Protein AF-A0A2E0RSQ3-F1 (afdb_monomer_lite)

Radius of gyration: 35.83 Å; chains: 1; bounding box: 100×80×89 Å

Foldseek 3Di:
DPDFDKDKDKDWDDDPDDDPDDIDIDIDIDTDPDAADDDPVNLVLLLVLQCVPCVPPVAWDALVRSVVSSCVVPVCVPVDRHGPVVVSCVSNQWDDDPRTIDRALSNLLVVLLVVLLVLLVVPDPDPVLSVLLSQLVVLLSDPPRDLVSNLVSLLSCLAQVSLVSSLPSLAPADAAPPPDADCSDHPHLNVSVSSLVSQCVSHDALRSLLSSLQSQLSNCLSNLNNVSSLVSLVRSVVSVSLRLVSLQVQLLLCLQLQNLVRNCVSQVSDPDHPPCNVLCPVVNDQDPDDDDDQQHQDPVPPRHGCVVPCPVPRNHPALLVCQSSLLSSLVVCLVVDDPVLVVQLQLLLQLLLQLDLPDDVVVVPVPDDPVVVVVSSVVSSVFQLSSVLSCQLVVVLVVSLSRRLVSHDPLSNVQSVQLNPFFKAKWFFADADAQFWTWTQGPVPRDIFIAGDRPCSNPDDGRWIKTFTWGDRNPGIYTDTGMDTDDPPCRVVVRVVRVVSHSSNSSSNNSQVPDDPDPPDPPDDVPVQADVVVLVVQLVVVDPPDDPVVNVVSSLVRQLVSLLVVQQQFQDVQLVGGGLLVLLVDPVSVVSSVVVLVVLVVVQVVQVPDDVGDHRSYDSVVSCVVSVND

Secondary structure (DSSP, 8-state):
-----EEEEEEEPPP-SSTTPPPPEEEEEEE-SS-----HHHHHHHHHHHHHHHHTT-S-EEHHHHHHHHHHH-GGGGSS-PPPHHHHHHHTT-EEETTEEESSHHHHHHHHHHHHHHHHHHH---HHHHHHHHHHHHHHH-TT--HHHHHHHHHHT-SHHHHHHHHHHHS-SS--TTS---SSSTTSHHHHHHHHHHHHHH--SHHHHHHHHHHHHHHHHHTT-HHHHHHHHHHHHHTT---HHHHHHHHHHHHHTT-HHHHHHHHTTSSS--GGGGGGGGGSS---S----TTSBPTTSS-SBGGGTTTTS--PPPHHHHHHHHHHHHHHHHHHS-HHHHHHHHHHHHHHHHT-TT--HHHHHHHS-HHHHHHHHHHHHTSHHHHHHHHHTSSHHHHHHHHHGGGS-HHHHHHHHHHTT--EEEEEEEEEETTTEEEEEETTT--EEEEE-SSGGGT--TT-EEEEEEEE-SSSEEEEEEEEE--TT-HHHHHHHHHH--HHHHHHHHHHHHSPP-----TTSSTTTS-HHHHHHHHHTT-TT--HHHHHHHHHHHHHHHHHHHHTTS-BGGGTSB-HHHHHH-TTTHHHHHHHHHHHHHHHHHHTTSTTPPPPSS-HHHHHHHTT--

pLDDT: mean 84.75, std 12.95, range [36.5, 98.5]

Sequence (630 aa):
SPGDLLAITVHVDAPTGGADESLAADITIERLDVEPTASDDLIAAVRAAYDEWVAEPWLPVTGDEFVMWLCARRPEVLDATPPPLTELCEAVGLERLNGVVAHDDSVWRADLQRRRHFTIHSAVDDPDDRAVLVGAVDLLDDPESSADDIAPALAACHDAHLIDLLADVLVPHGLDPDAEHDPDLVDTPAHVFHLVRRALDAARRSKDVAAAEYLATVLWERAADPIAAERHLARALDTGSGLGPAIERMGWYRFDRGDARGAMKWWRQLEELPTAAESIESYLEPSSGPKLGRNDPCWCGSGRKFKQCHQKVVDLPALPDRVRWLSAKSAAWIDHAHPDVRATVVDLGAVRATGRVDVVLADLLDELPPDQVGAMFEAAFDDPIVLDAALHEGGWFDVFVRERAPLLPDDEQLLVAAWQTAERSVHEVVAFEHGANITLRDLATGDVVEVRERTLSKTVSERELYCARVVPDGAGNQILGGVFPVRPGKEQAVLELCRVRDARFLCAWVGQLYGPPTIESTPGLIDSMFDFEQVQAVIERLGEGADQDAIDAAMRTEFGRQAMAVWLDEEVPALGGVTPREAAADPTRRDQLERLLAELRRNQERSSAADGGLDPLYDVDELRRELGLD

Structure (mmCIF, N/CA/C/O backbone):
data_AF-A0A2E0RSQ3-F1
#
_entry.id   AF-A0A2E0RSQ3-F1
#
loop_
_atom_site.group_PDB
_atom_site.id
_atom_site.type_symbol
_atom_site.label_atom_id
_atom_site.label_alt_id
_atom_site.label_comp_id
_atom_site.label_asym_id
_atom_site.label_entity_id
_atom_site.label_seq_id
_atom_site.pdbx_PDB_ins_code
_atom_site.Cartn_x
_atom_site.Cartn_y
_atom_site.Cartn_z
_atom_site.occupancy
_atom_site.B_iso_or_equiv
_atom_site.auth_seq_id
_atom_site.auth_comp_id
_atom_site.auth_asym_id
_atom_site.auth_atom_id
_atom_site.pdbx_PDB_model_num
ATOM 1 N N . SER A 1 1 ? -9.273 -26.706 -31.925 1.00 36.50 1 SER A N 1
ATOM 2 C CA . SER A 1 1 ? -9.393 -26.654 -33.396 1.00 36.50 1 SER A CA 1
ATOM 3 C C . SER A 1 1 ? -8.860 -25.311 -33.852 1.00 36.50 1 SER A C 1
ATOM 5 O O . SER A 1 1 ? -8.910 -24.426 -33.004 1.00 36.50 1 SER A O 1
ATOM 7 N N . PRO A 1 2 ? -8.350 -25.146 -35.088 1.00 44.03 2 PRO A N 1
ATOM 8 C CA . PRO A 1 2 ? -8.064 -23.817 -35.644 1.00 44.03 2 PRO A CA 1
ATOM 9 C C . PRO A 1 2 ? -9.291 -22.943 -35.363 1.00 44.03 2 PRO A C 1
ATOM 11 O O . PRO A 1 2 ? -10.408 -23.360 -35.683 1.00 44.03 2 PRO A O 1
ATOM 14 N N . GLY A 1 3 ? -9.091 -21.931 -34.520 1.00 52.03 3 GLY A N 1
ATOM 15 C CA . GLY A 1 3 ? -10.138 -21.287 -33.727 1.00 52.03 3 GLY A CA 1
ATOM 16 C C . GLY A 1 3 ? -11.024 -20.384 -34.572 1.00 52.03 3 GLY A C 1
ATOM 17 O O . GLY A 1 3 ? -10.656 -20.027 -35.683 1.00 52.03 3 GLY A O 1
ATOM 18 N N . ASP A 1 4 ? -12.198 -20.038 -34.045 1.00 70.75 4 ASP A N 1
ATOM 19 C CA . ASP A 1 4 ? -13.179 -19.144 -34.665 1.00 70.75 4 ASP A CA 1
ATOM 20 C C . ASP A 1 4 ? -12.584 -17.742 -34.936 1.00 70.75 4 ASP A C 1
ATOM 22 O O . ASP A 1 4 ? -12.770 -16.814 -34.150 1.00 70.75 4 ASP A O 1
ATOM 26 N N . LEU A 1 5 ? -11.841 -17.578 -36.034 1.00 74.25 5 LEU A N 1
ATOM 27 C CA . LEU A 1 5 ? -11.328 -16.280 -36.468 1.00 74.25 5 LEU A CA 1
ATOM 28 C C . LEU A 1 5 ? -12.500 -15.388 -36.889 1.00 74.25 5 LEU A C 1
ATOM 30 O O . LEU A 1 5 ? -13.385 -15.807 -37.642 1.00 74.25 5 LEU A O 1
ATOM 34 N N . LEU A 1 6 ? -12.496 -14.150 -36.402 1.00 80.88 6 LEU A N 1
ATOM 35 C CA . LEU A 1 6 ? -13.480 -13.131 -36.747 1.00 80.88 6 LEU A CA 1
ATOM 36 C C . LEU A 1 6 ? -12.812 -12.057 -37.605 1.00 80.88 6 LEU A C 1
ATOM 38 O O . LEU A 1 6 ? -11.795 -11.491 -37.210 1.00 80.88 6 LEU A O 1
ATOM 42 N N . ALA A 1 7 ? -13.403 -11.755 -38.755 1.00 82.69 7 ALA A N 1
ATOM 43 C CA . ALA A 1 7 ? -13.115 -10.543 -39.499 1.00 82.69 7 ALA A CA 1
ATOM 44 C C . ALA A 1 7 ? -14.006 -9.420 -38.966 1.00 82.69 7 ALA A C 1
ATOM 46 O O . ALA A 1 7 ? -15.230 -9.549 -38.947 1.00 82.69 7 ALA A O 1
ATOM 47 N N . ILE A 1 8 ? -13.385 -8.326 -38.530 1.00 82.94 8 ILE A N 1
ATOM 48 C CA . ILE A 1 8 ? -14.080 -7.102 -38.137 1.00 82.94 8 ILE A CA 1
ATOM 49 C C . ILE A 1 8 ? -13.813 -6.068 -39.226 1.00 82.94 8 ILE A C 1
ATOM 51 O O . ILE A 1 8 ? -12.666 -5.695 -39.467 1.00 82.94 8 ILE A O 1
ATOM 55 N N . THR A 1 9 ? -14.866 -5.611 -39.893 1.00 82.81 9 THR A N 1
ATOM 56 C CA . THR A 1 9 ? -14.794 -4.560 -40.909 1.00 82.81 9 THR A CA 1
ATOM 57 C C . THR A 1 9 ? -15.486 -3.321 -40.378 1.00 82.81 9 THR A C 1
ATOM 59 O O . THR A 1 9 ? -16.660 -3.373 -40.021 1.00 82.81 9 THR A O 1
ATOM 62 N N . VAL A 1 10 ? -14.757 -2.208 -40.338 1.00 82.81 10 VAL A N 1
ATOM 63 C CA . VAL A 1 10 ? -15.289 -0.907 -39.933 1.00 82.81 10 VAL A CA 1
ATOM 64 C C . VAL A 1 10 ? -15.385 -0.032 -41.175 1.00 82.81 10 VAL A C 1
ATOM 66 O O . VAL A 1 10 ? -14.366 0.319 -41.768 1.00 82.81 10 VAL A O 1
ATOM 69 N N . HIS A 1 11 ? -16.604 0.311 -41.578 1.00 81.38 11 HIS A N 1
ATOM 70 C CA . HIS A 1 11 ? -16.833 1.318 -42.603 1.00 81.38 11 HIS A CA 1
ATOM 71 C C . HIS A 1 11 ? -17.105 2.647 -41.913 1.00 81.38 11 HIS A C 1
ATOM 73 O O . HIS A 1 11 ? -18.132 2.813 -41.268 1.00 81.38 11 HIS A O 1
ATOM 79 N N . VAL A 1 12 ? -16.184 3.595 -42.060 1.00 79.38 12 VAL A N 1
ATOM 80 C CA . VAL A 1 12 ? -16.363 4.965 -41.568 1.00 79.38 12 VAL A CA 1
ATOM 81 C C . VAL A 1 12 ? -16.824 5.835 -42.731 1.00 79.38 12 VAL A C 1
ATOM 83 O O . VAL A 1 12 ? -16.245 5.751 -43.821 1.00 79.38 12 VAL A O 1
ATOM 86 N N . ASP A 1 13 ? -17.869 6.633 -42.528 1.00 77.25 13 ASP A N 1
ATOM 87 C CA . ASP A 1 13 ? -18.310 7.601 -43.531 1.00 77.25 13 ASP A CA 1
ATOM 88 C C . ASP A 1 13 ? -17.243 8.684 -43.752 1.00 77.25 13 ASP A C 1
ATOM 90 O O . ASP A 1 13 ? -16.508 9.067 -42.839 1.00 77.25 13 ASP A O 1
ATOM 94 N N . ALA A 1 14 ? -17.133 9.193 -44.983 1.00 65.94 14 ALA A N 1
ATOM 95 C CA . ALA A 1 14 ? -16.186 10.264 -45.281 1.00 65.94 14 ALA A CA 1
ATOM 96 C C . ALA A 1 14 ? -16.546 11.529 -44.472 1.00 65.94 14 ALA A C 1
ATOM 98 O O . ALA A 1 14 ? -17.716 11.918 -44.482 1.00 65.94 14 ALA A O 1
ATOM 99 N N . PRO A 1 15 ? -15.577 12.209 -43.825 1.00 64.81 15 PRO A N 1
ATOM 100 C CA . PRO A 1 15 ? -15.857 13.413 -43.048 1.00 64.81 15 PRO A CA 1
ATOM 101 C C . PRO A 1 15 ? -16.478 14.486 -43.946 1.00 64.81 15 PRO A C 1
ATOM 103 O O . PRO A 1 15 ? -15.858 14.950 -44.907 1.00 64.81 15 PRO A O 1
ATOM 106 N N . THR A 1 16 ? -17.718 14.872 -43.648 1.00 58.62 16 THR A N 1
ATOM 107 C CA . THR A 1 16 ? -18.447 15.908 -44.392 1.00 58.62 16 THR A CA 1
ATOM 108 C C . THR A 1 16 ? -18.243 17.324 -43.833 1.00 58.62 16 THR A C 1
ATOM 110 O O . THR A 1 16 ? -18.707 18.277 -44.463 1.00 58.62 16 THR A O 1
ATOM 113 N N . GLY A 1 17 ? -17.516 17.486 -42.715 1.00 60.69 17 GLY A N 1
ATOM 114 C CA . GLY A 1 17 ? -17.338 18.753 -41.989 1.00 60.69 17 GLY A CA 1
ATOM 115 C C . GLY A 1 17 ? -16.009 18.891 -41.222 1.00 60.69 17 GLY A C 1
ATOM 116 O O . GLY A 1 17 ? -15.097 18.083 -41.384 1.00 60.69 17 GLY A O 1
ATOM 117 N N . GLY A 1 18 ? -15.870 19.988 -40.457 1.00 52.91 18 GLY A N 1
ATOM 118 C CA . GLY A 1 18 ? -14.655 20.364 -39.708 1.00 52.91 18 GLY A CA 1
ATOM 119 C C . GLY A 1 18 ? -14.304 19.412 -38.554 1.00 52.91 18 GLY A C 1
ATOM 120 O O . GLY A 1 18 ? -15.085 18.532 -38.228 1.00 52.91 18 GLY A O 1
ATOM 121 N N . ALA A 1 19 ? -13.127 19.606 -37.943 1.00 53.62 19 ALA A N 1
ATOM 122 C CA . ALA A 1 19 ? -12.408 18.652 -37.077 1.00 53.62 19 ALA A CA 1
ATOM 123 C C . ALA A 1 19 ? -13.119 18.143 -35.794 1.00 53.62 19 ALA A C 1
ATOM 125 O O . ALA A 1 19 ? -12.472 17.454 -35.015 1.00 53.62 19 ALA A O 1
ATOM 126 N N . ASP A 1 20 ? -14.399 18.457 -35.581 1.00 53.12 20 ASP A N 1
ATOM 127 C CA . ASP A 1 20 ? -15.143 18.201 -34.336 1.00 53.12 20 ASP A CA 1
ATOM 128 C C . ASP A 1 20 ? -16.516 17.515 -34.558 1.00 53.12 20 ASP A C 1
ATOM 130 O O . ASP A 1 20 ? -17.380 17.526 -33.686 1.00 53.12 20 ASP A O 1
ATOM 134 N N . GLU A 1 21 ? -16.765 16.926 -35.738 1.00 58.59 21 GLU A N 1
ATOM 135 C CA . GLU A 1 21 ? -17.988 16.145 -36.002 1.00 58.59 21 GLU A CA 1
ATOM 136 C C . GLU A 1 21 ? -17.792 14.649 -35.703 1.00 58.59 21 GLU A C 1
ATOM 138 O O . GLU A 1 21 ? -16.844 14.016 -36.173 1.00 58.59 21 GLU A O 1
ATOM 143 N N . SER A 1 22 ? -18.735 14.053 -34.965 1.00 57.31 22 SER A N 1
ATOM 144 C CA . SER A 1 22 ? -18.791 12.608 -34.728 1.00 57.31 22 SER A CA 1
ATOM 145 C C . SER A 1 22 ? -19.013 11.848 -36.041 1.00 57.31 22 SER A C 1
ATOM 147 O O . SER A 1 22 ? -20.041 12.034 -36.696 1.00 57.31 22 SER A O 1
ATOM 149 N N . LEU A 1 23 ? -18.080 10.969 -36.411 1.00 69.00 23 LEU A N 1
ATOM 150 C CA . LEU A 1 23 ? -18.195 10.133 -37.606 1.00 69.00 23 LEU A CA 1
ATOM 151 C C . LEU A 1 23 ? -19.104 8.931 -37.339 1.00 69.00 23 LEU A C 1
ATOM 153 O O . LEU A 1 23 ? -18.894 8.184 -36.383 1.00 69.00 23 LEU A O 1
ATOM 157 N N . ALA A 1 24 ? -20.095 8.725 -38.205 1.00 74.62 24 ALA A N 1
ATOM 158 C CA . ALA A 1 24 ? -20.852 7.483 -38.222 1.00 74.62 24 ALA A CA 1
ATOM 159 C C . ALA A 1 24 ? -19.959 6.351 -38.757 1.00 74.62 24 ALA A C 1
ATOM 161 O O . ALA A 1 24 ? -19.239 6.525 -39.747 1.00 74.62 24 ALA A O 1
ATOM 162 N N . ALA A 1 25 ? -19.990 5.201 -38.081 1.00 80.94 25 ALA A N 1
ATOM 163 C CA . ALA A 1 25 ? -19.258 4.013 -38.487 1.00 80.94 25 ALA A CA 1
ATOM 164 C C . ALA A 1 25 ? -20.143 2.766 -38.387 1.00 80.94 25 ALA A C 1
ATOM 166 O O . ALA A 1 25 ? -20.752 2.511 -37.347 1.00 80.94 25 ALA A O 1
ATOM 167 N N . ASP A 1 26 ? -20.165 1.975 -39.456 1.00 85.19 26 ASP A N 1
ATOM 168 C CA . ASP A 1 26 ? -20.795 0.660 -39.490 1.00 85.19 26 ASP A CA 1
ATOM 169 C C . ASP A 1 26 ? -19.748 -0.419 -39.196 1.00 85.19 26 ASP A C 1
ATOM 171 O O . ASP A 1 26 ? -18.724 -0.516 -39.877 1.00 85.19 26 ASP A O 1
ATOM 175 N N . ILE A 1 27 ? -20.007 -1.258 -38.190 1.00 88.19 27 ILE A N 1
ATOM 176 C CA . ILE A 1 27 ? -19.131 -2.376 -37.814 1.00 88.19 27 ILE A CA 1
ATOM 177 C C . ILE A 1 27 ? -19.791 -3.687 -38.234 1.00 88.19 27 ILE A C 1
ATOM 179 O O . ILE A 1 27 ? -20.874 -4.034 -37.760 1.00 88.19 27 ILE A O 1
ATOM 183 N N . THR A 1 28 ? -19.111 -4.444 -39.092 1.00 86.94 28 THR A N 1
ATOM 184 C CA . THR A 1 28 ? -19.514 -5.798 -39.492 1.00 86.94 28 THR A CA 1
ATOM 185 C C . THR A 1 28 ? -18.558 -6.812 -38.875 1.00 86.94 28 THR A C 1
ATOM 187 O O . THR A 1 28 ? -17.345 -6.633 -38.941 1.00 86.94 28 THR A O 1
ATOM 190 N N . ILE A 1 29 ? -19.097 -7.871 -38.266 1.00 88.06 29 ILE A N 1
ATOM 191 C CA . ILE A 1 29 ? -18.318 -8.961 -37.667 1.00 88.06 29 ILE A CA 1
ATOM 192 C C . ILE A 1 29 ? -18.713 -10.261 -38.363 1.00 88.06 29 ILE A C 1
ATOM 194 O O . ILE A 1 29 ? -19.860 -10.702 -38.256 1.00 88.06 29 ILE A O 1
ATOM 198 N N . GLU A 1 30 ? -17.769 -10.882 -39.062 1.00 87.88 30 GLU A N 1
ATOM 199 C CA . GLU A 1 30 ? -17.980 -12.123 -39.806 1.00 87.88 30 GLU A CA 1
ATOM 200 C C . GLU A 1 30 ? -17.057 -13.221 -39.290 1.00 87.88 30 GLU A C 1
ATOM 202 O O . GLU A 1 30 ? -15.879 -12.989 -39.030 1.00 87.88 30 GLU A O 1
ATOM 207 N N . ARG A 1 31 ? -17.570 -14.446 -39.161 1.00 84.88 31 ARG A N 1
ATOM 208 C CA . ARG A 1 31 ? -16.720 -15.600 -38.863 1.00 84.88 31 ARG A CA 1
ATOM 209 C C . ARG A 1 31 ? -16.075 -16.099 -40.148 1.00 84.88 31 ARG A C 1
ATOM 211 O O . ARG A 1 31 ? -16.780 -16.392 -41.112 1.00 84.88 31 ARG A O 1
ATOM 218 N N . LEU A 1 32 ? -14.758 -16.250 -40.134 1.00 81.12 32 LEU A N 1
ATOM 219 C CA . LEU A 1 32 ? -14.006 -16.769 -41.266 1.00 81.12 32 LEU A CA 1
ATOM 220 C C . LEU A 1 32 ? -14.041 -18.300 -41.272 1.00 81.12 32 LEU A C 1
ATOM 222 O O . LEU A 1 32 ? -13.668 -18.953 -40.301 1.00 81.12 32 LEU A O 1
ATOM 226 N N . ASP A 1 33 ? -14.481 -18.877 -42.391 1.00 80.19 33 ASP A N 1
ATOM 227 C CA . ASP A 1 33 ? -14.474 -20.332 -42.600 1.00 80.19 33 ASP A CA 1
ATOM 228 C C . ASP A 1 33 ? -13.109 -20.846 -43.106 1.00 80.19 33 ASP A C 1
ATOM 230 O O . ASP A 1 33 ? -12.854 -22.053 -43.106 1.00 80.19 33 ASP A O 1
ATOM 234 N N . VAL A 1 34 ? -12.235 -19.939 -43.557 1.00 79.38 34 VAL A N 1
ATOM 235 C CA . VAL A 1 34 ? -10.880 -20.223 -44.043 1.00 79.38 34 VAL A CA 1
ATOM 236 C C . VAL A 1 34 ? -9.920 -19.222 -43.417 1.00 79.38 34 VAL A C 1
ATOM 238 O O . VAL A 1 34 ? -10.168 -18.020 -43.449 1.00 79.38 34 VAL A O 1
ATOM 241 N N . GLU A 1 35 ? -8.822 -19.731 -42.870 1.00 78.44 35 GLU A N 1
ATOM 242 C CA . GLU A 1 35 ? -7.751 -18.926 -42.294 1.00 78.44 35 GLU A CA 1
ATOM 243 C C . GLU A 1 35 ? -7.044 -18.117 -43.398 1.00 78.44 35 GLU A C 1
ATOM 245 O O . GLU A 1 35 ? -6.603 -18.701 -44.398 1.00 78.44 35 GLU A O 1
ATOM 250 N N . PRO A 1 36 ? -6.985 -16.778 -43.282 1.00 81.44 36 PRO A N 1
ATOM 251 C CA . PRO A 1 36 ? -6.284 -15.948 -44.248 1.00 81.44 36 PRO A CA 1
ATOM 252 C C . PRO A 1 36 ? -4.785 -16.252 -44.205 1.00 81.44 36 PRO A C 1
ATOM 254 O O . PRO A 1 36 ? -4.193 -16.399 -43.144 1.00 81.44 36 PRO A O 1
ATOM 257 N N . THR A 1 37 ? -4.153 -16.340 -45.374 1.00 81.50 37 THR A N 1
ATOM 258 C CA . THR A 1 37 ? -2.710 -16.589 -45.495 1.00 81.50 37 THR A CA 1
ATOM 259 C C . THR A 1 37 ? -1.981 -15.312 -45.884 1.00 81.50 37 THR A C 1
ATOM 261 O O . THR A 1 37 ? -2.399 -14.635 -46.827 1.00 81.50 37 THR A O 1
ATOM 264 N N . ALA A 1 38 ? -0.862 -15.012 -45.223 1.00 81.50 38 ALA A N 1
ATOM 265 C CA . ALA A 1 38 ? -0.013 -13.888 -45.605 1.00 81.50 38 ALA A CA 1
ATOM 266 C C . ALA A 1 38 ? 0.606 -14.129 -46.991 1.00 81.50 38 ALA A C 1
ATOM 268 O O . ALA A 1 38 ? 1.164 -15.195 -47.252 1.00 81.50 38 ALA A O 1
ATOM 269 N N . SER A 1 39 ? 0.526 -13.141 -47.881 1.00 86.75 39 SER A N 1
ATOM 270 C CA . SER A 1 39 ? 1.301 -13.155 -49.124 1.00 86.75 39 SER A CA 1
ATOM 271 C C . SER A 1 39 ? 2.761 -12.791 -48.843 1.00 86.75 39 SER A C 1
ATOM 273 O O . SER A 1 39 ? 3.040 -12.031 -47.916 1.00 86.75 39 SER A O 1
ATOM 275 N N . ASP A 1 40 ? 3.693 -13.267 -49.673 1.00 88.50 40 ASP A N 1
ATOM 276 C CA . ASP A 1 40 ? 5.116 -12.904 -49.557 1.00 88.50 40 ASP A CA 1
ATOM 277 C C . ASP A 1 40 ? 5.322 -11.377 -49.605 1.00 88.50 40 ASP A C 1
ATOM 279 O O . ASP A 1 40 ? 6.154 -10.830 -48.881 1.00 88.50 40 ASP A O 1
ATOM 283 N N . ASP A 1 41 ? 4.517 -10.674 -50.409 1.00 88.12 41 ASP A N 1
ATOM 284 C CA . ASP A 1 41 ? 4.537 -9.212 -50.516 1.00 88.12 41 ASP A CA 1
ATOM 285 C C . ASP A 1 41 ? 4.091 -8.523 -49.214 1.00 88.12 41 ASP A C 1
ATOM 287 O O . ASP A 1 41 ? 4.666 -7.498 -48.835 1.00 88.12 41 ASP A O 1
ATOM 291 N N . LEU A 1 42 ? 3.088 -9.078 -48.520 1.00 87.69 42 LEU A N 1
ATOM 292 C CA . LEU A 1 42 ? 2.624 -8.580 -47.222 1.00 87.69 42 LEU A CA 1
ATOM 293 C C . LEU A 1 42 ? 3.661 -8.848 -46.127 1.00 87.69 42 LEU A C 1
ATOM 295 O O . LEU A 1 42 ? 3.974 -7.943 -45.361 1.00 87.69 42 LEU A O 1
ATOM 299 N N . ILE A 1 43 ? 4.246 -10.049 -46.090 1.00 90.31 43 ILE A N 1
ATOM 300 C CA . ILE A 1 43 ? 5.331 -10.395 -45.154 1.00 90.31 43 ILE A CA 1
ATOM 301 C C . ILE A 1 43 ? 6.509 -9.427 -45.337 1.00 90.31 43 ILE A C 1
ATOM 303 O O . ILE A 1 43 ? 7.016 -8.859 -44.368 1.00 90.31 43 ILE A O 1
ATOM 307 N N . ALA A 1 44 ? 6.912 -9.167 -46.585 1.00 90.50 44 ALA A N 1
ATOM 308 C CA . ALA A 1 44 ? 7.974 -8.213 -46.888 1.00 90.50 44 ALA A CA 1
ATOM 309 C C . ALA A 1 44 ? 7.615 -6.776 -46.469 1.00 90.50 44 ALA A C 1
ATOM 311 O O . ALA A 1 44 ? 8.473 -6.056 -45.960 1.00 90.50 44 ALA A O 1
ATOM 312 N N . ALA A 1 45 ? 6.358 -6.361 -46.652 1.00 90.06 45 ALA A N 1
ATOM 313 C CA . ALA A 1 45 ? 5.876 -5.050 -46.222 1.00 90.06 45 ALA A CA 1
ATOM 314 C C . ALA A 1 45 ? 5.892 -4.886 -44.695 1.00 90.06 45 ALA A C 1
ATOM 316 O O . ALA A 1 45 ? 6.361 -3.860 -44.208 1.00 90.06 45 ALA A O 1
ATOM 317 N N . VAL A 1 46 ? 5.433 -5.899 -43.954 1.00 91.44 46 VAL A N 1
ATOM 318 C CA . VAL A 1 46 ? 5.466 -5.933 -42.482 1.00 91.44 46 VAL A CA 1
ATOM 319 C C . VAL A 1 46 ? 6.906 -5.801 -41.990 1.00 91.44 46 VAL A C 1
ATOM 321 O O . VAL A 1 46 ? 7.197 -4.935 -41.165 1.00 91.44 46 VAL A O 1
ATOM 324 N N . ARG A 1 47 ? 7.830 -6.594 -42.553 1.00 93.50 47 ARG A N 1
ATOM 325 C CA . ARG A 1 47 ? 9.249 -6.525 -42.187 1.00 93.50 47 ARG A CA 1
ATOM 326 C C . ARG A 1 47 ? 9.855 -5.155 -42.488 1.00 93.50 47 ARG A C 1
ATOM 328 O O . ARG A 1 47 ? 10.523 -4.595 -41.628 1.00 93.50 47 ARG A O 1
ATOM 335 N N . ALA A 1 48 ? 9.600 -4.603 -43.673 1.00 92.12 48 ALA A N 1
ATOM 336 C CA . ALA A 1 48 ? 10.127 -3.298 -44.067 1.00 92.12 48 ALA A CA 1
ATOM 337 C C . ALA A 1 48 ? 9.585 -2.157 -43.192 1.00 92.12 48 ALA A C 1
ATOM 339 O O . ALA A 1 48 ? 10.347 -1.272 -42.810 1.00 92.12 48 ALA A O 1
ATOM 340 N N . ALA A 1 49 ? 8.293 -2.188 -42.846 1.00 91.44 49 ALA A N 1
ATOM 341 C CA . ALA A 1 49 ? 7.688 -1.206 -41.952 1.00 91.44 49 ALA A CA 1
ATOM 342 C C . ALA A 1 49 ? 8.339 -1.248 -40.560 1.00 91.44 49 ALA A C 1
ATOM 344 O O . ALA A 1 49 ? 8.658 -0.198 -40.004 1.00 91.44 49 ALA A O 1
ATOM 345 N N . TYR A 1 50 ? 8.585 -2.451 -40.033 1.00 93.19 50 TYR A N 1
ATOM 346 C CA . TYR A 1 50 ? 9.285 -2.625 -38.764 1.00 93.19 50 TYR A CA 1
ATOM 347 C C . TYR A 1 50 ? 10.744 -2.151 -38.834 1.00 93.19 50 TYR A C 1
ATOM 349 O O . TYR A 1 50 ? 11.169 -1.370 -37.988 1.00 93.19 50 TYR A O 1
ATOM 357 N N . ASP A 1 51 ? 11.500 -2.583 -39.849 1.00 93.81 51 ASP A N 1
ATOM 358 C CA . ASP A 1 51 ? 12.915 -2.222 -40.011 1.00 93.81 51 ASP A CA 1
ATOM 359 C C . ASP A 1 51 ? 13.099 -0.700 -40.148 1.00 93.81 51 ASP A C 1
ATOM 361 O O . ASP A 1 51 ? 14.063 -0.137 -39.632 1.00 93.81 51 ASP A O 1
ATOM 365 N N . GLU A 1 52 ? 12.161 -0.016 -40.808 1.00 92.00 52 GLU A N 1
ATOM 366 C CA . GLU A 1 52 ? 12.168 1.443 -40.905 1.00 92.00 52 GLU A CA 1
ATOM 367 C C . GLU A 1 52 ? 11.872 2.123 -39.565 1.00 92.00 52 GLU A C 1
ATOM 369 O O . GLU A 1 52 ? 12.523 3.113 -39.241 1.00 92.00 52 GLU A O 1
ATOM 374 N N . TRP A 1 53 ? 10.919 1.600 -38.784 1.00 90.25 53 TRP A N 1
ATOM 375 C CA . TRP A 1 53 ? 10.635 2.117 -37.444 1.00 90.25 53 TRP A CA 1
ATOM 376 C C . TRP A 1 53 ? 11.839 1.943 -36.519 1.00 90.25 53 TRP A C 1
ATOM 378 O O . TRP A 1 53 ? 12.296 2.896 -35.896 1.00 90.25 53 TRP A O 1
ATOM 388 N N . VAL A 1 54 ? 12.378 0.726 -36.433 1.00 92.94 54 VAL A N 1
ATOM 389 C CA . VAL A 1 54 ? 13.431 0.417 -35.461 1.00 92.94 54 VAL A CA 1
ATOM 390 C C . VAL A 1 54 ? 14.758 1.094 -35.807 1.00 92.94 54 VAL A C 1
ATOM 392 O O . VAL A 1 54 ? 15.548 1.331 -34.902 1.00 92.94 54 VAL A O 1
ATOM 395 N N . ALA A 1 55 ? 15.010 1.450 -37.075 1.00 91.00 55 ALA A N 1
ATOM 396 C CA . ALA A 1 55 ? 16.250 2.114 -37.488 1.00 91.00 55 ALA A CA 1
ATOM 397 C C . ALA A 1 55 ? 16.541 3.388 -36.674 1.00 91.00 55 ALA A C 1
ATOM 399 O O . ALA A 1 55 ? 17.666 3.576 -36.220 1.00 91.00 55 ALA A O 1
ATOM 400 N N . GLU A 1 56 ? 15.523 4.218 -36.451 1.00 87.69 56 GLU A N 1
ATOM 401 C CA . GLU A 1 56 ? 15.521 5.328 -35.497 1.00 87.69 56 GLU A CA 1
ATOM 402 C C . GLU A 1 56 ? 14.071 5.450 -34.992 1.00 87.69 56 GLU A C 1
ATOM 404 O O . GLU A 1 56 ? 13.219 5.928 -35.745 1.00 87.69 56 GLU A O 1
ATOM 409 N N . PRO A 1 57 ? 13.763 4.966 -33.766 1.00 87.25 57 PRO A N 1
ATOM 410 C CA . PRO A 1 57 ? 14.547 5.262 -32.559 1.00 87.25 57 PRO A CA 1
ATOM 411 C C . PRO A 1 57 ? 15.288 4.088 -31.882 1.00 87.25 57 PRO A C 1
ATOM 413 O O . PRO A 1 57 ? 15.816 4.286 -30.792 1.00 87.25 57 PRO A O 1
ATOM 416 N N . TRP A 1 58 ? 15.339 2.888 -32.471 1.00 93.12 58 TRP A N 1
ATOM 417 C CA . TRP A 1 58 ? 15.832 1.661 -31.809 1.00 93.12 58 TRP A CA 1
ATOM 418 C C . TRP A 1 58 ? 15.012 1.249 -30.573 1.00 93.12 58 TRP A C 1
ATOM 420 O O . TRP A 1 58 ? 15.544 0.822 -29.551 1.00 93.12 58 TRP A O 1
ATOM 430 N N . LEU A 1 59 ? 13.687 1.384 -30.674 1.00 90.94 59 LEU A N 1
ATOM 431 C CA . LEU A 1 59 ? 12.728 0.992 -29.639 1.00 90.94 59 LEU A CA 1
ATOM 432 C C . LEU A 1 59 ? 11.712 -0.016 -30.199 1.00 90.94 59 LEU A C 1
ATOM 434 O O . LEU A 1 59 ? 11.494 -0.051 -31.417 1.00 90.94 59 LEU A O 1
ATOM 438 N N . PRO A 1 60 ? 11.058 -0.813 -29.334 1.00 89.56 60 PRO A N 1
ATOM 439 C CA . PRO A 1 60 ? 9.893 -1.595 -29.705 1.00 89.56 60 PRO A CA 1
ATOM 440 C C . PRO A 1 60 ? 8.795 -0.688 -30.261 1.00 89.56 60 PRO A C 1
ATOM 442 O O . PRO A 1 60 ? 8.748 0.512 -29.984 1.00 89.56 60 PRO A O 1
ATOM 445 N N . VAL A 1 61 ? 7.893 -1.277 -31.034 1.00 90.69 61 VAL A N 1
ATOM 446 C CA . VAL A 1 61 ? 6.719 -0.586 -31.575 1.00 90.69 61 VAL A CA 1
ATOM 447 C C . VAL A 1 61 ? 5.461 -1.169 -30.945 1.00 90.69 61 VAL A C 1
ATOM 449 O O . VAL A 1 61 ? 5.350 -2.391 -30.812 1.00 90.69 61 VAL A O 1
ATOM 452 N N . THR A 1 62 ? 4.513 -0.331 -30.525 1.00 89.94 62 THR A N 1
ATOM 453 C CA . THR A 1 62 ? 3.205 -0.836 -30.077 1.00 89.94 62 THR A CA 1
ATOM 454 C C . THR A 1 62 ? 2.439 -1.432 -31.258 1.00 89.94 62 THR A C 1
ATOM 456 O O . THR A 1 62 ? 2.645 -1.038 -32.406 1.00 89.94 62 THR A O 1
ATOM 459 N N . GLY A 1 63 ? 1.544 -2.391 -31.005 1.00 86.69 63 GLY A N 1
ATOM 460 C CA . GLY A 1 63 ? 0.729 -2.988 -32.069 1.00 86.69 63 GLY A CA 1
ATOM 461 C C . GLY A 1 63 ? -0.035 -1.943 -32.893 1.00 86.69 63 GLY A C 1
ATOM 462 O O . GLY A 1 63 ? -0.046 -2.023 -34.121 1.00 86.69 63 GLY A O 1
ATOM 463 N N . ASP A 1 64 ? -0.593 -0.929 -32.229 1.00 88.06 64 ASP A N 1
ATOM 464 C CA . ASP A 1 64 ? -1.369 0.133 -32.875 1.00 88.06 64 ASP A CA 1
ATOM 465 C C . ASP A 1 64 ? -0.486 1.036 -33.745 1.00 88.06 64 ASP A C 1
ATOM 467 O O . ASP A 1 64 ? -0.791 1.259 -34.919 1.00 88.06 64 ASP A O 1
ATOM 471 N N . GLU A 1 65 ? 0.649 1.508 -33.214 1.00 90.00 65 GLU A N 1
ATOM 472 C CA . GLU A 1 65 ? 1.622 2.288 -33.990 1.00 90.00 65 GLU A CA 1
ATOM 473 C C . GLU A 1 65 ? 2.152 1.493 -35.176 1.00 90.00 65 GLU A C 1
ATOM 475 O O . GLU A 1 65 ? 2.289 2.040 -36.270 1.00 90.00 65 GLU A O 1
ATOM 480 N N . PHE A 1 66 ? 2.393 0.195 -34.992 1.00 90.38 66 PHE A N 1
ATOM 481 C CA . PHE A 1 66 ? 2.920 -0.651 -36.049 1.00 90.38 66 PHE A CA 1
ATOM 482 C C . PHE A 1 66 ? 1.925 -0.799 -37.201 1.00 90.38 66 PHE A C 1
ATOM 484 O O . PHE A 1 66 ? 2.298 -0.635 -38.367 1.00 90.38 66 PHE A O 1
ATOM 491 N N . VAL A 1 67 ? 0.649 -1.044 -36.889 1.00 88.50 67 VAL A N 1
ATOM 492 C CA . VAL A 1 67 ? -0.421 -1.116 -37.894 1.00 88.50 67 VAL A CA 1
ATOM 493 C C . VAL A 1 67 ? -0.585 0.225 -38.602 1.00 88.50 67 VAL A C 1
ATOM 495 O O . VAL A 1 67 ? -0.644 0.251 -39.834 1.00 88.50 67 VAL A O 1
ATOM 498 N N . MET A 1 68 ? -0.596 1.341 -37.866 1.00 88.12 68 MET A N 1
ATOM 499 C CA . MET A 1 68 ? -0.657 2.681 -38.463 1.00 88.12 68 MET A CA 1
ATOM 500 C C . MET A 1 68 ? 0.524 2.930 -39.407 1.00 88.12 68 MET A C 1
ATOM 502 O O . MET A 1 68 ? 0.342 3.416 -40.526 1.00 88.12 68 MET A O 1
ATOM 506 N N . TRP A 1 69 ? 1.732 2.553 -38.990 1.00 87.94 69 TRP A N 1
ATOM 507 C CA . TRP A 1 69 ? 2.956 2.723 -39.767 1.00 87.94 69 TRP A CA 1
ATOM 508 C C . TRP A 1 69 ? 2.959 1.883 -41.046 1.00 87.94 69 TRP A C 1
ATOM 510 O O . TRP A 1 69 ? 3.346 2.384 -42.109 1.00 87.94 69 TRP A O 1
ATOM 520 N N . LEU A 1 70 ? 2.480 0.637 -40.956 1.00 89.50 70 LEU A N 1
ATOM 521 C CA . LEU A 1 70 ? 2.296 -0.276 -42.083 1.00 89.50 70 LEU A CA 1
ATOM 522 C C . LEU A 1 70 ? 1.267 0.274 -43.078 1.00 89.50 70 LEU A C 1
ATOM 524 O O . LEU A 1 70 ? 1.567 0.371 -44.269 1.00 89.50 70 LEU A O 1
ATOM 528 N N . CYS A 1 71 ? 0.100 0.709 -42.597 1.00 88.69 71 CYS A N 1
ATOM 529 C CA . CYS A 1 71 ? -0.958 1.275 -43.438 1.00 88.69 71 CYS A CA 1
ATOM 530 C C . CYS A 1 71 ? -0.516 2.578 -44.118 1.00 88.69 71 CYS A C 1
ATOM 532 O O . CYS A 1 71 ? -0.834 2.804 -45.282 1.00 88.69 71 CYS A O 1
ATOM 534 N N . ALA A 1 72 ? 0.270 3.418 -43.437 1.00 86.94 72 ALA A N 1
ATOM 535 C CA . ALA A 1 72 ? 0.802 4.650 -44.020 1.00 86.94 72 ALA A CA 1
ATOM 536 C C . ALA A 1 72 ? 1.731 4.391 -45.222 1.00 86.94 72 ALA A C 1
ATOM 538 O O . ALA A 1 72 ? 1.809 5.211 -46.137 1.00 86.94 72 ALA A O 1
ATOM 539 N N . ARG A 1 73 ? 2.435 3.252 -45.234 1.00 84.56 73 ARG A N 1
ATOM 540 C CA . ARG A 1 73 ? 3.367 2.857 -46.308 1.00 84.56 73 ARG A CA 1
ATOM 541 C C . ARG A 1 73 ? 2.718 2.011 -47.383 1.00 84.56 73 ARG A C 1
ATOM 543 O O . ARG A 1 73 ? 3.151 2.044 -48.535 1.00 84.56 73 ARG A O 1
ATOM 550 N N . ARG A 1 74 ? 1.726 1.223 -46.986 1.00 85.31 74 ARG A N 1
ATOM 551 C CA . ARG A 1 74 ? 1.019 0.262 -47.824 1.00 85.31 74 ARG A CA 1
ATOM 552 C C . ARG A 1 74 ? -0.473 0.327 -47.489 1.00 85.31 74 ARG A C 1
ATOM 554 O O . ARG A 1 74 ? -0.974 -0.552 -46.789 1.00 85.31 74 ARG A O 1
ATOM 561 N N . PRO A 1 75 ? -1.188 1.367 -47.955 1.00 83.06 75 PRO A N 1
ATOM 562 C CA . PRO A 1 75 ? -2.623 1.505 -47.706 1.00 83.06 75 PRO A CA 1
ATOM 563 C C . PRO A 1 75 ? -3.422 0.280 -48.166 1.00 83.06 75 PRO A C 1
ATOM 565 O O . PRO A 1 75 ? -4.406 -0.091 -47.534 1.00 83.06 75 PRO A O 1
ATOM 568 N N . GLU A 1 76 ? -2.938 -0.396 -49.213 1.00 81.69 76 GLU A N 1
ATOM 569 C CA . GLU A 1 76 ? -3.527 -1.611 -49.774 1.00 81.69 76 GLU A CA 1
ATOM 570 C C . GLU A 1 76 ? -3.526 -2.825 -48.823 1.00 81.69 76 GLU A C 1
ATOM 572 O O . GLU A 1 76 ? -4.174 -3.829 -49.106 1.00 81.69 76 GLU A O 1
ATOM 577 N N . VAL A 1 77 ? -2.820 -2.762 -47.684 1.00 79.81 77 VAL A N 1
ATOM 578 C CA . VAL A 1 77 ? -2.814 -3.836 -46.668 1.00 79.81 77 VAL A CA 1
ATOM 579 C C . VAL A 1 77 ? -4.211 -4.082 -46.096 1.00 79.81 77 VAL A C 1
ATOM 581 O O . VAL A 1 77 ? -4.510 -5.203 -45.691 1.00 79.81 77 VAL A O 1
ATOM 584 N N . LEU A 1 78 ? -5.070 -3.060 -46.100 1.00 75.38 78 LEU A N 1
ATOM 585 C CA . LEU A 1 78 ? -6.452 -3.153 -45.630 1.00 75.38 78 LEU A CA 1
ATOM 586 C C . LEU A 1 78 ? -7.457 -3.482 -46.749 1.00 75.38 78 LEU A C 1
ATOM 588 O O . LEU A 1 78 ? -8.642 -3.645 -46.464 1.00 75.38 78 LEU A O 1
ATOM 592 N N . ASP A 1 79 ? -7.011 -3.617 -48.005 1.00 77.44 79 ASP A N 1
ATOM 593 C CA . ASP A 1 79 ? -7.895 -3.927 -49.142 1.00 77.44 79 ASP A CA 1
ATOM 594 C C . ASP A 1 79 ? -8.388 -5.388 -49.128 1.00 77.44 79 ASP A C 1
ATOM 596 O O . ASP A 1 79 ? -9.342 -5.745 -49.824 1.00 77.44 79 ASP A O 1
ATOM 600 N N . ALA A 1 80 ? -7.736 -6.250 -48.346 1.00 76.94 80 ALA A N 1
ATOM 601 C CA . ALA A 1 80 ? -8.107 -7.643 -48.130 1.00 76.94 80 ALA A CA 1
ATOM 602 C C . ALA A 1 80 ? -7.953 -7.995 -46.648 1.00 76.94 80 ALA A C 1
ATOM 604 O O . ALA A 1 80 ? -7.186 -7.354 -45.945 1.00 76.94 80 ALA A O 1
ATOM 605 N N . THR A 1 81 ? -8.651 -9.029 -46.174 1.00 82.56 81 THR A N 1
ATOM 606 C CA . THR A 1 81 ? -8.548 -9.503 -44.785 1.00 82.56 81 THR A CA 1
ATOM 607 C C . THR A 1 81 ? -7.161 -10.113 -44.535 1.00 82.56 81 THR A C 1
ATOM 609 O O . THR A 1 81 ? -6.900 -11.210 -45.043 1.00 82.56 81 THR A O 1
ATOM 612 N N . PRO A 1 82 ? -6.256 -9.445 -43.789 1.00 83.75 82 PRO A N 1
ATOM 613 C CA . PRO A 1 82 ? -4.947 -10.007 -43.504 1.00 83.75 82 PRO A CA 1
ATOM 614 C C . PRO A 1 82 ? -5.050 -11.056 -42.382 1.00 83.75 82 PRO A C 1
ATOM 616 O O . PRO A 1 82 ? -6.042 -11.085 -41.645 1.00 83.75 82 PRO A O 1
ATOM 619 N N . PRO A 1 83 ? -4.025 -11.905 -42.210 1.00 86.69 83 PRO A N 1
ATOM 620 C CA . PRO A 1 83 ? -3.866 -12.683 -40.988 1.00 86.69 83 PRO A CA 1
ATOM 621 C C . PRO A 1 83 ? -3.774 -11.784 -39.750 1.00 86.69 83 PRO A C 1
ATOM 623 O O . PRO A 1 83 ? -3.401 -10.610 -39.870 1.00 86.69 83 PRO A O 1
ATOM 626 N N . PRO A 1 84 ? -4.065 -12.321 -38.554 1.00 86.12 84 PRO A N 1
ATOM 627 C CA . PRO A 1 84 ? -3.808 -11.628 -37.301 1.00 86.12 84 PRO A CA 1
ATOM 628 C C . PRO A 1 84 ? -2.386 -11.058 -37.247 1.00 86.12 84 PRO A C 1
ATOM 630 O O . PRO A 1 84 ? -1.425 -11.713 -37.654 1.00 86.12 84 PRO A O 1
ATOM 633 N N . LEU A 1 85 ? -2.234 -9.857 -36.677 1.00 85.12 85 LEU A N 1
ATOM 634 C CA . LEU A 1 85 ? -0.923 -9.213 -36.522 1.00 85.12 85 LEU A CA 1
ATOM 635 C C . LEU A 1 85 ? 0.088 -10.127 -35.811 1.00 85.12 85 LEU A C 1
ATOM 637 O O . LEU A 1 85 ? 1.271 -10.090 -36.123 1.00 85.12 85 LEU A O 1
ATOM 641 N N . THR A 1 86 ? -0.379 -10.982 -34.897 1.00 86.25 86 THR A N 1
ATOM 642 C CA . THR A 1 86 ? 0.445 -11.994 -34.224 1.00 86.25 86 THR A CA 1
ATOM 643 C C . THR A 1 86 ? 1.125 -12.944 -35.197 1.00 86.25 86 THR A C 1
ATOM 645 O O . THR A 1 86 ? 2.333 -13.129 -35.111 1.00 86.25 86 THR A O 1
ATOM 648 N N . GLU A 1 87 ? 0.378 -13.488 -36.154 1.00 88.56 87 GLU A N 1
ATOM 649 C CA . GLU A 1 87 ? 0.914 -14.415 -37.154 1.00 88.56 87 GLU A CA 1
ATOM 650 C C . GLU A 1 87 ? 1.841 -13.694 -38.134 1.00 88.56 87 GLU A C 1
ATOM 652 O O . GLU A 1 87 ? 2.862 -14.241 -38.547 1.00 88.56 87 GLU A O 1
ATOM 657 N N . LEU A 1 88 ? 1.519 -12.442 -38.479 1.00 89.25 88 LEU A N 1
ATOM 658 C CA . LEU A 1 88 ? 2.379 -11.613 -39.321 1.00 89.25 88 LEU A CA 1
ATOM 659 C C . LEU A 1 88 ? 3.722 -11.321 -38.644 1.00 89.25 88 LEU A C 1
ATOM 661 O O . LEU A 1 88 ? 4.756 -11.456 -39.295 1.00 89.25 88 LEU A O 1
ATOM 665 N N . CYS A 1 89 ? 3.720 -10.966 -37.356 1.00 90.69 89 CYS A N 1
ATOM 666 C CA . CYS A 1 89 ? 4.936 -10.765 -36.569 1.00 90.69 89 CYS A CA 1
ATOM 667 C C . CYS A 1 89 ? 5.767 -12.051 -36.476 1.00 90.69 89 CYS A C 1
ATOM 669 O O . CYS A 1 89 ? 6.961 -12.025 -36.770 1.00 90.69 89 CYS A O 1
ATOM 671 N N . GLU A 1 90 ? 5.140 -13.186 -36.153 1.00 89.69 90 GLU A N 1
ATOM 672 C CA . GLU A 1 90 ? 5.825 -14.485 -36.105 1.00 89.69 90 GLU A CA 1
ATOM 673 C C . GLU A 1 90 ? 6.463 -14.840 -37.459 1.00 89.69 90 GLU A C 1
ATOM 675 O O . GLU A 1 90 ? 7.617 -15.273 -37.514 1.00 89.69 90 GLU A O 1
ATOM 680 N N . ALA A 1 91 ? 5.761 -14.585 -38.569 1.00 90.25 91 ALA A N 1
ATOM 681 C CA . ALA A 1 91 ? 6.248 -14.870 -39.919 1.00 90.25 91 ALA A CA 1
ATOM 682 C C . ALA A 1 91 ? 7.496 -14.058 -40.315 1.00 90.25 91 ALA A C 1
ATOM 684 O O . ALA A 1 91 ? 8.285 -14.521 -41.142 1.00 90.25 91 ALA A O 1
ATOM 685 N N . VAL A 1 92 ? 7.697 -12.869 -39.735 1.00 92.44 92 VAL A N 1
ATOM 686 C CA . VAL A 1 92 ? 8.879 -12.019 -39.985 1.00 92.44 92 VAL A CA 1
ATOM 687 C C . VAL A 1 92 ? 9.951 -12.116 -38.891 1.00 92.44 92 VAL A C 1
ATOM 689 O O . VAL A 1 92 ? 10.938 -11.370 -38.933 1.00 92.44 92 VAL A O 1
ATOM 692 N N . GLY A 1 93 ? 9.784 -13.050 -37.948 1.00 90.75 93 GLY A N 1
ATOM 693 C CA . GLY A 1 93 ? 10.710 -13.275 -36.838 1.00 90.75 93 GLY A CA 1
ATOM 694 C C . GLY A 1 93 ? 10.693 -12.155 -35.800 1.00 90.75 93 GLY A C 1
ATOM 695 O O . GLY A 1 93 ? 11.741 -11.826 -35.254 1.00 90.75 93 GLY A O 1
ATOM 696 N N . LEU A 1 94 ? 9.534 -11.529 -35.587 1.00 91.88 94 LEU A N 1
ATOM 697 C CA . LEU A 1 94 ? 9.332 -10.545 -34.531 1.00 91.88 94 LEU A CA 1
ATOM 698 C C . LEU A 1 94 ? 8.688 -11.200 -33.313 1.00 91.88 94 LEU A C 1
ATOM 700 O O . LEU A 1 94 ? 7.728 -11.964 -33.425 1.00 91.88 94 LEU A O 1
ATOM 704 N N . GLU A 1 95 ? 9.200 -10.841 -32.147 1.00 88.00 95 GLU A N 1
ATOM 705 C CA . GLU A 1 95 ? 8.690 -11.252 -30.851 1.00 88.00 95 GLU A CA 1
ATOM 706 C C . GLU A 1 95 ? 7.715 -10.213 -30.311 1.00 88.00 95 GLU A C 1
ATOM 708 O O . GLU A 1 95 ? 7.834 -9.012 -30.576 1.00 88.00 95 GLU A O 1
ATOM 713 N N . ARG A 1 96 ? 6.737 -10.678 -29.531 1.00 82.56 96 ARG A N 1
ATOM 714 C CA . ARG A 1 96 ? 5.703 -9.821 -28.960 1.00 82.56 96 ARG A CA 1
ATOM 715 C C . ARG A 1 96 ? 5.593 -10.031 -27.460 1.00 82.56 96 ARG A C 1
ATOM 717 O O . ARG A 1 96 ? 5.315 -11.138 -27.005 1.00 82.56 96 ARG A O 1
ATOM 724 N N . LEU A 1 97 ? 5.701 -8.938 -26.720 1.00 73.88 97 LEU A N 1
ATOM 725 C CA . LEU A 1 97 ? 5.580 -8.897 -25.267 1.00 73.88 97 LEU A CA 1
ATOM 726 C C . LEU A 1 97 ? 4.597 -7.778 -24.913 1.00 73.88 97 LEU A C 1
ATOM 728 O O . LEU A 1 97 ? 4.740 -6.679 -25.423 1.00 73.88 97 LEU A O 1
ATOM 732 N N . ASN A 1 98 ? 3.572 -8.028 -24.093 1.00 71.00 98 ASN A N 1
ATOM 733 C CA . ASN A 1 98 ? 2.674 -6.981 -23.564 1.00 71.00 98 ASN A CA 1
ATOM 734 C C . ASN A 1 98 ? 2.136 -5.956 -24.598 1.00 71.00 98 ASN A C 1
ATOM 736 O O . ASN A 1 98 ? 1.994 -4.776 -24.298 1.00 71.00 98 ASN A O 1
ATOM 740 N N . GLY A 1 99 ? 1.837 -6.394 -25.828 1.00 80.06 99 GLY A N 1
ATOM 741 C CA . GLY A 1 99 ? 1.295 -5.524 -26.887 1.00 80.06 99 GLY A CA 1
ATOM 742 C C . GLY A 1 99 ? 2.329 -4.702 -27.670 1.00 80.06 99 GLY A C 1
ATOM 743 O O . GLY A 1 99 ? 1.944 -3.985 -28.594 1.00 80.06 99 GLY A O 1
ATOM 744 N N . VAL A 1 100 ? 3.620 -4.843 -27.365 1.00 86.62 100 VAL A N 1
ATOM 745 C CA . VAL A 1 100 ? 4.740 -4.272 -28.128 1.00 86.62 100 VAL A CA 1
ATOM 746 C C . VAL A 1 100 ? 5.503 -5.353 -28.894 1.00 86.62 100 VAL A C 1
ATOM 748 O O . VAL A 1 100 ? 5.454 -6.534 -28.543 1.00 86.62 100 VAL A O 1
ATOM 751 N N . VAL A 1 101 ? 6.184 -4.946 -29.964 1.00 88.38 101 VAL A N 1
ATOM 752 C CA . VAL A 1 101 ? 6.862 -5.823 -30.925 1.00 88.38 101 VAL A CA 1
ATOM 753 C C . VAL A 1 101 ? 8.331 -5.422 -31.068 1.00 88.38 101 VAL A C 1
ATOM 755 O O . VAL A 1 101 ? 8.630 -4.243 -31.287 1.00 88.38 101 VAL A O 1
ATOM 758 N N . ALA A 1 102 ? 9.244 -6.395 -31.002 1.00 90.62 102 ALA A N 1
ATOM 759 C CA . ALA A 1 102 ? 10.660 -6.194 -31.310 1.00 90.62 102 ALA A CA 1
ATOM 760 C C . ALA A 1 102 ? 11.313 -7.431 -31.953 1.00 90.62 102 ALA A C 1
ATOM 762 O O . ALA A 1 102 ? 10.673 -8.464 -32.113 1.00 90.62 102 ALA A O 1
ATOM 763 N N . HIS A 1 103 ? 12.579 -7.314 -32.358 1.00 90.50 103 HIS A N 1
ATOM 764 C CA . HIS A 1 103 ? 13.325 -8.376 -33.048 1.00 90.50 103 HIS A CA 1
ATOM 765 C C . HIS A 1 103 ? 14.567 -8.871 -32.295 1.00 90.50 103 HIS A C 1
ATOM 767 O O . HIS A 1 103 ? 15.197 -9.820 -32.754 1.00 90.50 103 HIS A O 1
ATOM 773 N N . ASP A 1 104 ? 14.972 -8.178 -31.225 1.00 85.75 104 ASP A N 1
ATOM 774 C CA . ASP A 1 104 ? 16.252 -8.393 -30.546 1.00 85.75 104 ASP A CA 1
ATOM 775 C C . ASP A 1 104 ? 16.233 -7.835 -29.112 1.00 85.75 104 ASP A C 1
ATOM 777 O O . ASP A 1 104 ? 15.653 -6.774 -28.852 1.00 85.75 104 ASP A O 1
ATOM 781 N N . ASP A 1 105 ? 16.943 -8.500 -28.198 1.00 80.69 105 ASP A N 1
ATOM 782 C CA . ASP A 1 105 ? 17.052 -8.122 -26.782 1.00 80.69 105 ASP A CA 1
ATOM 783 C C . ASP A 1 105 ? 17.617 -6.720 -26.556 1.00 80.69 105 ASP A C 1
ATOM 785 O O . ASP A 1 105 ? 17.310 -6.073 -25.552 1.00 80.69 105 ASP A O 1
ATOM 789 N N . SER A 1 106 ? 18.456 -6.213 -27.463 1.00 84.50 106 SER A N 1
ATOM 790 C CA . SER A 1 106 ? 18.974 -4.845 -27.361 1.00 84.50 106 SER A CA 1
ATOM 791 C C . SER A 1 106 ? 17.888 -3.788 -27.540 1.00 84.50 106 SER A C 1
ATOM 793 O O . SER A 1 106 ? 17.981 -2.728 -26.922 1.00 84.50 106 SER A O 1
ATOM 795 N N . VAL A 1 107 ? 16.846 -4.081 -28.323 1.00 88.31 107 VAL A N 1
ATOM 796 C CA . VAL A 1 107 ? 15.694 -3.190 -28.511 1.00 88.31 107 VAL A CA 1
ATOM 797 C C . VAL A 1 107 ? 14.828 -3.190 -27.251 1.00 88.31 107 VAL A C 1
ATOM 799 O O . VAL A 1 107 ? 14.416 -2.131 -26.779 1.00 88.31 107 VAL A O 1
ATOM 802 N N . TRP A 1 108 ? 14.622 -4.363 -26.644 1.00 84.81 108 TRP A N 1
ATOM 803 C CA . TRP A 1 108 ? 13.928 -4.477 -25.362 1.00 84.81 108 TRP A CA 1
ATOM 804 C C . TRP A 1 108 ? 14.666 -3.737 -24.235 1.00 84.81 108 TRP A C 1
ATOM 806 O O . TRP A 1 108 ? 14.050 -2.985 -23.476 1.00 84.81 108 TRP A O 1
ATOM 816 N N . ARG A 1 109 ? 15.997 -3.884 -24.157 1.00 81.00 109 ARG A N 1
ATOM 817 C CA . ARG A 1 109 ? 16.840 -3.166 -23.184 1.00 81.00 109 ARG A CA 1
ATOM 818 C C . ARG A 1 109 ? 16.790 -1.653 -23.378 1.00 81.00 109 ARG A C 1
ATOM 820 O O . ARG A 1 109 ? 16.697 -0.934 -22.388 1.00 81.00 109 ARG A O 1
ATOM 827 N N . ALA A 1 110 ? 16.810 -1.175 -24.623 1.00 85.50 110 ALA A N 1
ATOM 828 C CA . ALA A 1 110 ? 16.711 0.253 -24.921 1.00 85.50 110 ALA A CA 1
ATOM 829 C C . ALA A 1 110 ? 15.385 0.857 -24.426 1.00 85.50 110 ALA A C 1
ATOM 831 O O . ALA A 1 110 ? 15.381 1.952 -23.861 1.00 85.50 110 ALA A O 1
ATOM 832 N N . ASP A 1 111 ? 14.265 0.139 -24.564 1.00 86.12 111 ASP A N 1
ATOM 833 C CA . ASP A 1 111 ? 12.988 0.599 -24.009 1.00 86.12 111 ASP A CA 1
ATOM 834 C C . ASP A 1 111 ? 12.956 0.589 -22.483 1.00 86.12 111 ASP A C 1
ATOM 836 O O . ASP A 1 111 ? 12.493 1.560 -21.882 1.00 86.12 111 ASP A O 1
ATOM 840 N N . LEU A 1 112 ? 13.482 -0.461 -21.846 1.00 83.19 112 LEU A N 1
ATOM 841 C CA . LEU A 1 112 ? 13.571 -0.505 -20.387 1.00 83.19 112 LEU A CA 1
ATOM 842 C C . LEU A 1 112 ? 14.414 0.662 -19.847 1.00 83.19 112 LEU A C 1
ATOM 844 O O . LEU A 1 112 ? 13.973 1.363 -18.934 1.00 83.19 112 LEU A O 1
ATOM 848 N N . GLN A 1 113 ? 15.580 0.919 -20.448 1.00 86.44 113 GLN A N 1
ATOM 849 C CA . GLN A 1 113 ? 16.430 2.063 -20.103 1.00 86.44 113 GLN A CA 1
ATOM 850 C C . GLN A 1 113 ? 15.679 3.384 -20.283 1.00 86.44 113 GLN A C 1
ATOM 852 O O . GLN A 1 113 ? 15.636 4.197 -19.360 1.00 86.44 113 GLN A O 1
ATOM 857 N N . ARG A 1 114 ? 15.000 3.574 -21.421 1.00 89.88 114 ARG A N 1
ATOM 858 C CA . ARG A 1 114 ? 14.191 4.772 -21.687 1.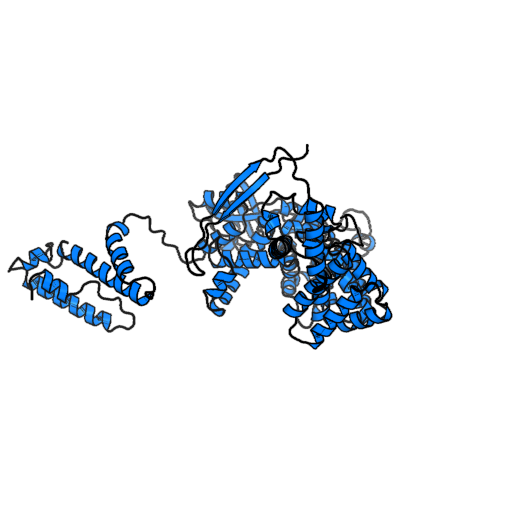00 89.88 114 ARG A CA 1
ATOM 859 C C . ARG A 1 114 ? 13.098 4.975 -20.635 1.00 89.88 114 ARG A C 1
ATOM 861 O O . ARG A 1 114 ? 12.911 6.102 -20.175 1.00 89.88 114 ARG A O 1
ATOM 868 N N . ARG A 1 115 ? 12.376 3.917 -20.247 1.00 87.75 115 ARG A N 1
ATOM 869 C CA . ARG A 1 115 ? 11.335 3.978 -19.205 1.00 87.75 115 ARG A CA 1
ATOM 870 C C . ARG A 1 115 ? 11.926 4.380 -17.855 1.00 87.75 115 ARG A C 1
ATOM 872 O O . ARG A 1 115 ? 11.407 5.294 -17.221 1.00 87.75 115 ARG A O 1
ATOM 879 N N . ARG A 1 116 ? 13.045 3.773 -17.456 1.00 90.69 116 ARG A N 1
ATOM 880 C CA . ARG A 1 116 ? 13.752 4.114 -16.211 1.00 90.69 116 ARG A CA 1
ATOM 881 C C . ARG A 1 116 ? 14.271 5.547 -16.212 1.00 90.69 116 ARG A C 1
ATOM 883 O O . ARG A 1 116 ? 14.080 6.265 -15.235 1.00 90.69 116 ARG A O 1
ATOM 890 N N . HIS A 1 117 ? 14.872 5.992 -17.315 1.00 92.94 117 HIS A N 1
ATOM 891 C CA . HIS A 1 117 ? 15.311 7.379 -17.476 1.00 92.94 117 HIS A CA 1
ATOM 892 C C . HIS A 1 117 ? 14.138 8.341 -17.366 1.00 92.94 117 HIS A C 1
ATOM 894 O O . HIS A 1 117 ? 14.254 9.340 -16.664 1.00 92.94 117 HIS A O 1
ATOM 900 N N . PHE A 1 118 ? 13.005 8.035 -18.001 1.00 92.38 118 PHE A N 1
ATOM 901 C CA . PHE A 1 118 ? 11.796 8.841 -17.871 1.00 92.38 118 PHE A CA 1
ATOM 902 C C . PHE A 1 118 ? 11.343 8.937 -16.408 1.00 92.38 118 PHE A C 1
ATOM 904 O O . PHE A 1 118 ? 11.149 10.046 -15.921 1.00 92.38 118 PHE A O 1
ATOM 911 N N . THR A 1 119 ? 11.278 7.816 -15.681 1.00 90.94 119 THR A N 1
ATOM 912 C CA . THR A 1 119 ? 10.949 7.807 -14.245 1.00 90.94 119 THR A CA 1
ATOM 913 C C . THR A 1 119 ? 11.895 8.695 -13.436 1.00 90.94 119 THR A C 1
ATOM 915 O O . THR A 1 119 ? 11.425 9.516 -12.651 1.00 90.94 119 THR A O 1
ATOM 918 N N . ILE A 1 120 ? 13.211 8.599 -13.658 1.00 94.19 120 ILE A N 1
ATOM 919 C CA . ILE A 1 120 ? 14.192 9.460 -12.977 1.00 94.19 120 ILE A CA 1
ATOM 920 C C . ILE A 1 120 ? 13.960 10.932 -13.346 1.00 94.19 120 ILE A C 1
ATOM 922 O O . ILE A 1 120 ? 13.929 11.791 -12.472 1.00 94.19 120 ILE A O 1
ATOM 926 N N . HIS A 1 121 ? 13.776 11.239 -14.632 1.00 93.25 121 HIS A N 1
ATOM 927 C CA . HIS A 1 121 ? 13.543 12.601 -15.116 1.00 93.25 121 HIS A CA 1
ATOM 928 C C . HIS A 1 121 ? 12.268 13.231 -14.548 1.00 93.25 121 HIS A C 1
ATOM 930 O O . HIS A 1 121 ? 12.241 14.445 -14.360 1.00 93.25 121 HIS A O 1
ATOM 936 N N . SER A 1 122 ? 11.228 12.433 -14.310 1.00 90.25 122 SER A N 1
ATOM 937 C CA . SER A 1 122 ? 9.972 12.889 -13.714 1.00 90.25 122 SER A CA 1
ATOM 938 C C . SER A 1 122 ? 10.042 13.022 -12.193 1.00 90.25 122 SER A C 1
ATOM 940 O O . SER A 1 122 ? 9.298 13.821 -11.636 1.00 90.25 122 SER A O 1
ATOM 942 N N . ALA A 1 123 ? 10.900 12.245 -11.527 1.00 89.94 123 ALA A N 1
ATOM 943 C CA . ALA A 1 123 ? 11.009 12.228 -10.070 1.00 89.94 123 ALA A CA 1
ATOM 944 C C . ALA A 1 123 ? 12.083 13.178 -9.512 1.00 89.94 123 ALA A C 1
ATOM 946 O O . ALA A 1 123 ? 12.008 13.543 -8.342 1.00 89.94 123 ALA A O 1
ATOM 947 N N . VAL A 1 124 ? 13.083 13.560 -10.318 1.00 93.88 124 VAL A N 1
ATOM 948 C CA . VAL A 1 124 ? 14.265 14.307 -9.855 1.00 93.88 124 VAL A CA 1
ATOM 949 C C . VAL A 1 124 ? 14.435 15.611 -10.614 1.00 93.88 124 VAL A C 1
ATOM 951 O O . VAL A 1 124 ? 14.772 15.630 -11.803 1.00 93.88 124 VAL A O 1
ATOM 954 N N . ASP A 1 125 ? 14.277 16.709 -9.879 1.00 93.56 125 ASP A N 1
ATOM 955 C CA . ASP A 1 125 ? 14.492 18.058 -10.396 1.00 93.56 125 ASP A CA 1
ATOM 956 C C . ASP A 1 125 ? 15.983 18.405 -10.524 1.00 93.56 125 ASP A C 1
ATOM 958 O O . ASP A 1 125 ? 16.386 19.062 -11.491 1.00 93.56 125 ASP A O 1
ATOM 962 N N . ASP A 1 126 ? 16.812 17.971 -9.565 1.00 96.12 126 ASP A N 1
ATOM 963 C CA . ASP A 1 126 ? 18.234 18.311 -9.534 1.00 96.12 126 ASP A CA 1
ATOM 964 C C . ASP A 1 126 ? 19.020 17.593 -10.659 1.00 96.12 126 ASP A C 1
ATOM 966 O O . ASP A 1 126 ? 19.008 16.360 -10.757 1.00 96.12 126 ASP A O 1
ATOM 970 N N . PRO A 1 127 ? 19.709 18.337 -11.549 1.00 95.69 127 PRO A N 1
ATOM 971 C CA . PRO A 1 127 ? 20.420 17.733 -12.672 1.00 95.69 127 PRO A CA 1
ATOM 972 C C . PRO A 1 127 ? 21.600 16.838 -12.281 1.00 95.69 127 PRO A C 1
ATOM 974 O O . PRO A 1 127 ? 21.902 15.915 -13.043 1.00 95.69 127 PRO A O 1
ATOM 977 N N . ASP A 1 128 ? 22.272 17.116 -11.160 1.00 96.19 128 ASP A N 1
ATOM 978 C CA . ASP A 1 128 ? 23.443 16.357 -10.717 1.00 96.19 128 ASP A CA 1
ATOM 979 C C . ASP A 1 128 ? 22.995 15.018 -10.115 1.00 96.19 128 ASP A C 1
ATOM 981 O O . ASP A 1 128 ? 23.515 13.965 -10.498 1.00 96.19 128 ASP A O 1
ATOM 985 N N . ASP A 1 129 ? 21.957 15.035 -9.277 1.00 96.62 129 ASP A N 1
ATOM 986 C CA . ASP A 1 129 ? 21.322 13.833 -8.725 1.00 96.62 129 ASP A CA 1
ATOM 987 C C . ASP A 1 129 ? 20.758 12.930 -9.828 1.00 96.62 129 ASP A C 1
ATOM 989 O O . ASP A 1 129 ? 20.978 11.712 -9.843 1.00 96.62 129 ASP A O 1
ATOM 993 N N . ARG A 1 130 ? 20.106 13.530 -10.831 1.00 96.62 130 ARG A N 1
ATOM 994 C CA . ARG A 1 130 ? 19.637 12.800 -12.012 1.00 96.62 130 ARG A CA 1
ATOM 995 C C . ARG A 1 130 ? 20.787 12.137 -12.764 1.00 96.62 130 ARG A C 1
ATOM 997 O O . ARG A 1 130 ? 20.651 10.989 -13.186 1.00 96.62 130 ARG A O 1
ATOM 1004 N N . ALA A 1 131 ? 21.910 12.833 -12.945 1.00 96.94 131 ALA A N 1
ATOM 1005 C CA . ALA A 1 131 ? 23.076 12.272 -13.623 1.00 96.94 131 ALA A CA 1
ATOM 1006 C C . ALA A 1 131 ? 23.687 11.095 -12.842 1.00 96.94 131 ALA A C 1
ATOM 1008 O O . ALA A 1 131 ? 24.123 10.120 -13.459 1.00 96.94 131 ALA A O 1
ATOM 1009 N N . VAL A 1 132 ? 23.681 11.153 -11.505 1.00 97.75 132 VAL A N 1
ATOM 1010 C CA . VAL A 1 132 ? 24.117 10.044 -10.639 1.00 97.75 132 VAL A CA 1
ATOM 1011 C C . VAL A 1 132 ? 23.236 8.810 -10.842 1.00 97.75 132 VAL A C 1
ATOM 1013 O O . VAL A 1 132 ? 23.763 7.719 -11.070 1.00 97.75 132 VAL A O 1
ATOM 1016 N N . LEU A 1 133 ? 21.912 8.977 -10.811 1.00 97.44 133 LEU A N 1
ATOM 1017 C CA . LEU A 1 133 ? 20.962 7.870 -10.959 1.00 97.44 133 LEU A CA 1
ATOM 1018 C C . LEU A 1 133 ? 20.991 7.257 -12.357 1.00 97.44 133 LEU A C 1
ATOM 1020 O O . LEU A 1 133 ? 21.085 6.037 -12.480 1.00 97.44 133 LEU A O 1
ATOM 1024 N N . VAL A 1 134 ? 20.966 8.091 -13.403 1.00 96.81 134 VAL A N 1
ATOM 1025 C CA . VAL A 1 134 ? 21.072 7.632 -14.797 1.00 96.81 134 VAL A CA 1
ATOM 1026 C C . VAL A 1 134 ? 22.372 6.856 -14.997 1.00 96.81 134 VAL A C 1
ATOM 1028 O O . VAL A 1 134 ? 22.339 5.739 -15.500 1.00 96.81 134 VAL A O 1
ATOM 1031 N N . GLY A 1 135 ? 23.502 7.382 -14.510 1.00 96.88 135 GLY A N 1
ATOM 1032 C CA . GLY A 1 135 ? 24.787 6.691 -14.603 1.00 96.88 135 GLY A CA 1
ATOM 1033 C C . GLY A 1 135 ? 24.810 5.345 -13.870 1.00 96.88 135 GLY A C 1
ATOM 1034 O O . GLY A 1 135 ? 25.378 4.382 -14.381 1.00 96.88 135 GLY A O 1
ATOM 1035 N N . ALA A 1 136 ? 24.183 5.247 -12.694 1.00 96.88 136 ALA A N 1
ATOM 1036 C CA . ALA A 1 136 ? 24.085 3.985 -11.961 1.00 96.88 136 ALA A CA 1
ATOM 1037 C C . ALA A 1 136 ? 23.200 2.955 -12.682 1.00 96.88 136 ALA A C 1
ATOM 1039 O O . ALA A 1 136 ? 23.588 1.788 -12.764 1.00 96.88 136 ALA A O 1
ATOM 1040 N N . VAL A 1 137 ? 22.051 3.377 -13.220 1.00 94.94 137 VAL A N 1
ATOM 1041 C CA . VAL A 1 137 ? 21.154 2.514 -14.007 1.00 94.94 137 VAL A CA 1
ATOM 1042 C C . VAL A 1 137 ? 21.854 2.020 -15.270 1.00 94.94 137 VAL A C 1
ATOM 1044 O O . VAL A 1 137 ? 21.896 0.813 -15.494 1.00 94.94 137 VAL A O 1
ATOM 1047 N N . ASP A 1 138 ? 22.478 2.915 -16.038 1.00 94.19 138 ASP A N 1
ATOM 1048 C CA . ASP A 1 138 ? 23.147 2.569 -17.297 1.00 94.19 138 ASP A CA 1
ATOM 1049 C C . ASP A 1 138 ? 24.259 1.535 -17.088 1.00 94.19 138 ASP A C 1
ATOM 1051 O O . ASP A 1 138 ? 24.336 0.550 -17.820 1.00 94.19 138 ASP A O 1
ATOM 1055 N N . LEU A 1 139 ? 25.090 1.714 -16.055 1.00 95.69 139 LEU A N 1
ATOM 1056 C CA . LEU A 1 139 ? 26.174 0.781 -15.728 1.00 95.69 139 LEU A CA 1
ATOM 1057 C C . LEU A 1 139 ? 25.665 -0.575 -15.218 1.00 95.69 139 LEU A C 1
ATOM 1059 O O . LEU A 1 139 ? 26.310 -1.604 -15.427 1.00 95.69 139 LEU A O 1
ATOM 1063 N N . LEU A 1 140 ? 24.534 -0.598 -14.509 1.00 92.25 140 LEU A N 1
ATOM 1064 C CA . LEU A 1 140 ? 23.933 -1.850 -14.049 1.00 92.25 140 LEU A CA 1
ATOM 1065 C C . LEU A 1 140 ? 23.243 -2.597 -15.193 1.00 92.25 140 LEU A C 1
ATOM 1067 O O . LEU A 1 140 ? 23.320 -3.827 -15.216 1.00 92.25 140 LEU A O 1
ATOM 1071 N N . ASP A 1 141 ? 22.632 -1.883 -16.137 1.00 87.62 141 ASP A N 1
ATOM 1072 C CA . ASP A 1 141 ? 21.936 -2.460 -17.292 1.00 87.62 141 ASP A CA 1
ATOM 1073 C C . ASP A 1 141 ? 22.880 -2.898 -18.410 1.00 87.62 141 ASP A C 1
ATOM 1075 O O . ASP A 1 141 ? 22.586 -3.861 -19.121 1.00 87.62 141 ASP A O 1
ATOM 1079 N N . ASP A 1 142 ? 24.025 -2.235 -18.567 1.00 87.94 142 ASP A N 1
ATOM 1080 C CA . ASP A 1 142 ? 25.023 -2.605 -19.565 1.00 87.94 142 ASP A CA 1
ATOM 1081 C C . ASP A 1 142 ? 25.801 -3.860 -19.123 1.00 87.94 142 ASP A C 1
ATOM 1083 O O . ASP A 1 142 ? 26.587 -3.790 -18.169 1.00 87.94 142 ASP A O 1
ATOM 1087 N N . PRO A 1 143 ? 25.635 -5.023 -19.785 1.00 84.69 143 PRO A N 1
ATOM 1088 C CA . PRO A 1 143 ? 26.310 -6.264 -19.400 1.00 84.69 143 PRO A CA 1
ATOM 1089 C C . PRO A 1 143 ? 27.841 -6.186 -19.507 1.00 84.69 143 PRO A C 1
ATOM 1091 O O . PRO A 1 143 ? 28.528 -6.952 -18.829 1.00 84.69 143 PRO A O 1
ATOM 1094 N N . GLU A 1 144 ? 28.380 -5.256 -20.301 1.00 89.56 144 GLU A N 1
ATOM 1095 C CA . GLU A 1 144 ? 29.824 -5.084 -20.500 1.00 89.56 144 GLU A CA 1
ATOM 1096 C C . GLU A 1 144 ? 30.482 -4.213 -19.417 1.00 89.56 144 GLU A C 1
ATOM 1098 O O . GLU A 1 144 ? 31.709 -4.203 -19.276 1.00 89.56 144 GLU A O 1
ATOM 1103 N N . SER A 1 145 ? 29.681 -3.509 -18.612 1.00 94.44 145 SER A N 1
ATOM 1104 C CA . SER A 1 145 ? 30.181 -2.656 -17.535 1.00 94.44 145 SER A CA 1
ATOM 1105 C C . SER A 1 145 ? 30.916 -3.455 -16.454 1.00 94.44 145 SER A C 1
ATOM 1107 O O . SER A 1 145 ? 30.453 -4.500 -15.970 1.00 94.44 145 SER A O 1
ATOM 1109 N N . SER A 1 146 ? 32.088 -2.954 -16.050 1.00 96.06 146 SER A N 1
ATOM 1110 C CA . SER A 1 146 ? 32.972 -3.649 -15.116 1.00 96.06 146 SER A CA 1
ATOM 1111 C C . SER A 1 146 ? 32.620 -3.362 -13.652 1.00 96.06 146 SER A C 1
ATOM 1113 O O . SER A 1 146 ? 31.992 -2.360 -13.313 1.00 96.06 146 SER A O 1
ATOM 1115 N N . ALA A 1 147 ? 33.092 -4.217 -12.740 1.00 95.38 147 ALA A N 1
ATOM 1116 C CA . ALA A 1 147 ? 32.946 -3.976 -11.302 1.00 95.38 147 ALA A CA 1
ATOM 1117 C C . ALA A 1 147 ? 33.608 -2.659 -10.844 1.00 95.38 147 ALA A C 1
ATOM 1119 O O . ALA A 1 147 ? 33.130 -2.034 -9.897 1.00 95.38 147 ALA A O 1
ATOM 1120 N N . ASP A 1 148 ? 34.685 -2.239 -11.519 1.00 96.00 148 ASP A N 1
ATOM 1121 C CA . ASP A 1 148 ? 35.409 -1.003 -11.209 1.00 96.00 148 ASP A CA 1
ATOM 1122 C C . ASP A 1 148 ? 34.632 0.255 -11.646 1.00 96.00 148 ASP A C 1
ATOM 1124 O O . ASP A 1 148 ? 34.877 1.326 -11.088 1.00 96.00 148 ASP A O 1
ATOM 1128 N N . ASP A 1 149 ? 33.669 0.117 -12.566 1.00 97.00 149 ASP A N 1
ATOM 1129 C CA . ASP A 1 149 ? 32.757 1.190 -12.987 1.00 97.00 149 ASP A CA 1
ATOM 1130 C C . ASP A 1 149 ? 31.491 1.228 -12.111 1.00 97.00 149 ASP A C 1
ATOM 1132 O O . ASP A 1 149 ? 31.085 2.291 -11.636 1.00 97.00 149 ASP A O 1
ATOM 1136 N N . ILE A 1 150 ? 30.906 0.057 -11.820 1.00 97.88 150 ILE A N 1
ATOM 1137 C CA . ILE A 1 150 ? 29.660 -0.071 -11.043 1.00 97.88 150 ILE A CA 1
ATOM 1138 C C . ILE A 1 150 ? 29.847 0.375 -9.585 1.00 97.88 150 ILE A C 1
ATOM 1140 O O . ILE A 1 150 ? 29.012 1.096 -9.037 1.00 97.88 150 ILE A O 1
ATOM 1144 N N . ALA A 1 151 ? 30.933 -0.041 -8.923 1.00 97.62 151 ALA A N 1
ATOM 1145 C CA . ALA A 1 151 ? 31.112 0.221 -7.493 1.00 97.62 151 ALA A CA 1
ATOM 1146 C C . ALA A 1 151 ? 31.154 1.728 -7.142 1.00 97.62 151 ALA A C 1
ATOM 1148 O O . ALA A 1 151 ? 30.466 2.138 -6.203 1.00 97.62 151 ALA A O 1
ATOM 1149 N N . PRO A 1 152 ? 31.887 2.596 -7.870 1.00 97.88 152 PRO A N 1
ATOM 1150 C CA . PRO A 1 152 ? 31.802 4.043 -7.673 1.00 97.88 152 PRO A CA 1
ATOM 1151 C C . PRO A 1 152 ? 30.399 4.627 -7.882 1.00 97.88 152 PRO A C 1
ATOM 1153 O O . PRO A 1 152 ? 30.010 5.498 -7.105 1.00 97.88 152 PRO A O 1
ATOM 1156 N N . ALA A 1 153 ? 29.642 4.150 -8.876 1.00 97.38 153 ALA A N 1
ATOM 1157 C CA . ALA A 1 153 ? 28.282 4.626 -9.139 1.00 97.38 153 ALA A CA 1
ATOM 1158 C C . ALA A 1 153 ? 27.322 4.276 -7.987 1.00 97.38 153 ALA A C 1
ATOM 1160 O O . ALA A 1 153 ? 26.590 5.138 -7.500 1.00 97.38 153 ALA A O 1
ATOM 1161 N N . LEU A 1 154 ? 27.416 3.054 -7.450 1.00 97.50 154 LEU A N 1
ATOM 1162 C CA . LEU A 1 154 ? 26.679 2.652 -6.245 1.00 97.50 154 LEU A CA 1
ATOM 1163 C C . LEU A 1 154 ? 27.061 3.500 -5.025 1.00 97.50 154 LEU A C 1
ATOM 1165 O O . LEU A 1 154 ? 26.199 3.905 -4.249 1.00 97.50 154 LEU A O 1
ATOM 1169 N N . ALA A 1 155 ? 28.351 3.797 -4.848 1.00 97.19 155 ALA A N 1
ATOM 1170 C CA . ALA A 1 155 ? 28.806 4.652 -3.754 1.00 97.19 155 ALA A CA 1
ATOM 1171 C C . ALA A 1 155 ? 28.325 6.107 -3.890 1.00 97.19 155 ALA A C 1
ATOM 1173 O O . ALA A 1 155 ? 28.163 6.773 -2.865 1.00 97.19 155 ALA A O 1
ATOM 1174 N N . ALA A 1 156 ? 28.122 6.604 -5.115 1.00 96.81 156 ALA A N 1
ATOM 1175 C CA . ALA A 1 156 ? 27.546 7.924 -5.369 1.00 96.81 156 ALA A CA 1
ATOM 1176 C C . ALA A 1 156 ? 26.055 7.975 -5.000 1.00 96.81 156 ALA A C 1
ATOM 1178 O O . ALA A 1 156 ? 25.597 8.990 -4.491 1.00 96.81 156 ALA A O 1
ATOM 1179 N N . CYS A 1 157 ? 25.346 6.852 -5.135 1.00 96.00 157 CYS A N 1
ATOM 1180 C CA . CYS A 1 157 ? 23.959 6.700 -4.695 1.00 96.00 157 CYS A CA 1
ATOM 1181 C C . CYS A 1 157 ? 23.818 6.466 -3.179 1.00 96.00 157 CYS A C 1
ATOM 1183 O O . CYS A 1 157 ? 22.718 6.212 -2.716 1.00 96.00 157 CYS A O 1
ATOM 1185 N N . HIS A 1 158 ? 24.893 6.538 -2.377 1.00 92.06 158 HIS A N 1
ATOM 1186 C CA . HIS A 1 158 ? 24.864 6.352 -0.908 1.00 92.06 158 HIS A CA 1
ATOM 1187 C C . HIS A 1 158 ? 24.200 7.528 -0.148 1.00 92.06 158 HIS A C 1
ATOM 1189 O O . HIS A 1 158 ? 24.466 7.759 1.029 1.00 92.06 158 HIS A O 1
ATOM 1195 N N . ASP A 1 159 ? 23.341 8.283 -0.819 1.00 91.88 159 ASP A N 1
ATOM 1196 C CA . ASP A 1 159 ? 22.472 9.295 -0.228 1.00 91.88 159 ASP A CA 1
ATOM 1197 C C . ASP A 1 159 ? 21.090 8.695 0.082 1.00 91.88 159 ASP A C 1
ATOM 1199 O O . ASP A 1 159 ? 20.672 7.733 -0.565 1.00 91.88 159 ASP A O 1
ATOM 1203 N N . ALA A 1 160 ? 20.391 9.236 1.085 1.00 86.50 160 ALA A N 1
ATOM 1204 C CA . ALA A 1 160 ? 19.096 8.714 1.513 1.00 86.50 160 ALA A CA 1
ATOM 1205 C C . ALA A 1 160 ? 18.039 8.770 0.400 1.00 86.50 160 ALA A C 1
ATOM 1207 O O . ALA A 1 160 ? 17.355 7.779 0.170 1.00 86.50 160 ALA A O 1
ATOM 1208 N N . HIS A 1 161 ? 17.940 9.890 -0.316 1.00 90.00 161 HIS A N 1
ATOM 1209 C CA . HIS A 1 161 ? 16.937 10.051 -1.365 1.00 90.00 161 HIS A CA 1
ATOM 1210 C C . HIS A 1 161 ? 17.308 9.259 -2.626 1.00 90.00 161 HIS A C 1
ATOM 1212 O O . HIS A 1 161 ? 16.464 8.582 -3.216 1.00 90.00 161 HIS A O 1
ATOM 1218 N N . LEU A 1 162 ? 18.588 9.289 -3.011 1.00 95.44 162 LEU A N 1
ATOM 1219 C CA . LEU A 1 162 ? 19.049 8.635 -4.237 1.00 95.44 162 LEU A CA 1
ATOM 1220 C C . LEU A 1 162 ? 18.958 7.111 -4.164 1.00 95.44 162 LEU A C 1
ATOM 1222 O O . LEU A 1 162 ? 18.592 6.483 -5.155 1.00 95.44 162 LEU A O 1
ATOM 1226 N N . ILE A 1 163 ? 19.281 6.492 -3.022 1.00 95.50 163 ILE A N 1
ATOM 1227 C CA . ILE A 1 163 ? 19.255 5.028 -2.940 1.00 95.50 163 ILE A CA 1
ATOM 1228 C C . ILE A 1 163 ? 17.832 4.464 -3.012 1.00 95.50 163 ILE A C 1
ATOM 1230 O O . ILE A 1 163 ? 17.632 3.421 -3.636 1.00 95.50 163 ILE A O 1
ATOM 1234 N N . ASP A 1 164 ? 16.860 5.147 -2.403 1.00 92.19 164 ASP A N 1
ATOM 1235 C CA . ASP A 1 164 ? 15.452 4.749 -2.454 1.00 92.19 164 ASP A CA 1
ATOM 1236 C C . ASP A 1 164 ? 14.919 4.870 -3.876 1.00 92.19 164 ASP A C 1
ATOM 1238 O O . ASP A 1 164 ? 14.376 3.906 -4.415 1.00 92.19 164 ASP A O 1
ATOM 1242 N N . LEU A 1 165 ? 15.190 5.998 -4.537 1.00 93.38 165 LEU A N 1
ATOM 1243 C CA . LEU A 1 165 ? 14.765 6.186 -5.916 1.00 93.38 165 LEU A CA 1
ATOM 1244 C C . LEU A 1 165 ? 15.453 5.203 -6.876 1.00 93.38 165 LEU A C 1
ATOM 1246 O O . LEU A 1 165 ? 14.806 4.665 -7.772 1.00 93.38 165 LEU A O 1
ATOM 1250 N N . LEU A 1 166 ? 16.743 4.907 -6.678 1.00 95.50 166 LEU A N 1
ATOM 1251 C CA . LEU A 1 166 ? 17.432 3.877 -7.457 1.00 95.50 166 LEU A CA 1
ATOM 1252 C C . LEU A 1 166 ? 16.764 2.506 -7.274 1.00 95.50 166 LEU A C 1
ATOM 1254 O O . LEU A 1 166 ? 16.588 1.773 -8.249 1.00 95.50 166 LEU A O 1
ATOM 1258 N N . ALA A 1 167 ? 16.382 2.155 -6.044 1.00 93.81 167 ALA A N 1
ATOM 1259 C CA . ALA A 1 167 ? 15.684 0.907 -5.765 1.00 93.81 167 ALA A CA 1
ATOM 1260 C C . ALA A 1 167 ? 14.300 0.865 -6.435 1.00 93.81 167 ALA A C 1
ATOM 1262 O O . ALA A 1 167 ? 13.951 -0.156 -7.027 1.00 93.81 167 ALA A O 1
ATOM 1263 N N . ASP A 1 168 ? 13.535 1.957 -6.388 1.00 89.81 168 ASP A N 1
ATOM 1264 C CA . ASP A 1 168 ? 12.227 2.099 -7.047 1.00 89.81 168 ASP A CA 1
ATOM 1265 C C . ASP A 1 168 ? 12.313 1.977 -8.571 1.00 89.81 168 ASP A C 1
ATOM 1267 O O . ASP A 1 168 ? 11.472 1.327 -9.189 1.00 89.81 168 ASP A O 1
ATOM 1271 N N . VAL A 1 169 ? 13.362 2.539 -9.173 1.00 91.06 169 VAL A N 1
ATOM 1272 C CA . VAL A 1 169 ? 13.598 2.478 -10.623 1.00 91.06 169 VAL A CA 1
ATOM 1273 C C . VAL A 1 169 ? 14.050 1.084 -11.077 1.00 91.06 169 VAL A C 1
ATOM 1275 O O . VAL A 1 169 ? 13.665 0.619 -12.155 1.00 91.06 169 VAL A O 1
ATOM 1278 N N . LEU A 1 170 ? 14.891 0.407 -10.290 1.00 90.44 170 LEU A N 1
ATOM 1279 C CA . LEU A 1 170 ? 15.479 -0.877 -10.685 1.00 90.44 170 LEU A CA 1
ATOM 1280 C C . LEU A 1 170 ? 14.603 -2.082 -10.352 1.00 90.44 170 LEU A C 1
ATOM 1282 O O . LEU A 1 170 ? 14.599 -3.053 -11.112 1.00 90.44 170 LEU A O 1
ATOM 1286 N N . VAL A 1 171 ? 13.910 -2.045 -9.214 1.00 89.44 171 VAL A N 1
ATOM 1287 C CA . VAL A 1 171 ? 13.223 -3.202 -8.640 1.00 89.44 171 VAL A CA 1
ATOM 1288 C C . VAL A 1 171 ? 11.710 -2.972 -8.710 1.00 89.44 171 VAL A C 1
ATOM 1290 O O . VAL A 1 171 ? 11.170 -2.298 -7.840 1.00 89.44 171 VAL A O 1
ATOM 1293 N N . PRO A 1 172 ? 10.986 -3.522 -9.694 1.00 83.62 172 PRO A N 1
ATOM 1294 C CA . PRO A 1 172 ? 9.538 -3.374 -9.764 1.00 83.62 172 PRO A CA 1
ATOM 1295 C C . PRO A 1 172 ? 8.848 -4.136 -8.625 1.00 83.62 172 PRO A C 1
ATOM 1297 O O . PRO A 1 172 ? 9.406 -5.067 -8.039 1.00 83.62 172 PRO A O 1
ATOM 1300 N N . HIS A 1 173 ? 7.617 -3.744 -8.305 1.00 77.56 173 HIS A N 1
ATOM 1301 C CA . HIS A 1 173 ? 6.786 -4.470 -7.347 1.00 77.56 173 HIS A CA 1
ATOM 1302 C C . HIS A 1 173 ? 6.186 -5.750 -7.961 1.00 77.56 173 HIS A C 1
ATOM 1304 O O . HIS A 1 173 ? 6.132 -5.889 -9.180 1.00 77.56 173 HIS A O 1
ATOM 1310 N N . GLY A 1 174 ? 5.722 -6.681 -7.117 1.00 68.12 174 GLY A N 1
ATOM 1311 C CA . GLY A 1 174 ? 5.029 -7.894 -7.571 1.00 68.12 174 GLY A CA 1
ATOM 1312 C C . GLY A 1 174 ? 5.947 -8.965 -8.168 1.00 68.12 174 GLY A C 1
ATOM 1313 O O . GLY A 1 174 ? 5.539 -9.681 -9.081 1.00 68.12 174 GLY A O 1
ATOM 1314 N N . LEU A 1 175 ? 7.184 -9.076 -7.675 1.00 74.56 175 LEU A N 1
ATOM 1315 C CA . LEU A 1 175 ? 8.135 -10.083 -8.141 1.00 74.56 175 LEU A CA 1
ATOM 1316 C C . LEU A 1 175 ? 7.738 -11.468 -7.619 1.00 74.56 175 LEU A C 1
ATOM 1318 O O . LEU A 1 175 ? 7.614 -11.666 -6.412 1.00 74.56 175 LEU A O 1
ATOM 1322 N N . ASP A 1 176 ? 7.586 -12.435 -8.520 1.00 68.00 176 ASP A N 1
ATOM 1323 C CA . ASP A 1 176 ? 7.416 -13.841 -8.157 1.00 68.00 176 ASP A CA 1
ATOM 1324 C C . ASP A 1 176 ? 8.790 -14.543 -8.174 1.00 68.00 176 ASP A C 1
ATOM 1326 O O . ASP A 1 176 ? 9.375 -14.701 -9.252 1.00 68.00 176 ASP A O 1
ATOM 1330 N N . PRO A 1 177 ? 9.340 -14.948 -7.011 1.00 60.38 177 PRO A N 1
ATOM 1331 C CA . PRO A 1 177 ? 10.625 -15.644 -6.939 1.00 60.38 177 PRO A CA 1
ATOM 1332 C C . PRO A 1 177 ? 10.585 -17.061 -7.533 1.00 60.38 177 PRO A C 1
ATOM 1334 O O . PRO A 1 177 ? 11.650 -17.639 -7.754 1.00 60.38 177 PRO A O 1
ATOM 1337 N N . ASP A 1 178 ? 9.398 -17.616 -7.795 1.00 61.34 178 ASP A N 1
ATOM 1338 C CA . ASP A 1 178 ? 9.204 -18.945 -8.381 1.00 61.34 178 ASP A CA 1
ATOM 1339 C C . ASP A 1 178 ? 8.807 -18.894 -9.873 1.00 61.34 178 ASP A C 1
ATOM 1341 O O . ASP A 1 178 ? 8.718 -19.947 -10.516 1.00 61.34 178 ASP A O 1
ATOM 1345 N N . ALA A 1 179 ? 8.602 -17.701 -10.455 1.00 62.78 179 ALA A N 1
ATOM 1346 C CA . ALA A 1 179 ? 8.328 -17.549 -11.887 1.00 62.78 179 ALA A CA 1
ATOM 1347 C C . ALA A 1 179 ? 9.483 -18.111 -12.734 1.00 62.78 179 ALA A C 1
ATOM 1349 O O . ALA A 1 179 ? 10.642 -18.065 -12.331 1.00 62.78 179 ALA A O 1
ATOM 1350 N N . GLU A 1 180 ? 9.195 -18.669 -13.913 1.00 53.59 180 GLU A N 1
ATOM 1351 C CA . GLU A 1 180 ? 10.231 -19.260 -14.768 1.00 53.59 180 GLU A CA 1
ATOM 1352 C C . GLU A 1 180 ? 11.252 -18.184 -15.180 1.00 53.59 180 GLU A C 1
ATOM 1354 O O . GLU A 1 180 ? 10.909 -17.153 -15.757 1.00 53.59 180 GLU A O 1
ATOM 1359 N N . HIS A 1 181 ? 12.510 -18.395 -14.784 1.00 51.38 181 HIS A N 1
ATOM 1360 C CA . HIS A 1 181 ? 13.577 -17.411 -14.915 1.00 51.38 181 HIS A CA 1
ATOM 1361 C C . HIS A 1 181 ? 14.224 -17.519 -16.291 1.00 51.38 181 HIS A C 1
ATOM 1363 O O . HIS A 1 181 ? 15.128 -18.337 -16.479 1.00 51.38 181 HIS A O 1
ATOM 1369 N N . ASP A 1 182 ? 13.809 -16.664 -17.217 1.00 50.88 182 ASP A N 1
ATOM 1370 C CA . ASP A 1 182 ? 14.598 -16.390 -18.410 1.00 50.88 182 ASP A CA 1
ATOM 1371 C C . ASP A 1 182 ? 15.413 -15.101 -18.191 1.00 50.88 182 ASP A C 1
ATOM 1373 O O . ASP A 1 182 ? 14.840 -14.010 -18.160 1.00 50.88 182 ASP A O 1
ATOM 1377 N N . PRO A 1 183 ? 16.735 -15.200 -17.955 1.00 48.19 183 PRO A N 1
ATOM 1378 C CA . PRO A 1 183 ? 17.586 -14.032 -17.751 1.00 48.19 183 PRO A CA 1
ATOM 1379 C C . PRO A 1 183 ? 17.759 -13.181 -19.018 1.00 48.19 183 PRO A C 1
ATOM 1381 O O . PRO A 1 183 ? 18.230 -12.047 -18.892 1.00 48.19 183 PRO A O 1
ATOM 1384 N N . ASP A 1 184 ? 17.400 -13.712 -20.192 1.00 45.06 184 ASP A N 1
ATOM 1385 C CA . ASP A 1 184 ? 17.542 -13.040 -21.484 1.00 45.06 184 ASP A CA 1
ATOM 1386 C C . ASP A 1 184 ? 16.285 -12.205 -21.825 1.00 45.06 184 ASP A C 1
ATOM 1388 O O . ASP A 1 184 ? 16.374 -11.204 -22.537 1.00 45.06 184 ASP A O 1
ATOM 1392 N N . LEU A 1 185 ? 15.132 -12.508 -21.209 1.00 54.72 185 LEU A N 1
ATOM 1393 C CA . LEU A 1 185 ? 13.907 -11.709 -21.328 1.00 54.72 185 LEU A CA 1
ATOM 1394 C C . LEU A 1 185 ? 13.953 -10.461 -20.425 1.00 54.72 185 LEU A C 1
ATOM 1396 O O . LEU A 1 185 ? 13.916 -10.527 -19.191 1.00 54.72 185 LEU A O 1
ATOM 1400 N N . VAL A 1 186 ? 13.990 -9.294 -21.063 1.00 55.66 186 VAL A N 1
ATOM 1401 C CA . VAL A 1 186 ? 13.908 -7.975 -20.418 1.00 55.66 186 VAL A CA 1
ATOM 1402 C C . VAL A 1 186 ? 12.523 -7.779 -19.787 1.00 55.66 186 VAL A C 1
ATOM 1404 O O . VAL A 1 186 ? 11.523 -8.250 -20.318 1.00 55.66 186 VAL A O 1
ATOM 1407 N N . ASP A 1 187 ? 12.463 -7.067 -18.657 1.00 57.16 187 ASP A N 1
ATOM 1408 C CA . ASP A 1 187 ? 11.233 -6.834 -17.871 1.00 57.16 187 ASP A CA 1
ATOM 1409 C C . ASP A 1 187 ? 10.676 -8.093 -17.167 1.00 57.16 187 ASP A C 1
ATOM 1411 O O . ASP A 1 187 ? 9.515 -8.143 -16.762 1.00 57.16 187 ASP A O 1
ATOM 1415 N N . THR A 1 188 ? 11.514 -9.121 -16.985 1.00 65.69 188 THR A N 1
ATOM 1416 C CA . THR A 1 188 ? 11.209 -10.278 -16.129 1.00 65.69 188 THR A CA 1
ATOM 1417 C C . THR A 1 188 ? 11.785 -10.114 -14.721 1.00 65.69 188 THR A C 1
ATOM 1419 O O . THR A 1 188 ? 12.799 -9.427 -14.533 1.00 65.69 188 THR A O 1
ATOM 1422 N N . PRO A 1 189 ? 11.225 -10.817 -13.716 1.00 68.38 189 PRO A N 1
ATOM 1423 C CA . PRO A 1 189 ? 11.840 -10.913 -12.396 1.00 68.38 189 PRO A CA 1
ATOM 1424 C C . PRO A 1 189 ? 13.318 -11.326 -12.455 1.00 68.38 189 PRO A C 1
ATOM 1426 O O . PRO A 1 189 ? 14.155 -10.721 -11.785 1.00 68.38 189 PRO A O 1
ATOM 1429 N N . ALA A 1 190 ? 13.674 -12.289 -13.315 1.00 74.62 190 ALA A N 1
ATOM 1430 C CA . ALA A 1 190 ? 15.031 -12.823 -13.433 1.00 74.62 190 ALA A CA 1
ATOM 1431 C C . ALA A 1 190 ? 16.083 -11.758 -13.779 1.00 74.62 190 ALA A C 1
ATOM 1433 O O . ALA A 1 190 ? 17.180 -11.765 -13.206 1.00 74.62 190 ALA A O 1
ATOM 1434 N N . HIS A 1 191 ? 15.739 -10.819 -14.665 1.00 79.56 191 HIS A N 1
ATOM 1435 C CA . HIS A 1 191 ? 16.613 -9.704 -15.015 1.00 79.56 191 HIS A CA 1
ATOM 1436 C C . HIS A 1 191 ? 16.933 -8.838 -13.785 1.00 79.56 191 HIS A C 1
ATOM 1438 O O . HIS A 1 191 ? 18.095 -8.544 -13.509 1.00 79.56 191 HIS A O 1
ATOM 1444 N N . VAL A 1 192 ? 15.930 -8.516 -12.965 1.00 87.06 192 VAL A N 1
ATOM 1445 C CA . VAL A 1 192 ? 16.100 -7.698 -11.750 1.00 87.06 192 VAL A CA 1
ATOM 1446 C C . VAL A 1 192 ? 17.002 -8.398 -10.724 1.00 87.06 192 VAL A C 1
ATOM 1448 O O . VAL A 1 192 ? 17.932 -7.784 -10.191 1.00 87.06 192 VAL A O 1
ATOM 1451 N N . PHE A 1 193 ? 16.801 -9.702 -10.491 1.00 89.06 193 PHE A N 1
ATOM 1452 C CA . PHE A 1 193 ? 17.690 -10.500 -9.633 1.00 89.06 193 PHE A CA 1
ATOM 1453 C C . PHE A 1 193 ? 19.137 -10.489 -10.150 1.00 89.06 193 PHE A C 1
ATOM 1455 O O . PHE A 1 193 ? 20.084 -10.406 -9.359 1.00 89.06 193 PHE A O 1
ATOM 1462 N N . HIS A 1 194 ? 19.324 -10.550 -11.472 1.00 87.81 194 HIS A N 1
ATOM 1463 C CA . HIS A 1 194 ? 20.643 -10.459 -12.086 1.00 87.81 194 HIS A CA 1
ATOM 1464 C C . HIS A 1 194 ? 21.305 -9.096 -11.834 1.00 87.81 194 HIS A C 1
ATOM 1466 O O . HIS A 1 194 ? 22.455 -9.073 -11.390 1.00 87.81 194 HIS A O 1
ATOM 1472 N N . LEU A 1 195 ? 20.594 -7.984 -12.054 1.00 90.81 195 LEU A N 1
ATOM 1473 C CA . LEU A 1 195 ? 21.104 -6.622 -11.828 1.00 90.81 195 LEU A CA 1
ATOM 1474 C C . LEU A 1 195 ? 21.568 -6.418 -10.380 1.00 90.81 195 LEU A C 1
ATOM 1476 O O . LEU A 1 195 ? 22.689 -5.973 -10.125 1.00 90.81 195 LEU A O 1
ATOM 1480 N N . VAL A 1 196 ? 20.739 -6.818 -9.414 1.00 95.25 196 VAL A N 1
ATOM 1481 C CA . VAL A 1 196 ? 21.075 -6.701 -7.988 1.00 95.25 196 VAL A CA 1
ATOM 1482 C C . VAL A 1 196 ? 22.261 -7.593 -7.621 1.00 95.25 196 VAL A C 1
ATOM 1484 O O . VAL A 1 196 ? 23.141 -7.182 -6.860 1.00 95.25 196 VAL A O 1
ATOM 1487 N N . ARG A 1 197 ? 22.351 -8.799 -8.195 1.00 95.25 197 ARG A N 1
ATOM 1488 C CA . ARG A 1 197 ? 23.527 -9.659 -8.015 1.00 95.25 197 ARG A CA 1
ATOM 1489 C C . ARG A 1 197 ? 24.790 -9.011 -8.580 1.00 95.25 197 ARG A C 1
ATOM 1491 O O . ARG A 1 197 ? 25.815 -9.060 -7.907 1.00 95.25 197 ARG A O 1
ATOM 1498 N N . ARG A 1 198 ? 24.729 -8.360 -9.748 1.00 95.19 198 ARG A N 1
ATOM 1499 C CA . ARG A 1 198 ? 25.866 -7.593 -10.290 1.00 95.19 198 ARG A CA 1
ATOM 1500 C C . ARG A 1 198 ? 26.297 -6.479 -9.339 1.00 95.19 198 ARG A C 1
ATOM 1502 O O . ARG A 1 198 ? 27.494 -6.328 -9.111 1.00 95.19 198 ARG A O 1
ATOM 1509 N N . ALA A 1 199 ? 25.352 -5.753 -8.739 1.00 97.56 199 ALA A N 1
ATOM 1510 C CA . ALA A 1 199 ? 25.658 -4.724 -7.746 1.00 97.56 199 ALA A CA 1
ATOM 1511 C C . ALA A 1 199 ? 26.402 -5.304 -6.525 1.00 97.56 199 ALA A C 1
ATOM 1513 O O . ALA A 1 199 ? 27.450 -4.786 -6.129 1.00 97.56 199 ALA A O 1
ATOM 1514 N N . LEU A 1 200 ? 25.909 -6.419 -5.968 1.00 98.31 200 LEU A N 1
ATOM 1515 C CA . LEU A 1 200 ? 26.550 -7.132 -4.852 1.00 98.31 200 LEU A CA 1
ATOM 1516 C C . LEU A 1 200 ? 27.948 -7.648 -5.229 1.00 98.31 200 LEU A C 1
ATOM 1518 O O . LEU A 1 200 ? 28.901 -7.497 -4.461 1.00 98.31 200 LEU A O 1
ATOM 1522 N N . ASP A 1 201 ? 28.080 -8.228 -6.422 1.00 97.44 201 ASP A N 1
ATOM 1523 C CA . ASP A 1 201 ? 29.336 -8.774 -6.931 1.00 97.44 201 ASP A CA 1
ATOM 1524 C C . ASP A 1 201 ? 30.350 -7.679 -7.274 1.00 97.44 201 ASP A C 1
ATOM 1526 O O . ASP A 1 201 ? 31.548 -7.956 -7.225 1.00 97.44 201 ASP A O 1
ATOM 1530 N N . ALA A 1 202 ? 29.924 -6.451 -7.579 1.00 97.56 202 ALA A N 1
ATOM 1531 C CA . ALA A 1 202 ? 30.806 -5.317 -7.850 1.00 97.56 202 ALA A CA 1
ATOM 1532 C C . ALA A 1 202 ? 31.286 -4.609 -6.573 1.00 97.56 202 ALA A C 1
ATOM 1534 O O . ALA A 1 202 ? 32.447 -4.209 -6.498 1.00 97.56 202 ALA A O 1
ATOM 1535 N N . ALA A 1 203 ? 30.428 -4.488 -5.558 1.00 97.38 203 ALA A N 1
ATOM 1536 C CA . ALA A 1 203 ? 30.694 -3.697 -4.359 1.00 97.38 203 ALA A CA 1
ATOM 1537 C C . ALA A 1 203 ? 31.857 -4.239 -3.500 1.00 97.38 203 ALA A C 1
ATOM 1539 O O . ALA A 1 203 ? 32.011 -5.448 -3.286 1.00 97.38 203 ALA A O 1
ATOM 1540 N N . ARG A 1 204 ? 32.708 -3.341 -2.986 1.00 96.19 204 ARG A N 1
ATOM 1541 C CA . ARG A 1 204 ? 33.917 -3.684 -2.206 1.00 96.19 204 ARG A CA 1
ATOM 1542 C C . ARG A 1 204 ? 34.165 -2.809 -0.979 1.00 96.19 204 ARG A C 1
ATOM 1544 O O . ARG A 1 204 ? 34.880 -3.254 -0.078 1.00 96.19 204 ARG A O 1
ATOM 1551 N N . ARG A 1 205 ? 33.676 -1.567 -0.937 1.00 96.75 205 ARG A N 1
ATOM 1552 C CA . ARG A 1 205 ? 33.909 -0.627 0.179 1.00 96.75 205 ARG A CA 1
ATOM 1553 C C . ARG A 1 205 ? 32.619 -0.412 0.980 1.00 96.75 205 ARG A C 1
ATOM 1555 O O . ARG A 1 205 ? 31.576 -0.978 0.702 1.00 96.75 205 ARG A O 1
ATOM 1562 N N . SER A 1 206 ? 32.705 0.364 2.059 1.00 97.25 206 SER A N 1
ATOM 1563 C CA . SER A 1 206 ? 31.585 0.517 3.003 1.00 97.25 206 SER A CA 1
ATOM 1564 C C . SER A 1 206 ? 30.320 1.100 2.345 1.00 97.25 206 SER A C 1
ATOM 1566 O O . SER A 1 206 ? 29.231 0.590 2.582 1.00 97.25 206 SER A O 1
ATOM 1568 N N . LYS A 1 207 ? 30.453 2.123 1.487 1.00 97.31 207 LYS A N 1
ATOM 1569 C CA . LYS A 1 207 ? 29.310 2.837 0.888 1.00 97.31 207 LYS A CA 1
ATOM 1570 C C . LYS A 1 207 ? 28.613 2.062 -0.233 1.00 97.31 207 LYS A C 1
ATOM 1572 O O . LYS A 1 207 ? 27.400 1.920 -0.214 1.00 97.31 207 LYS A O 1
ATOM 1577 N N . ASP A 1 208 ? 29.384 1.538 -1.177 1.00 97.25 208 ASP A N 1
ATOM 1578 C CA . ASP A 1 208 ? 28.917 0.699 -2.284 1.00 97.25 208 ASP A CA 1
ATOM 1579 C C . ASP A 1 208 ? 28.368 -0.645 -1.796 1.00 97.25 208 ASP A C 1
ATOM 1581 O O . ASP A 1 208 ? 27.347 -1.092 -2.309 1.00 97.25 208 ASP A O 1
ATOM 1585 N N . VAL A 1 209 ? 28.969 -1.268 -0.770 1.00 98.44 209 VAL A N 1
ATOM 1586 C CA . VAL A 1 209 ? 28.387 -2.483 -0.164 1.00 98.44 209 VAL A CA 1
ATOM 1587 C C . VAL A 1 209 ? 27.059 -2.162 0.513 1.00 98.44 209 VAL A C 1
ATOM 1589 O O . VAL A 1 209 ? 26.110 -2.924 0.363 1.00 98.44 209 VAL A O 1
ATOM 1592 N N . ALA A 1 210 ? 26.959 -1.033 1.222 1.00 98.06 210 ALA A N 1
ATOM 1593 C CA . ALA A 1 210 ? 25.699 -0.626 1.835 1.00 98.06 210 ALA A CA 1
ATOM 1594 C C . ALA A 1 210 ? 24.601 -0.382 0.791 1.00 98.06 210 ALA A C 1
ATOM 1596 O O . ALA A 1 210 ? 23.493 -0.873 0.976 1.00 98.06 210 ALA A O 1
ATOM 1597 N N . ALA A 1 211 ? 24.918 0.307 -0.310 1.00 97.88 211 ALA A N 1
ATOM 1598 C CA . ALA A 1 211 ? 23.989 0.536 -1.415 1.00 97.88 211 ALA A CA 1
ATOM 1599 C C . ALA A 1 211 ? 23.550 -0.780 -2.085 1.00 97.88 211 ALA A C 1
ATOM 1601 O O . ALA A 1 211 ? 22.357 -1.025 -2.236 1.00 97.88 211 ALA A O 1
ATOM 1602 N N . ALA A 1 212 ? 24.486 -1.676 -2.415 1.00 98.25 212 ALA A N 1
ATOM 1603 C CA . ALA A 1 212 ? 24.163 -2.961 -3.041 1.00 98.25 212 ALA A CA 1
ATOM 1604 C C . ALA A 1 212 ? 23.311 -3.874 -2.139 1.00 98.25 212 ALA A C 1
ATOM 1606 O O . ALA A 1 212 ? 22.342 -4.482 -2.591 1.00 98.25 212 ALA A O 1
ATOM 1607 N N . GLU A 1 213 ? 23.647 -3.964 -0.849 1.00 98.50 213 GLU A N 1
ATOM 1608 C CA . GLU A 1 213 ? 22.861 -4.732 0.126 1.00 98.50 213 GLU A CA 1
ATOM 1609 C C . GLU A 1 213 ? 21.494 -4.081 0.396 1.00 98.50 213 GLU A C 1
ATOM 1611 O O . GLU A 1 213 ? 20.526 -4.787 0.684 1.00 98.50 213 GLU A O 1
ATOM 1616 N N . TYR A 1 214 ? 21.374 -2.757 0.256 1.00 98.06 214 TYR A N 1
ATOM 1617 C CA . TYR A 1 214 ? 20.083 -2.074 0.307 1.00 98.06 214 TYR A CA 1
ATOM 1618 C C . TYR A 1 214 ? 19.196 -2.436 -0.889 1.00 98.06 214 TYR A C 1
ATOM 1620 O O . TYR A 1 214 ? 18.067 -2.875 -0.684 1.00 98.06 214 TYR A O 1
ATOM 1628 N N . LEU A 1 215 ? 19.723 -2.375 -2.118 1.00 97.38 215 LEU A N 1
ATOM 1629 C CA . LEU A 1 215 ? 18.999 -2.822 -3.319 1.00 97.38 215 LEU A CA 1
ATOM 1630 C C . LEU A 1 215 ? 18.523 -4.273 -3.177 1.00 97.38 215 LEU A C 1
ATOM 1632 O O . LEU A 1 215 ? 17.383 -4.601 -3.499 1.00 97.38 215 LEU A O 1
ATOM 1636 N N . ALA A 1 216 ? 19.371 -5.140 -2.621 1.00 97.25 216 ALA A N 1
ATOM 1637 C CA . ALA A 1 216 ? 19.000 -6.518 -2.336 1.00 97.25 216 ALA A CA 1
ATOM 1638 C C . ALA A 1 216 ? 17.945 -6.652 -1.231 1.00 97.25 216 ALA A C 1
ATOM 1640 O O . ALA A 1 216 ? 17.115 -7.554 -1.293 1.00 97.25 216 ALA A O 1
ATOM 1641 N N . THR A 1 217 ? 17.933 -5.759 -0.241 1.00 96.69 217 THR A N 1
ATOM 1642 C CA . THR A 1 217 ? 16.853 -5.708 0.755 1.00 96.69 217 THR A CA 1
ATOM 1643 C C . THR A 1 217 ? 15.514 -5.437 0.074 1.00 96.69 217 THR A C 1
ATOM 1645 O O . THR A 1 217 ? 14.575 -6.205 0.272 1.00 96.69 217 THR A O 1
ATOM 1648 N N . VAL A 1 218 ? 15.451 -4.402 -0.768 1.00 94.38 218 VAL A N 1
ATOM 1649 C CA . VAL A 1 218 ? 14.226 -4.009 -1.481 1.00 94.38 218 VAL A CA 1
ATOM 1650 C C . VAL A 1 218 ? 13.762 -5.099 -2.453 1.00 94.38 218 VAL A C 1
ATOM 1652 O O . VAL A 1 218 ? 12.574 -5.411 -2.502 1.00 94.38 218 VAL A O 1
ATOM 1655 N N . LEU A 1 219 ? 14.696 -5.744 -3.162 1.00 93.56 219 LEU A N 1
ATOM 1656 C CA . LEU A 1 219 ? 14.419 -6.908 -4.012 1.00 93.56 219 LEU A CA 1
ATOM 1657 C C . LEU A 1 219 ? 13.677 -8.013 -3.258 1.00 93.56 219 LEU A C 1
ATOM 1659 O O . LEU A 1 219 ? 12.628 -8.468 -3.704 1.00 93.56 219 LEU A O 1
ATOM 1663 N N . TRP A 1 220 ? 14.213 -8.443 -2.116 1.00 92.62 220 TRP A N 1
ATOM 1664 C CA . TRP A 1 220 ? 13.627 -9.555 -1.370 1.00 92.62 220 TRP A CA 1
ATOM 1665 C C . TRP A 1 220 ? 12.311 -9.190 -0.682 1.00 92.62 220 TRP A C 1
ATOM 1667 O O . TRP A 1 220 ? 11.449 -10.051 -0.537 1.00 92.62 220 TRP A O 1
ATOM 1677 N N . GLU A 1 221 ? 12.104 -7.924 -0.319 1.00 90.25 221 GLU A N 1
ATOM 1678 C CA . GLU A 1 221 ? 10.794 -7.458 0.150 1.00 90.25 221 GLU A CA 1
ATOM 1679 C C . GLU A 1 221 ? 9.744 -7.495 -0.951 1.00 90.25 221 GLU A C 1
ATOM 1681 O O . GLU A 1 221 ? 8.658 -8.027 -0.735 1.00 90.25 221 GLU A O 1
ATOM 1686 N N . ARG A 1 222 ? 10.081 -6.986 -2.143 1.00 88.12 222 ARG A N 1
ATOM 1687 C CA . ARG A 1 222 ? 9.190 -7.002 -3.313 1.00 88.12 222 ARG A CA 1
ATOM 1688 C C . ARG A 1 222 ? 8.945 -8.416 -3.854 1.00 88.12 222 ARG A C 1
ATOM 1690 O O . ARG A 1 222 ? 7.950 -8.618 -4.542 1.00 88.12 222 ARG A O 1
ATOM 1697 N N . ALA A 1 223 ? 9.807 -9.373 -3.498 1.00 87.44 223 ALA A N 1
ATOM 1698 C CA . ALA A 1 223 ? 9.639 -10.810 -3.722 1.00 87.44 223 ALA A CA 1
ATOM 1699 C C . ALA A 1 223 ? 8.946 -11.553 -2.555 1.00 87.44 223 ALA A C 1
ATOM 1701 O O . ALA A 1 223 ? 8.939 -12.782 -2.525 1.00 87.44 223 ALA A O 1
ATOM 1702 N N . ALA A 1 224 ? 8.393 -10.824 -1.575 1.00 87.81 224 ALA A N 1
ATOM 1703 C CA . ALA A 1 224 ? 7.695 -11.357 -0.403 1.00 87.81 224 ALA A CA 1
ATOM 1704 C C . ALA A 1 224 ? 8.519 -12.329 0.481 1.00 87.81 224 ALA A C 1
ATOM 1706 O O . ALA A 1 224 ? 7.947 -13.168 1.180 1.00 87.81 224 ALA A O 1
ATOM 1707 N N . ASP A 1 225 ? 9.853 -12.187 0.521 1.00 91.62 225 ASP A N 1
ATOM 1708 C CA . ASP A 1 225 ? 10.742 -12.872 1.475 1.00 91.62 225 ASP A CA 1
ATOM 1709 C C . ASP A 1 225 ? 11.377 -11.866 2.458 1.00 91.62 225 ASP A C 1
ATOM 1711 O O . ASP A 1 225 ? 12.537 -11.447 2.311 1.00 91.62 225 ASP A O 1
ATOM 1715 N N . PRO A 1 226 ? 10.652 -11.487 3.528 1.00 92.62 226 PRO A N 1
ATOM 1716 C CA . PRO A 1 226 ? 11.173 -10.551 4.519 1.00 92.62 226 PRO A CA 1
ATOM 1717 C C . PRO A 1 226 ? 12.381 -11.117 5.291 1.00 92.62 226 PRO A C 1
ATOM 1719 O O . PRO A 1 226 ? 13.178 -10.363 5.846 1.00 92.62 226 PRO A O 1
ATOM 1722 N N . ILE A 1 227 ? 12.567 -12.439 5.355 1.00 95.12 227 ILE A N 1
ATOM 1723 C CA . ILE A 1 227 ? 13.679 -13.040 6.106 1.00 95.12 227 ILE A CA 1
ATOM 1724 C C . ILE A 1 227 ? 14.989 -12.902 5.327 1.00 95.12 227 ILE A C 1
ATOM 1726 O O . ILE A 1 227 ? 16.041 -12.606 5.915 1.00 95.12 227 ILE A O 1
ATOM 1730 N N . ALA A 1 228 ? 14.949 -13.097 4.008 1.00 95.19 228 ALA A N 1
ATOM 1731 C CA . ALA A 1 228 ? 16.075 -12.789 3.138 1.00 95.19 228 ALA A CA 1
ATOM 1732 C C . ALA A 1 228 ? 16.390 -11.289 3.162 1.00 95.19 228 ALA A C 1
ATOM 1734 O O . ALA A 1 228 ? 17.555 -10.926 3.364 1.00 95.19 228 ALA A O 1
ATOM 1735 N N . ALA A 1 229 ? 15.368 -10.437 3.069 1.00 95.75 229 ALA A N 1
ATOM 1736 C CA . ALA A 1 229 ? 15.527 -8.990 3.137 1.00 95.75 229 ALA A CA 1
ATOM 1737 C C . ALA A 1 229 ? 16.201 -8.526 4.441 1.00 95.75 229 ALA A C 1
ATOM 1739 O O . ALA A 1 229 ? 17.217 -7.833 4.385 1.00 95.75 229 ALA A O 1
ATOM 1740 N N . GLU A 1 230 ? 15.750 -8.991 5.615 1.00 96.62 230 GLU A N 1
ATOM 1741 C CA . GLU A 1 230 ? 16.359 -8.626 6.909 1.00 96.62 230 GLU A CA 1
ATOM 1742 C C . GLU A 1 230 ? 17.855 -8.985 6.968 1.00 96.62 230 GLU A C 1
ATOM 1744 O O . GLU A 1 230 ? 18.667 -8.258 7.550 1.00 96.62 230 GLU A O 1
ATOM 1749 N N . ARG A 1 231 ? 18.249 -10.107 6.350 1.00 97.94 231 ARG A N 1
ATOM 1750 C CA . ARG A 1 231 ? 19.657 -10.521 6.276 1.00 97.94 231 ARG A CA 1
ATOM 1751 C C . ARG A 1 231 ? 20.498 -9.575 5.420 1.00 97.94 231 ARG A C 1
ATOM 1753 O O . ARG A 1 231 ? 21.655 -9.353 5.775 1.00 97.94 231 ARG A O 1
ATOM 1760 N N . HIS A 1 232 ? 19.974 -9.110 4.288 1.00 98.38 232 HIS A N 1
ATOM 1761 C CA . HIS A 1 232 ? 20.642 -8.118 3.437 1.00 98.38 232 HIS A CA 1
ATOM 1762 C C . HIS A 1 232 ? 20.727 -6.768 4.160 1.00 98.38 232 HIS A C 1
ATOM 1764 O O . HIS A 1 232 ? 21.810 -6.199 4.287 1.00 98.38 232 HIS A O 1
ATOM 1770 N N . LEU A 1 233 ? 19.636 -6.350 4.798 1.00 97.56 233 LEU A N 1
ATOM 1771 C CA . LEU A 1 233 ? 19.565 -5.112 5.566 1.00 97.56 233 LEU A CA 1
ATOM 1772 C C . LEU A 1 233 ? 20.577 -5.071 6.717 1.00 97.56 233 LEU A C 1
ATOM 1774 O O . LEU A 1 233 ? 21.259 -4.068 6.932 1.00 97.56 233 LEU A O 1
ATOM 1778 N N . ALA A 1 234 ? 20.732 -6.185 7.438 1.00 97.94 234 ALA A N 1
ATOM 1779 C CA . ALA A 1 234 ? 21.753 -6.315 8.472 1.00 97.94 234 ALA A CA 1
ATOM 1780 C C . ALA A 1 234 ? 23.174 -6.149 7.906 1.00 97.94 234 ALA A C 1
ATOM 1782 O O . ALA A 1 234 ? 23.986 -5.451 8.511 1.00 97.94 234 ALA A O 1
ATOM 1783 N N . ARG A 1 235 ? 23.468 -6.724 6.731 1.00 98.31 235 ARG A N 1
ATOM 1784 C CA . ARG A 1 235 ? 24.777 -6.565 6.076 1.00 98.31 235 ARG A CA 1
ATOM 1785 C C . AR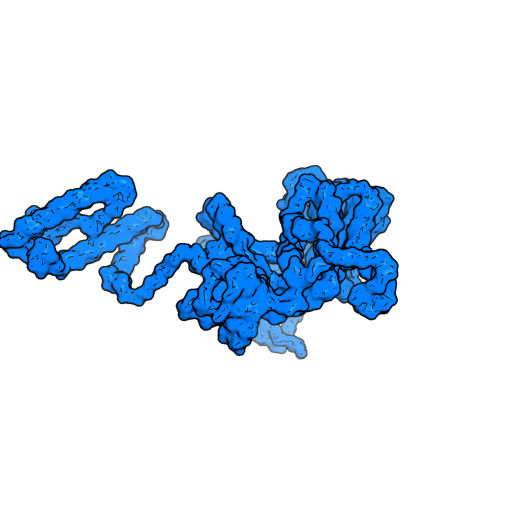G A 1 235 ? 25.022 -5.134 5.609 1.00 98.31 235 ARG A C 1
ATOM 1787 O O . ARG A 1 235 ? 26.134 -4.644 5.792 1.00 98.31 235 ARG A O 1
ATOM 1794 N N . ALA A 1 236 ? 23.999 -4.451 5.091 1.00 97.75 236 ALA A N 1
ATOM 1795 C CA . ALA A 1 236 ? 24.090 -3.032 4.748 1.00 97.75 236 ALA A CA 1
ATOM 1796 C C . ALA A 1 236 ? 24.494 -2.187 5.971 1.00 97.75 236 ALA A C 1
ATOM 1798 O O . ALA A 1 236 ? 25.389 -1.343 5.881 1.00 97.75 236 ALA A O 1
ATOM 1799 N N . LEU A 1 237 ? 23.895 -2.460 7.135 1.00 97.06 237 LEU A N 1
ATOM 1800 C CA . LEU A 1 237 ? 24.169 -1.746 8.387 1.00 97.06 237 LEU A CA 1
ATOM 1801 C C . LEU A 1 237 ? 25.515 -2.115 9.027 1.00 97.06 237 LEU A C 1
ATOM 1803 O O . LEU A 1 237 ? 26.181 -1.243 9.591 1.00 97.06 237 LEU A O 1
ATOM 1807 N N . ASP A 1 238 ? 25.956 -3.370 8.904 1.00 97.31 238 ASP A N 1
ATOM 1808 C CA . ASP A 1 238 ? 27.249 -3.839 9.425 1.00 97.31 238 ASP A CA 1
ATOM 1809 C C . ASP A 1 238 ? 28.450 -3.120 8.776 1.00 97.31 238 ASP A C 1
ATOM 1811 O O . ASP A 1 238 ? 29.539 -3.078 9.357 1.00 97.31 238 ASP A O 1
ATOM 1815 N N . THR A 1 239 ? 28.262 -2.488 7.609 1.00 96.62 239 THR A N 1
ATOM 1816 C CA . THR A 1 239 ? 29.281 -1.638 6.966 1.00 96.62 239 THR A CA 1
ATOM 1817 C C . THR A 1 239 ? 29.648 -0.392 7.778 1.00 96.62 239 THR A C 1
ATOM 1819 O O . THR A 1 239 ? 30.694 0.213 7.516 1.00 96.62 239 THR A O 1
ATOM 1822 N N . GLY A 1 240 ? 28.786 0.029 8.714 1.00 93.06 240 GLY A N 1
ATOM 1823 C CA . GLY A 1 240 ? 28.940 1.265 9.482 1.00 93.06 240 GLY A CA 1
ATOM 1824 C C . GLY A 1 240 ? 28.816 2.542 8.645 1.00 93.06 240 GLY A C 1
ATOM 1825 O O . GLY A 1 240 ? 29.255 3.597 9.097 1.00 93.06 240 GLY A O 1
ATOM 1826 N N . SER A 1 241 ? 28.256 2.458 7.433 1.00 91.56 241 SER A N 1
ATOM 1827 C CA . SER A 1 241 ? 28.178 3.586 6.496 1.00 91.56 241 SER A CA 1
ATOM 1828 C C . SER A 1 241 ? 27.184 4.677 6.914 1.00 91.56 241 SER A C 1
ATOM 1830 O O . SER A 1 241 ? 27.295 5.803 6.439 1.00 91.56 241 SER A O 1
ATOM 1832 N N . GLY A 1 242 ? 26.241 4.356 7.809 1.00 91.06 242 GLY A N 1
ATOM 1833 C CA . GLY A 1 242 ? 25.218 5.291 8.284 1.00 91.06 242 GLY A CA 1
ATOM 1834 C C . GLY A 1 242 ? 24.098 5.558 7.275 1.00 91.06 242 GLY A C 1
ATOM 1835 O O . GLY A 1 242 ? 23.509 6.630 7.317 1.00 91.06 242 GLY A O 1
ATOM 1836 N N . LEU A 1 243 ? 23.823 4.620 6.360 1.00 94.44 243 LEU A N 1
ATOM 1837 C CA . LEU A 1 243 ? 22.772 4.765 5.348 1.00 94.44 243 LEU A CA 1
ATOM 1838 C C . LEU A 1 243 ? 21.386 4.922 6.006 1.00 94.44 243 LEU A C 1
ATOM 1840 O O . LEU A 1 243 ? 20.874 3.968 6.595 1.00 94.44 243 LEU A O 1
ATOM 1844 N N . GLY A 1 244 ? 20.799 6.119 5.902 1.00 93.50 244 GLY A N 1
ATOM 1845 C CA . GLY A 1 244 ? 19.539 6.501 6.556 1.00 93.50 244 GLY A CA 1
ATOM 1846 C C . GLY A 1 244 ? 18.371 5.547 6.276 1.00 93.50 244 GLY A C 1
ATOM 1847 O O . GLY A 1 244 ? 17.843 4.978 7.233 1.00 93.50 244 GLY A O 1
ATOM 1848 N N . PRO A 1 245 ? 18.037 5.262 5.003 1.00 93.94 245 PRO A N 1
ATOM 1849 C CA . PRO A 1 245 ? 16.950 4.342 4.662 1.00 93.94 245 PRO A CA 1
ATOM 1850 C C . PRO A 1 245 ? 17.142 2.937 5.246 1.00 93.94 245 PRO A C 1
ATOM 1852 O O . PRO A 1 245 ? 16.200 2.313 5.727 1.00 93.94 245 PRO A O 1
ATOM 1855 N N . ALA A 1 246 ? 18.385 2.442 5.324 1.00 96.00 246 ALA A N 1
ATOM 1856 C CA . ALA A 1 246 ? 18.668 1.156 5.964 1.00 96.00 246 ALA A CA 1
ATOM 1857 C C . ALA A 1 246 ? 18.428 1.188 7.490 1.00 96.00 246 ALA A C 1
ATOM 1859 O O . ALA A 1 246 ? 17.948 0.211 8.074 1.00 96.00 246 ALA A O 1
ATOM 1860 N N . ILE A 1 247 ? 18.760 2.303 8.150 1.00 95.75 247 ILE A N 1
ATOM 1861 C CA . ILE A 1 247 ? 18.512 2.516 9.585 1.00 95.75 247 ILE A CA 1
ATOM 1862 C C . ILE A 1 247 ? 17.009 2.537 9.857 1.00 95.75 247 ILE A C 1
ATOM 1864 O O . ILE A 1 247 ? 16.538 1.834 10.757 1.00 95.75 247 ILE A O 1
ATOM 1868 N N . GLU A 1 248 ? 16.268 3.317 9.073 1.00 94.56 248 GLU A N 1
ATOM 1869 C CA . GLU A 1 248 ? 14.819 3.430 9.190 1.00 94.56 248 GLU A CA 1
ATOM 1870 C C . GLU A 1 248 ? 14.145 2.068 9.008 1.00 94.56 248 GLU A C 1
ATOM 1872 O O . GLU A 1 248 ? 13.414 1.608 9.894 1.00 94.56 248 GLU A O 1
ATOM 1877 N N . ARG A 1 249 ? 14.481 1.376 7.914 1.00 94.25 249 ARG A N 1
ATOM 1878 C CA . ARG A 1 249 ? 13.953 0.053 7.576 1.00 94.25 249 ARG A CA 1
ATOM 1879 C C . ARG A 1 249 ? 14.239 -0.964 8.670 1.00 94.25 249 ARG A C 1
ATOM 1881 O O . ARG A 1 249 ? 13.348 -1.703 9.071 1.00 94.25 249 ARG A O 1
ATOM 1888 N N . MET A 1 250 ? 15.433 -0.969 9.264 1.00 96.38 250 MET A N 1
ATOM 1889 C CA . MET A 1 250 ? 15.721 -1.892 10.368 1.00 96.38 250 MET A CA 1
ATOM 1890 C C . MET A 1 250 ? 14.882 -1.575 11.611 1.00 96.38 250 MET A C 1
ATOM 1892 O O . MET A 1 250 ? 14.494 -2.495 12.335 1.00 96.38 250 MET A O 1
ATOM 1896 N N . GLY A 1 251 ? 14.554 -0.304 11.850 1.00 95.25 251 GLY A N 1
ATOM 1897 C CA . GLY A 1 251 ? 13.571 0.073 12.862 1.00 95.25 251 GLY A CA 1
ATOM 1898 C C . GLY A 1 251 ? 12.202 -0.572 12.610 1.00 95.25 251 GLY A C 1
ATOM 1899 O O . GLY A 1 251 ? 11.659 -1.194 13.525 1.00 95.25 251 GLY A O 1
ATOM 1900 N N . TRP A 1 252 ? 11.718 -0.555 11.364 1.00 94.69 252 TRP A N 1
ATOM 1901 C CA . TRP A 1 252 ? 10.475 -1.225 10.949 1.00 94.69 252 TRP A CA 1
ATOM 1902 C C . TRP A 1 252 ? 10.507 -2.747 11.133 1.00 94.69 252 TRP A C 1
ATOM 1904 O O . TRP A 1 252 ? 9.566 -3.333 11.665 1.00 94.69 252 TRP A O 1
ATOM 1914 N N . TYR A 1 253 ? 11.618 -3.415 10.813 1.00 95.19 253 TYR A N 1
ATOM 1915 C CA . TYR A 1 253 ? 11.750 -4.858 11.074 1.00 95.19 253 TYR A CA 1
ATOM 1916 C C . TYR A 1 253 ? 11.665 -5.187 12.564 1.00 95.19 253 TYR A C 1
ATOM 1918 O O . TYR A 1 253 ? 11.057 -6.181 12.965 1.00 95.19 253 TYR A O 1
ATOM 1926 N N . ARG A 1 254 ? 12.259 -4.348 13.419 1.00 95.25 254 ARG A N 1
ATOM 1927 C CA . ARG A 1 254 ? 12.145 -4.512 14.874 1.00 95.25 254 ARG A CA 1
ATOM 1928 C C . ARG A 1 254 ? 10.728 -4.238 15.359 1.00 95.25 254 ARG A C 1
ATOM 1930 O O . ARG A 1 254 ? 10.259 -4.958 16.238 1.00 95.25 254 ARG A O 1
ATOM 1937 N N . PHE A 1 255 ? 10.058 -3.249 14.778 1.00 94.81 255 PHE A N 1
ATOM 1938 C CA . PHE A 1 255 ? 8.664 -2.926 15.058 1.00 94.81 255 PHE A CA 1
ATOM 1939 C C . PHE A 1 255 ? 7.757 -4.134 14.788 1.00 94.81 255 PHE A C 1
ATOM 1941 O O . PHE A 1 255 ? 7.055 -4.589 15.695 1.00 94.81 255 PHE A O 1
ATOM 1948 N N . ASP A 1 256 ? 7.876 -4.752 13.611 1.00 94.69 256 ASP A N 1
ATOM 1949 C CA . ASP A 1 256 ? 7.096 -5.938 13.242 1.00 94.69 256 ASP A CA 1
ATOM 1950 C C . ASP A 1 256 ? 7.419 -7.157 14.103 1.00 94.69 256 ASP A C 1
ATOM 1952 O O . ASP A 1 256 ? 6.517 -7.888 14.508 1.00 94.69 256 ASP A O 1
ATOM 1956 N N . ARG A 1 257 ? 8.680 -7.322 14.511 1.00 93.44 257 ARG A N 1
ATOM 1957 C CA . ARG A 1 257 ? 9.099 -8.385 15.441 1.00 93.44 257 ARG A CA 1
ATOM 1958 C C . ARG A 1 257 ? 8.609 -8.206 16.883 1.00 93.44 257 ARG A C 1
ATOM 1960 O O . ARG A 1 257 ? 8.912 -9.047 17.731 1.00 93.44 257 ARG A O 1
ATOM 1967 N N . GLY A 1 258 ? 7.897 -7.122 17.198 1.00 91.81 258 GLY A N 1
ATOM 1968 C CA . GLY A 1 258 ? 7.492 -6.815 18.571 1.00 91.81 258 GLY A CA 1
ATOM 1969 C C . GLY A 1 258 ? 8.653 -6.311 19.446 1.00 91.81 258 GLY A C 1
ATOM 1970 O O . GLY A 1 258 ? 8.582 -6.320 20.673 1.00 91.81 258 GLY A O 1
ATOM 1971 N N . ASP A 1 259 ? 9.752 -5.846 18.854 1.00 91.38 259 ASP A N 1
ATOM 1972 C CA . ASP A 1 259 ? 10.901 -5.295 19.575 1.00 91.38 259 ASP A CA 1
ATOM 1973 C C . ASP A 1 259 ? 10.855 -3.760 19.591 1.00 91.38 259 ASP A C 1
ATOM 1975 O O . ASP A 1 259 ? 11.629 -3.086 18.911 1.00 91.38 259 ASP A O 1
ATOM 1979 N N . ALA A 1 260 ? 9.960 -3.190 20.408 1.00 91.75 260 ALA A N 1
ATOM 1980 C CA . ALA A 1 260 ? 9.767 -1.738 20.522 1.00 91.75 260 ALA A CA 1
ATOM 1981 C C . ALA A 1 260 ? 11.071 -1.006 20.887 1.00 91.75 260 ALA A C 1
ATOM 1983 O O . ALA A 1 260 ? 11.379 0.067 20.369 1.00 91.75 260 ALA A O 1
ATOM 1984 N N . ARG A 1 261 ? 11.889 -1.605 21.764 1.00 90.56 261 ARG A N 1
ATOM 1985 C CA . ARG A 1 261 ? 13.182 -1.025 22.159 1.00 90.56 261 ARG A CA 1
ATOM 1986 C C . ARG A 1 261 ? 14.193 -1.077 21.022 1.00 90.56 261 ARG A C 1
ATOM 1988 O O . ARG A 1 261 ? 14.946 -0.120 20.852 1.00 90.56 261 ARG A O 1
ATOM 1995 N N . GLY A 1 262 ? 14.231 -2.181 20.281 1.00 91.12 262 GLY A N 1
ATOM 1996 C CA . GLY A 1 262 ? 15.052 -2.327 19.086 1.00 91.12 262 GLY A CA 1
ATOM 1997 C C . GLY A 1 262 ? 14.664 -1.326 18.005 1.00 91.12 262 GLY A C 1
ATOM 1998 O O . GLY A 1 262 ? 15.551 -0.653 17.487 1.00 91.12 262 GLY A O 1
ATOM 1999 N N . ALA A 1 263 ? 13.366 -1.170 17.734 1.00 94.44 263 ALA A N 1
ATOM 2000 C CA . ALA A 1 263 ? 12.843 -0.203 16.770 1.00 94.44 263 ALA A CA 1
ATOM 2001 C C . ALA A 1 263 ? 13.286 1.215 17.140 1.00 94.44 263 ALA A C 1
ATOM 2003 O O . ALA A 1 263 ? 13.981 1.888 16.381 1.00 94.44 263 ALA A O 1
ATOM 2004 N N . MET A 1 264 ? 13.030 1.605 18.390 1.00 94.69 264 MET A N 1
ATOM 2005 C CA . MET A 1 264 ? 13.369 2.933 18.887 1.00 94.69 264 MET A CA 1
ATOM 2006 C C . MET A 1 264 ? 14.874 3.205 18.974 1.00 94.69 264 MET A C 1
ATOM 2008 O O . MET A 1 264 ? 15.316 4.347 18.876 1.00 94.69 264 MET A O 1
ATOM 2012 N N . LYS A 1 265 ? 15.696 2.167 19.152 1.00 94.81 265 LYS A N 1
ATOM 2013 C CA . LYS A 1 265 ? 17.157 2.298 19.093 1.00 94.81 265 LYS A CA 1
ATOM 2014 C C . LYS A 1 265 ? 17.635 2.686 17.688 1.00 94.81 265 LYS A C 1
ATOM 2016 O O . LYS A 1 265 ? 18.619 3.417 17.578 1.00 94.81 265 LYS A O 1
ATOM 2021 N N . TRP A 1 266 ? 16.993 2.171 16.643 1.00 95.56 266 TRP A N 1
ATOM 2022 C CA . TRP A 1 266 ? 17.335 2.512 15.264 1.00 95.56 266 TRP A CA 1
ATOM 2023 C C . TRP A 1 266 ? 16.780 3.878 14.877 1.00 95.56 266 TRP A C 1
ATOM 2025 O O . TRP A 1 266 ? 17.568 4.740 14.508 1.00 95.56 266 TRP A O 1
ATOM 2035 N N . TRP A 1 267 ? 15.486 4.129 15.086 1.00 95.88 267 TRP A N 1
ATOM 2036 C CA . TRP A 1 267 ? 14.866 5.401 14.693 1.00 95.88 267 TRP A CA 1
ATOM 2037 C C . TRP A 1 267 ? 15.454 6.631 15.390 1.00 95.88 267 TRP A C 1
ATOM 2039 O O . TRP A 1 267 ? 15.556 7.678 14.772 1.00 95.88 267 TRP A O 1
ATOM 2049 N N . ARG A 1 268 ? 15.966 6.519 16.624 1.00 95.94 268 ARG A N 1
ATOM 2050 C CA . ARG A 1 268 ? 16.679 7.631 17.294 1.00 95.94 268 ARG A CA 1
ATOM 2051 C C . ARG A 1 268 ? 17.992 8.061 16.628 1.00 95.94 268 ARG A C 1
ATOM 2053 O O . ARG A 1 268 ? 18.607 9.015 17.096 1.00 95.94 268 ARG A O 1
ATOM 2060 N N . GLN A 1 269 ? 18.474 7.319 15.634 1.00 95.06 269 GLN A N 1
ATOM 2061 C CA . GLN A 1 269 ? 19.639 7.707 14.835 1.00 95.06 269 GLN A CA 1
ATOM 2062 C C . GLN A 1 269 ? 19.252 8.570 13.626 1.00 95.06 269 GLN A C 1
ATOM 2064 O O . GLN A 1 269 ? 20.144 9.154 13.019 1.00 95.06 269 GLN A O 1
ATOM 2069 N N . LEU A 1 270 ? 17.961 8.637 13.286 1.00 93.06 270 LEU A N 1
ATOM 2070 C CA . LEU A 1 270 ? 17.423 9.508 12.246 1.00 93.06 270 LEU A CA 1
ATOM 2071 C C . LEU A 1 270 ? 17.264 10.938 12.780 1.00 93.06 270 LEU A C 1
ATOM 2073 O O . LEU A 1 270 ? 17.248 11.160 13.994 1.00 93.06 270 LEU A O 1
ATOM 2077 N N . GLU A 1 271 ? 17.145 11.902 11.869 1.00 91.44 271 GLU A N 1
ATOM 2078 C CA . GLU A 1 271 ? 16.881 13.302 12.224 1.00 91.44 271 GLU A CA 1
ATOM 2079 C C . GLU A 1 271 ? 15.472 13.477 12.801 1.00 91.44 271 GLU A C 1
ATOM 2081 O O . GLU A 1 271 ? 15.289 14.188 13.791 1.00 91.44 271 GLU A O 1
ATOM 2086 N N . GLU A 1 272 ? 14.505 12.755 12.233 1.00 91.81 272 GLU A N 1
ATOM 2087 C CA . GLU A 1 272 ? 13.106 12.751 12.645 1.00 91.81 272 GLU A CA 1
ATOM 2088 C C . GLU A 1 272 ? 12.644 11.325 12.959 1.00 91.81 272 GLU A C 1
ATOM 2090 O O . GLU A 1 272 ? 13.077 10.349 12.341 1.00 91.81 272 GLU A O 1
ATOM 2095 N N . LEU A 1 273 ? 11.781 11.194 13.969 1.00 92.31 273 LEU A N 1
ATOM 2096 C CA . LEU A 1 273 ? 11.179 9.908 14.303 1.00 92.31 273 LEU A CA 1
ATOM 2097 C C . LEU A 1 273 ? 10.005 9.635 13.358 1.00 92.31 273 LEU A C 1
ATOM 2099 O O . LEU A 1 273 ? 9.195 10.538 13.149 1.00 92.31 273 LEU A O 1
ATOM 2103 N N . PRO A 1 274 ? 9.840 8.394 12.871 1.00 90.25 274 PRO A N 1
ATOM 2104 C CA . PRO A 1 274 ? 8.635 8.022 12.146 1.00 90.25 274 PRO A CA 1
ATOM 2105 C C . PRO A 1 274 ? 7.394 8.160 13.028 1.00 90.25 274 PRO A C 1
ATOM 2107 O O . PRO A 1 274 ? 7.453 7.887 14.229 1.00 90.25 274 PRO A O 1
ATOM 2110 N N . THR A 1 275 ? 6.252 8.498 12.433 1.00 87.25 275 THR A N 1
ATOM 2111 C CA . THR A 1 275 ? 4.963 8.665 13.134 1.00 87.25 275 THR A CA 1
ATOM 2112 C C . THR A 1 275 ? 4.570 7.426 13.948 1.00 87.25 275 THR A C 1
ATOM 2114 O O . THR A 1 275 ? 4.096 7.535 15.080 1.00 87.25 275 THR A O 1
ATOM 2117 N N . ALA A 1 276 ? 4.869 6.218 13.454 1.00 89.31 276 ALA A N 1
ATOM 2118 C CA . ALA A 1 276 ? 4.590 4.982 14.188 1.00 89.31 276 ALA A CA 1
ATOM 2119 C C . ALA A 1 276 ? 5.395 4.820 15.490 1.00 89.31 276 ALA A C 1
ATOM 2121 O O . ALA A 1 276 ? 5.053 3.949 16.297 1.00 89.31 276 ALA A O 1
ATOM 2122 N N . ALA A 1 277 ? 6.426 5.637 15.741 1.00 92.31 277 ALA A N 1
ATOM 2123 C CA . ALA A 1 277 ? 7.126 5.682 17.025 1.00 92.31 277 ALA A CA 1
ATOM 2124 C C . ALA A 1 277 ? 6.158 5.875 18.202 1.00 92.31 277 ALA A C 1
ATOM 2126 O O . ALA A 1 277 ? 6.319 5.217 19.234 1.00 92.31 277 ALA A O 1
ATOM 2127 N N . GLU A 1 278 ? 5.124 6.700 18.023 1.00 91.75 278 GLU A N 1
ATOM 2128 C CA . GLU A 1 278 ? 4.105 6.983 19.041 1.00 91.75 278 GLU A CA 1
ATOM 2129 C C . GLU A 1 278 ? 3.325 5.719 19.432 1.00 91.75 278 GLU A C 1
ATOM 2131 O O . GLU A 1 278 ? 3.012 5.486 20.603 1.00 91.75 278 GLU A O 1
ATOM 2136 N N . SER A 1 279 ? 3.074 4.833 18.461 1.00 92.12 279 SER A N 1
ATOM 2137 C CA . SER A 1 279 ? 2.297 3.607 18.674 1.00 92.12 279 SER A CA 1
ATOM 2138 C C . SER A 1 279 ? 2.990 2.588 19.587 1.00 92.12 279 SER A C 1
ATOM 2140 O O . SER A 1 279 ? 2.318 1.710 20.135 1.00 92.12 279 SER A O 1
ATOM 2142 N N . ILE A 1 280 ? 4.311 2.712 19.790 1.00 91.81 280 ILE A N 1
ATOM 2143 C CA . ILE A 1 280 ? 5.109 1.788 20.609 1.00 91.81 280 ILE A CA 1
ATOM 2144 C C . ILE A 1 280 ? 5.596 2.368 21.937 1.00 91.81 280 ILE A C 1
ATOM 2146 O O . ILE A 1 280 ? 6.220 1.645 22.721 1.00 91.81 280 ILE A O 1
ATOM 2150 N N . GLU A 1 281 ? 5.297 3.632 22.243 1.00 90.50 281 GLU A N 1
ATOM 2151 C CA . GLU A 1 281 ? 5.784 4.290 23.463 1.00 90.50 281 GLU A CA 1
ATOM 2152 C C . GLU A 1 281 ? 5.375 3.545 24.737 1.00 90.50 281 GLU A C 1
ATOM 2154 O O . GLU A 1 281 ? 6.212 3.289 25.610 1.00 90.50 281 GLU A O 1
ATOM 2159 N N . SER A 1 282 ? 4.119 3.089 24.807 1.00 87.69 282 SER A N 1
ATOM 2160 C CA . SER A 1 282 ? 3.595 2.327 25.949 1.00 87.69 282 SER A CA 1
ATOM 2161 C C . SER A 1 282 ? 4.269 0.964 26.154 1.00 87.69 282 SER A C 1
ATOM 2163 O O . SER A 1 282 ? 4.078 0.339 27.195 1.00 87.69 282 SER A O 1
ATOM 2165 N N . TYR A 1 283 ? 5.063 0.498 25.186 1.00 87.31 283 TYR A N 1
ATOM 2166 C CA . TYR A 1 283 ? 5.743 -0.801 25.201 1.00 87.31 283 TYR A CA 1
ATOM 2167 C C . TYR A 1 283 ? 7.251 -0.674 25.492 1.00 87.31 283 TYR A C 1
ATOM 2169 O O . TYR A 1 283 ? 7.967 -1.678 25.563 1.00 87.31 283 TYR A O 1
ATOM 2177 N N . LEU A 1 284 ? 7.765 0.549 25.683 1.00 84.50 284 LEU A N 1
ATOM 2178 C CA . LEU A 1 284 ? 9.175 0.787 26.013 1.00 84.50 284 LEU A CA 1
ATOM 2179 C C . LEU A 1 284 ? 9.510 0.443 27.472 1.00 84.50 284 LEU A C 1
ATOM 2181 O O . LEU A 1 284 ? 10.660 0.092 27.781 1.00 84.50 284 LEU A O 1
ATOM 2185 N N . GLU A 1 285 ? 8.529 0.498 28.373 1.00 71.94 285 GLU A N 1
ATOM 2186 C CA . GLU A 1 285 ? 8.690 0.118 29.778 1.00 71.94 285 GLU A CA 1
ATOM 2187 C C . GLU A 1 285 ? 8.638 -1.411 29.959 1.00 71.94 285 GLU A C 1
ATOM 2189 O O . GLU A 1 285 ? 7.965 -2.111 29.205 1.00 71.94 285 GLU A O 1
ATOM 2194 N N . PRO A 1 286 ? 9.406 -2.005 30.892 1.00 55.66 286 PRO A N 1
ATOM 2195 C CA . PRO A 1 286 ? 9.297 -3.435 31.166 1.00 55.66 286 PRO A CA 1
ATOM 2196 C C . PRO A 1 286 ? 7.902 -3.750 31.709 1.00 55.66 286 PRO A C 1
ATOM 2198 O O . PRO A 1 286 ? 7.467 -3.098 32.659 1.00 55.66 286 PRO A O 1
ATOM 2201 N N . SER A 1 287 ? 7.250 -4.783 31.171 1.00 53.34 287 SER A N 1
ATOM 2202 C CA . SER A 1 287 ? 6.088 -5.412 31.801 1.00 53.34 287 SER A CA 1
ATOM 2203 C C . SER A 1 287 ? 6.391 -5.637 33.287 1.00 53.34 287 SER A C 1
ATOM 2205 O O . SER A 1 287 ? 7.411 -6.215 33.672 1.00 53.34 287 SER A O 1
ATOM 2207 N N . SER A 1 288 ? 5.517 -5.147 34.163 1.00 47.53 288 SER A N 1
ATOM 2208 C CA . SER A 1 288 ? 5.666 -5.206 35.6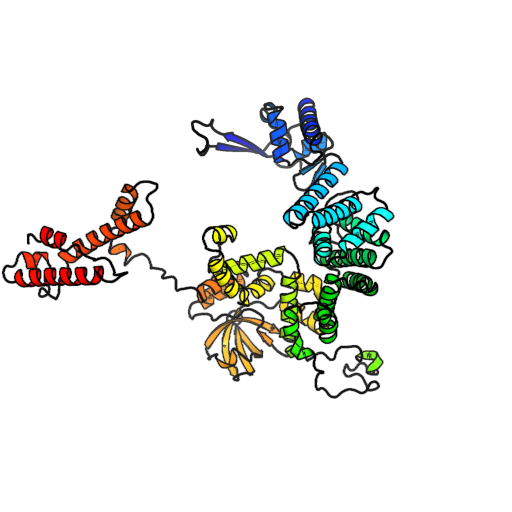23 1.00 47.53 288 SER A CA 1
ATOM 2209 C C . SER A 1 288 ? 5.442 -6.615 36.208 1.00 47.53 288 SER A C 1
ATOM 2211 O O . SER A 1 288 ? 5.121 -6.769 37.387 1.00 47.53 288 SER A O 1
ATOM 2213 N N . GLY A 1 289 ? 5.642 -7.662 35.401 1.00 53.50 289 GLY A N 1
ATOM 2214 C CA . GLY A 1 289 ? 5.535 -9.056 35.810 1.00 53.50 289 GLY A CA 1
ATOM 2215 C C . GLY A 1 289 ? 6.674 -9.490 36.745 1.00 53.50 289 GLY A C 1
ATOM 2216 O O . GLY A 1 289 ? 7.767 -8.909 36.735 1.00 53.50 289 GLY A O 1
ATOM 2217 N N . PRO A 1 290 ? 6.456 -10.522 37.584 1.00 50.03 290 PRO A N 1
ATOM 2218 C CA . PRO A 1 290 ? 7.510 -11.082 38.418 1.00 50.03 290 PRO A CA 1
ATOM 2219 C C . PRO A 1 290 ? 8.662 -11.569 37.533 1.00 50.03 290 PRO A C 1
ATOM 2221 O O . PRO A 1 290 ? 8.520 -12.513 36.759 1.00 50.03 290 PRO A O 1
ATOM 2224 N N . LYS A 1 291 ? 9.821 -10.913 37.653 1.00 54.75 291 LYS A N 1
ATOM 2225 C CA . LYS A 1 291 ? 11.027 -11.267 36.899 1.00 54.75 291 LYS A CA 1
ATOM 2226 C C . LYS A 1 291 ? 11.450 -12.689 37.259 1.00 54.75 291 LYS A C 1
ATOM 2228 O O . LYS A 1 291 ? 12.028 -12.902 38.325 1.00 54.75 291 LYS A O 1
ATOM 2233 N N . LEU A 1 292 ? 11.202 -13.645 36.364 1.00 64.75 292 LEU A N 1
ATOM 2234 C CA . LEU A 1 292 ? 11.802 -14.971 36.472 1.00 64.75 292 LEU A CA 1
ATOM 2235 C C . LEU A 1 292 ? 13.327 -14.835 36.468 1.00 64.75 292 LEU A C 1
ATOM 2237 O O . LEU A 1 292 ? 13.930 -14.186 35.605 1.00 64.75 292 LEU A O 1
ATOM 2241 N N . GLY A 1 293 ? 13.966 -15.459 37.450 1.00 66.75 293 GLY A N 1
ATOM 2242 C CA . GLY A 1 293 ? 15.408 -15.560 37.529 1.00 66.75 293 GLY A CA 1
ATOM 2243 C C . GLY A 1 293 ? 15.956 -16.297 36.310 1.00 66.75 293 GLY A C 1
ATOM 2244 O O . GLY A 1 293 ? 15.380 -17.253 35.798 1.00 66.75 293 GLY A O 1
ATOM 2245 N N . ARG A 1 294 ? 17.141 -15.892 35.847 1.00 75.44 294 ARG A N 1
ATOM 2246 C CA . ARG A 1 294 ? 17.811 -16.439 34.651 1.00 75.44 294 ARG A CA 1
ATOM 2247 C C . ARG A 1 294 ? 17.882 -17.981 34.601 1.00 75.44 294 ARG A C 1
ATOM 2249 O O . ARG A 1 294 ? 17.979 -18.565 33.520 1.00 75.44 294 ARG A O 1
ATOM 2256 N N . ASN A 1 295 ? 17.896 -18.647 35.753 1.00 83.50 295 ASN A N 1
ATOM 2257 C CA . ASN A 1 295 ? 17.986 -20.104 35.864 1.00 83.50 295 ASN A CA 1
ATOM 2258 C C . ASN A 1 295 ? 16.669 -20.781 36.281 1.00 83.50 295 ASN A C 1
ATOM 2260 O O . ASN A 1 295 ? 16.685 -22.002 36.440 1.00 83.50 295 ASN A O 1
ATOM 2264 N N . ASP A 1 296 ? 15.578 -20.034 36.443 1.00 82.94 296 ASP A N 1
ATOM 2265 C CA . ASP A 1 296 ? 14.287 -20.576 36.866 1.00 82.94 296 ASP A CA 1
ATOM 2266 C C . ASP A 1 296 ? 13.661 -21.429 35.750 1.00 82.94 296 ASP A C 1
ATOM 2268 O O . ASP A 1 296 ? 13.997 -21.239 34.571 1.00 82.94 296 ASP A O 1
ATOM 2272 N N . PRO A 1 297 ? 12.787 -22.396 36.087 1.00 77.19 297 PRO A N 1
ATOM 2273 C CA . PRO A 1 297 ? 12.002 -23.122 35.096 1.00 77.19 297 PRO A CA 1
ATOM 2274 C C . PRO A 1 297 ? 11.203 -22.144 34.236 1.00 77.19 297 PRO A C 1
ATOM 2276 O O . PRO A 1 297 ? 10.554 -21.238 34.752 1.00 77.19 297 PRO A O 1
ATOM 2279 N N . CYS A 1 298 ? 11.270 -22.307 32.918 1.00 69.31 298 CYS A N 1
ATOM 2280 C CA . CYS A 1 298 ? 10.573 -21.418 32.003 1.00 69.31 298 CYS A CA 1
ATOM 2281 C C . CYS A 1 298 ? 9.049 -21.565 32.134 1.00 69.31 298 CYS A C 1
ATOM 2283 O O . CYS A 1 298 ? 8.538 -22.681 32.222 1.00 69.31 298 CYS A O 1
ATOM 2285 N N . TRP A 1 299 ? 8.333 -20.440 32.068 1.00 67.56 299 TRP A N 1
ATOM 2286 C CA . TRP A 1 299 ? 6.876 -20.370 32.226 1.00 67.56 299 TRP A CA 1
ATOM 2287 C C . TRP A 1 299 ? 6.080 -21.117 31.139 1.00 67.56 299 TRP A C 1
ATOM 2289 O O . TRP A 1 299 ? 4.959 -21.533 31.392 1.00 67.56 299 TRP A O 1
ATOM 2299 N N . CYS A 1 300 ? 6.669 -21.375 29.967 1.00 57.25 300 CYS A N 1
ATOM 2300 C CA . CYS A 1 300 ? 6.054 -22.101 28.845 1.00 57.25 300 CYS A CA 1
ATOM 2301 C C . CYS A 1 300 ? 5.849 -23.614 29.077 1.00 57.25 300 CYS A C 1
ATOM 2303 O O . CYS A 1 300 ? 5.504 -24.340 28.150 1.00 57.25 300 CYS A O 1
ATOM 2305 N N . GLY A 1 301 ? 6.151 -24.134 30.271 1.00 59.38 301 GLY A N 1
ATOM 2306 C CA . GLY A 1 301 ? 5.977 -25.556 30.591 1.00 59.38 301 GLY A CA 1
ATOM 2307 C C . GLY A 1 301 ? 7.012 -26.501 29.963 1.00 59.38 301 GLY A C 1
ATOM 2308 O O . GLY A 1 301 ? 6.943 -27.707 30.177 1.00 59.38 301 GLY A O 1
ATOM 2309 N N . SER A 1 302 ? 8.024 -25.986 29.251 1.00 71.75 302 SER A N 1
ATOM 2310 C CA . SER A 1 302 ? 9.052 -26.803 28.574 1.00 71.75 302 SER A CA 1
ATOM 2311 C C . SER A 1 302 ? 10.038 -27.523 29.508 1.00 71.75 302 SER A C 1
ATOM 2313 O O . SER A 1 302 ? 10.862 -28.315 29.050 1.00 71.75 302 SER A O 1
ATOM 2315 N N . GLY A 1 303 ? 10.039 -27.194 30.805 1.00 73.69 303 GLY A N 1
ATOM 2316 C CA . GLY A 1 303 ? 10.998 -27.712 31.790 1.00 73.69 303 GLY A CA 1
ATOM 2317 C C . GLY A 1 303 ? 12.442 -27.204 31.625 1.00 73.69 303 GLY A C 1
ATOM 2318 O O . GLY A 1 303 ? 13.314 -27.571 32.414 1.00 73.69 303 GLY A O 1
ATOM 2319 N N . ARG A 1 304 ? 12.728 -26.351 30.629 1.00 78.56 304 ARG A N 1
ATOM 2320 C CA . ARG A 1 304 ? 14.059 -25.757 30.394 1.00 78.56 304 ARG A CA 1
ATOM 2321 C C . ARG A 1 304 ? 14.285 -24.524 31.278 1.00 78.56 304 ARG A C 1
ATOM 2323 O O . ARG A 1 304 ? 13.337 -23.858 31.683 1.00 78.56 304 ARG A O 1
ATOM 2330 N N . LYS A 1 305 ? 15.554 -24.179 31.545 1.00 78.81 305 LYS A N 1
ATOM 2331 C CA . LYS A 1 305 ? 15.916 -22.925 32.241 1.00 78.81 305 LYS A CA 1
ATOM 2332 C C . LYS A 1 305 ? 15.507 -21.720 31.393 1.00 78.81 305 LYS A C 1
ATOM 2334 O O . LYS A 1 305 ? 15.766 -21.731 30.189 1.00 78.81 305 LYS A O 1
ATOM 2339 N N . PHE A 1 306 ? 14.984 -20.662 32.015 1.00 74.88 306 PHE A N 1
ATOM 2340 C CA . PHE A 1 306 ? 14.527 -19.439 31.344 1.00 74.88 306 PHE A CA 1
ATOM 2341 C C . PHE A 1 306 ? 15.573 -18.893 30.353 1.00 74.88 306 PHE A C 1
ATOM 2343 O O . PHE A 1 306 ? 15.244 -18.630 29.199 1.00 74.88 306 PHE A O 1
ATOM 2350 N N . LYS A 1 307 ? 16.867 -18.888 30.719 1.00 71.38 307 LYS A N 1
ATOM 2351 C CA . LYS A 1 307 ? 17.983 -18.508 29.821 1.00 71.38 307 LYS A CA 1
ATOM 2352 C C . LYS A 1 307 ? 18.141 -19.282 28.519 1.00 71.38 307 LYS A C 1
ATOM 2354 O O . LYS A 1 307 ? 18.718 -18.759 27.574 1.00 71.38 307 LYS A O 1
ATOM 2359 N N . GLN A 1 308 ? 17.721 -20.541 28.504 1.00 72.94 308 GLN A N 1
ATOM 2360 C CA . GLN A 1 308 ? 17.837 -21.442 27.354 1.00 72.94 308 GLN A CA 1
ATOM 2361 C C . GLN A 1 308 ? 16.518 -21.567 26.588 1.00 72.94 308 GLN A C 1
ATOM 2363 O O . GLN A 1 308 ? 16.451 -22.335 25.635 1.00 72.94 308 GLN A O 1
ATOM 2368 N N . CYS A 1 309 ? 15.475 -20.863 27.032 1.00 70.38 309 CYS A N 1
ATOM 2369 C CA . CYS A 1 309 ? 14.147 -20.944 26.451 1.00 70.38 309 CYS A CA 1
ATOM 2370 C C . CYS A 1 309 ? 13.662 -19.551 26.031 1.00 70.38 309 CYS A C 1
ATOM 2372 O O . CYS A 1 309 ? 13.734 -19.239 24.854 1.00 70.38 309 CYS A O 1
ATOM 2374 N N . HIS A 1 310 ? 13.264 -18.696 26.981 1.00 61.84 310 HIS A N 1
ATOM 2375 C CA . HIS A 1 310 ? 12.592 -17.421 26.690 1.00 61.84 310 HIS A CA 1
ATOM 2376 C C . HIS A 1 310 ? 13.344 -16.168 27.171 1.00 61.84 310 HIS A C 1
ATOM 2378 O O . HIS A 1 310 ? 12.857 -15.069 26.976 1.00 61.84 310 HIS A O 1
ATOM 2384 N N . GLN A 1 311 ? 14.559 -16.264 27.731 1.00 59.88 311 GLN A N 1
ATOM 2385 C CA . GLN A 1 311 ? 15.317 -15.065 28.154 1.00 59.88 311 GLN A CA 1
ATOM 2386 C C . GLN A 1 311 ? 15.644 -14.104 26.994 1.00 59.88 311 GLN A C 1
ATOM 2388 O O . GLN A 1 311 ? 15.965 -12.944 27.236 1.00 59.88 311 GLN A O 1
ATOM 2393 N N . LYS A 1 312 ? 15.619 -14.592 25.749 1.00 52.41 312 LYS A N 1
ATOM 2394 C CA . LYS A 1 312 ? 15.801 -13.773 24.543 1.00 52.41 312 LYS A CA 1
ATOM 2395 C C . LYS A 1 312 ? 14.482 -13.312 23.914 1.00 52.41 312 LYS A C 1
ATOM 2397 O O . LYS A 1 312 ? 14.534 -12.541 22.966 1.00 52.41 312 LYS A O 1
ATOM 2402 N N . VAL A 1 313 ? 13.344 -13.796 24.406 1.00 54.12 313 VAL A N 1
ATOM 2403 C CA . VAL A 1 313 ? 12.025 -13.355 23.955 1.00 54.12 313 VAL A CA 1
ATOM 2404 C C . VAL A 1 313 ? 11.753 -12.055 24.696 1.00 54.12 313 VAL A C 1
ATOM 2406 O O . VAL A 1 313 ? 11.862 -12.006 25.924 1.00 54.12 313 VAL A O 1
ATOM 2409 N N . VAL A 1 314 ? 11.520 -10.982 23.940 1.00 56.09 314 VAL A N 1
ATOM 2410 C CA . VAL A 1 314 ? 11.033 -9.715 24.488 1.00 56.09 314 VAL A CA 1
ATOM 2411 C C . VAL A 1 314 ? 9.813 -10.063 25.338 1.00 56.09 314 VAL A C 1
ATOM 2413 O O . VAL A 1 314 ? 8.948 -10.798 24.873 1.00 56.09 314 VAL A O 1
ATOM 2416 N N . ASP A 1 315 ? 9.787 -9.633 26.601 1.00 66.81 315 ASP A N 1
ATOM 2417 C CA . ASP A 1 315 ? 8.645 -9.863 27.492 1.00 66.81 315 ASP A CA 1
ATOM 2418 C C . ASP A 1 315 ? 7.489 -8.991 26.984 1.00 66.81 315 ASP A C 1
ATOM 2420 O O . ASP A 1 315 ? 7.326 -7.838 27.384 1.00 66.81 315 ASP A O 1
ATOM 2424 N N . LEU A 1 316 ? 6.810 -9.497 25.955 1.00 75.56 316 LEU A N 1
ATOM 2425 C CA . LEU A 1 316 ? 5.720 -8.829 25.271 1.00 75.56 316 LEU A CA 1
ATOM 2426 C C . LEU A 1 316 ? 4.499 -8.822 26.193 1.00 75.56 316 LEU A C 1
ATOM 2428 O O . LEU A 1 316 ? 4.245 -9.820 26.876 1.00 75.56 316 LEU A O 1
ATOM 2432 N N . PRO A 1 317 ? 3.711 -7.735 26.211 1.00 84.19 317 PRO A N 1
ATOM 2433 C CA . PRO A 1 317 ? 2.421 -7.754 26.880 1.00 84.19 317 PRO A CA 1
ATOM 2434 C C . PRO A 1 317 ? 1.524 -8.879 26.355 1.00 84.19 317 PRO A C 1
ATOM 2436 O O . PRO A 1 317 ? 1.726 -9.417 25.259 1.00 84.19 317 PRO A O 1
ATOM 2439 N N . ALA A 1 318 ? 0.496 -9.218 27.132 1.00 87.94 318 ALA A N 1
ATOM 2440 C CA . ALA A 1 318 ? -0.514 -10.166 26.687 1.00 87.94 318 ALA A CA 1
ATOM 2441 C C . ALA A 1 318 ? -1.115 -9.713 25.347 1.00 87.94 318 ALA A C 1
ATOM 2443 O O . ALA A 1 318 ? -1.215 -8.518 25.071 1.00 87.94 318 ALA A O 1
ATOM 2444 N N . LEU A 1 319 ? -1.512 -10.673 24.513 1.00 89.88 319 LEU A N 1
ATOM 2445 C CA . LEU A 1 319 ? -1.983 -10.402 23.156 1.00 89.88 319 LEU A CA 1
ATOM 2446 C C . LEU A 1 319 ? -3.129 -9.361 23.079 1.00 89.88 319 LEU A C 1
ATOM 2448 O O . LEU A 1 319 ? -3.022 -8.454 22.251 1.00 89.88 319 LEU A O 1
ATOM 2452 N N . PRO A 1 320 ? -4.115 -9.342 24.006 1.00 91.94 320 PRO A N 1
ATOM 2453 C CA . PRO A 1 320 ? -5.137 -8.293 24.044 1.00 91.94 320 PRO A CA 1
ATOM 2454 C C . PRO A 1 320 ? -4.592 -6.869 24.189 1.00 91.94 320 PRO A C 1
ATOM 2456 O O . PRO A 1 320 ? -5.212 -5.916 23.724 1.00 91.94 320 PRO A O 1
ATOM 2459 N N . ASP A 1 321 ? -3.443 -6.706 24.846 1.00 91.31 321 ASP A N 1
ATOM 2460 C CA . ASP A 1 321 ? -2.795 -5.408 25.035 1.00 91.31 321 ASP A CA 1
ATOM 2461 C C . ASP A 1 321 ? -1.902 -5.020 23.849 1.00 91.31 321 ASP A C 1
ATOM 2463 O O . ASP A 1 321 ? -1.414 -3.897 23.820 1.00 91.31 321 ASP A O 1
ATOM 2467 N N . ARG A 1 322 ? -1.703 -5.918 22.871 1.00 92.19 322 ARG A N 1
ATOM 2468 C CA . ARG A 1 322 ? -0.920 -5.684 21.647 1.00 92.19 322 ARG A CA 1
ATOM 2469 C C . ARG A 1 322 ? -1.763 -5.462 20.395 1.00 92.19 322 ARG A C 1
ATOM 2471 O O . ARG A 1 322 ? -1.206 -5.019 19.399 1.00 92.19 322 ARG A O 1
ATOM 2478 N N . VAL A 1 323 ? -3.081 -5.685 20.432 1.00 93.38 323 VAL A N 1
ATOM 2479 C CA . VAL A 1 323 ? -3.985 -5.502 19.272 1.00 93.38 323 VAL A CA 1
ATOM 2480 C C . VAL A 1 323 ? -3.796 -4.145 18.592 1.00 93.38 323 VAL A C 1
ATOM 2482 O O . VAL A 1 323 ? -3.678 -4.083 17.373 1.00 93.38 323 VAL A O 1
ATOM 2485 N N . ARG A 1 324 ? -3.684 -3.058 19.369 1.00 91.19 324 ARG A N 1
ATOM 2486 C CA . ARG A 1 324 ? -3.439 -1.715 18.816 1.00 91.19 324 ARG A CA 1
ATOM 2487 C C . ARG A 1 324 ? -2.100 -1.624 18.080 1.00 91.19 324 ARG A C 1
ATOM 2489 O O . ARG A 1 324 ? -2.039 -1.001 17.030 1.00 91.19 324 ARG A O 1
ATOM 2496 N N . TRP A 1 325 ? -1.040 -2.227 18.617 1.00 94.44 325 TRP A N 1
ATOM 2497 C CA . TRP A 1 325 ? 0.258 -2.241 17.943 1.00 94.44 325 TRP A CA 1
ATOM 2498 C C . TRP A 1 325 ? 0.208 -3.110 16.685 1.00 94.44 325 TRP A C 1
ATOM 2500 O O . TRP A 1 325 ? 0.677 -2.685 15.640 1.00 94.44 325 TRP A O 1
ATOM 2510 N N . LEU A 1 326 ? -0.435 -4.277 16.736 1.00 94.94 326 LEU A N 1
ATOM 2511 C CA . LEU A 1 326 ? -0.618 -5.122 15.558 1.00 94.94 326 LEU A CA 1
ATOM 2512 C C . LEU A 1 326 ? -1.409 -4.409 14.447 1.00 94.94 326 LEU A C 1
ATOM 2514 O O . LEU A 1 326 ? -1.009 -4.459 13.290 1.00 94.94 326 LEU A O 1
ATOM 2518 N N . SER A 1 327 ? -2.460 -3.666 14.801 1.00 92.69 327 SER A N 1
ATOM 2519 C CA . SER A 1 327 ? -3.179 -2.791 13.864 1.00 92.69 327 SER A CA 1
ATOM 2520 C C . SER A 1 327 ? -2.291 -1.670 13.313 1.00 92.69 327 SER A C 1
ATOM 2522 O O . SER A 1 327 ? -2.401 -1.319 12.141 1.00 92.69 327 SER A O 1
ATOM 2524 N N . ALA A 1 328 ? -1.401 -1.108 14.136 1.00 92.62 328 ALA A N 1
ATOM 2525 C CA . ALA A 1 328 ? -0.438 -0.106 13.687 1.00 92.62 328 ALA A CA 1
ATOM 2526 C C . ALA A 1 328 ? 0.614 -0.694 12.728 1.00 92.62 328 ALA A C 1
ATOM 2528 O O . ALA A 1 328 ? 1.110 0.037 11.883 1.00 92.62 328 ALA A O 1
ATOM 2529 N N . LYS A 1 329 ? 0.927 -1.998 12.801 1.00 94.38 329 LYS A N 1
ATOM 2530 C CA . LYS A 1 329 ? 1.809 -2.683 11.832 1.00 94.38 329 LYS A CA 1
ATOM 2531 C C . LYS A 1 329 ? 1.199 -2.742 10.443 1.00 94.38 329 LYS A C 1
ATOM 2533 O O . LYS A 1 329 ? 1.875 -2.386 9.487 1.00 94.38 329 LYS A O 1
ATOM 2538 N N . SER A 1 330 ? -0.069 -3.136 10.325 1.00 92.19 330 SER A N 1
ATOM 2539 C CA . SER A 1 330 ? -0.739 -3.159 9.020 1.00 92.19 330 SER A CA 1
ATOM 2540 C C . SER A 1 330 ? -0.942 -1.752 8.452 1.00 92.19 330 SER A C 1
ATOM 2542 O O . SER A 1 330 ? -0.800 -1.565 7.250 1.00 92.19 330 SER A O 1
ATOM 2544 N N . ALA A 1 331 ? -1.226 -0.760 9.306 1.00 88.06 331 ALA A N 1
ATOM 2545 C CA . ALA A 1 331 ? -1.338 0.638 8.886 1.00 88.06 331 ALA A CA 1
ATOM 2546 C C . ALA A 1 331 ? 0.014 1.220 8.442 1.00 88.06 331 ALA A C 1
ATOM 2548 O O . ALA A 1 331 ? 0.117 1.738 7.341 1.00 88.06 331 ALA A O 1
ATOM 2549 N N . ALA A 1 332 ? 1.073 1.062 9.239 1.00 86.75 332 ALA A N 1
ATOM 2550 C CA . ALA A 1 332 ? 2.401 1.535 8.858 1.00 86.75 332 ALA A CA 1
ATOM 2551 C C . ALA A 1 332 ? 2.935 0.807 7.618 1.00 86.75 332 ALA A C 1
ATOM 2553 O O . ALA A 1 332 ? 3.604 1.411 6.788 1.00 86.75 332 ALA A O 1
ATOM 2554 N N . TRP A 1 333 ? 2.620 -0.483 7.444 1.00 89.12 333 TRP A N 1
ATOM 2555 C CA . TRP A 1 333 ? 2.963 -1.181 6.209 1.00 89.12 333 TRP A CA 1
ATOM 2556 C C . TRP A 1 333 ? 2.369 -0.466 4.992 1.00 89.12 333 TRP A C 1
ATOM 2558 O O . TRP A 1 333 ? 3.115 -0.268 4.053 1.00 89.12 333 TRP A O 1
ATOM 2568 N N . ILE A 1 334 ? 1.124 0.026 5.018 1.00 83.62 334 ILE A N 1
ATOM 2569 C CA . ILE A 1 334 ? 0.557 0.816 3.904 1.00 83.62 334 ILE A CA 1
ATOM 2570 C C . ILE A 1 334 ? 1.427 2.030 3.556 1.00 83.62 334 ILE A C 1
ATOM 2572 O O . ILE A 1 334 ? 1.719 2.248 2.380 1.00 83.62 334 ILE A O 1
ATOM 2576 N N . ASP A 1 335 ? 1.859 2.794 4.561 1.00 74.12 335 ASP A N 1
ATOM 2577 C CA . ASP A 1 335 ? 2.654 4.013 4.354 1.00 74.12 335 ASP A CA 1
ATOM 2578 C C . ASP A 1 335 ? 4.008 3.717 3.685 1.00 74.12 335 ASP A C 1
ATOM 2580 O O . ASP A 1 335 ? 4.531 4.534 2.920 1.00 74.12 335 ASP A O 1
ATOM 2584 N N . HIS A 1 336 ? 4.552 2.521 3.936 1.00 72.38 336 HIS A N 1
ATOM 2585 C CA . HIS A 1 336 ? 5.876 2.087 3.482 1.00 72.38 336 HIS A CA 1
ATOM 2586 C C . HIS A 1 336 ? 5.857 1.023 2.372 1.00 72.38 336 HIS A C 1
ATOM 2588 O O . HIS A 1 336 ? 6.924 0.602 1.916 1.00 72.38 336 HIS A O 1
ATOM 2594 N N . ALA A 1 337 ? 4.675 0.567 1.953 1.00 67.00 337 ALA A N 1
ATOM 2595 C CA . ALA A 1 337 ? 4.493 -0.503 0.979 1.00 67.00 337 ALA A CA 1
ATOM 2596 C C . ALA A 1 337 ? 4.044 0.032 -0.390 1.00 67.00 337 ALA A C 1
ATOM 2598 O O . ALA A 1 337 ? 4.232 1.194 -0.739 1.00 67.00 337 ALA A O 1
ATOM 2599 N N . HIS A 1 338 ? 3.532 -0.891 -1.200 1.00 67.88 338 HIS A N 1
ATOM 2600 C CA . HIS A 1 338 ? 3.224 -0.781 -2.620 1.00 67.88 338 HIS A CA 1
ATOM 2601 C C . HIS A 1 338 ? 2.602 0.574 -3.046 1.00 67.88 338 HIS A C 1
ATOM 2603 O O . HIS A 1 338 ? 1.604 0.997 -2.461 1.00 67.88 338 HIS A O 1
ATOM 2609 N N . PRO A 1 339 ? 3.094 1.230 -4.115 1.00 73.44 339 PRO A N 1
ATOM 2610 C CA . PRO A 1 339 ? 2.467 2.422 -4.691 1.00 73.44 339 PRO A CA 1
ATOM 2611 C C . PRO A 1 339 ? 0.957 2.254 -4.917 1.00 73.44 339 PRO A C 1
ATOM 2613 O O . PRO A 1 339 ? 0.180 3.131 -4.555 1.00 73.44 339 PRO A O 1
ATOM 2616 N N . ASP A 1 340 ? 0.529 1.088 -5.407 1.00 77.12 340 ASP A N 1
ATOM 2617 C CA . ASP A 1 340 ? -0.887 0.741 -5.591 1.00 77.12 340 ASP A CA 1
ATOM 2618 C C . ASP A 1 340 ? -1.729 0.775 -4.304 1.00 77.12 340 ASP A C 1
ATOM 2620 O O . ASP A 1 340 ? -2.885 1.204 -4.357 1.00 77.12 340 ASP A O 1
ATOM 2624 N N . VAL A 1 341 ? -1.192 0.372 -3.139 1.00 82.00 341 VAL A N 1
ATOM 2625 C CA . VAL A 1 341 ? -1.964 0.468 -1.886 1.00 82.00 341 VAL A CA 1
ATOM 2626 C C . VAL A 1 341 ? -2.129 1.922 -1.467 1.00 82.00 341 VAL A C 1
ATOM 2628 O O . VAL A 1 341 ? -3.222 2.329 -1.075 1.00 82.00 341 VAL A O 1
ATOM 2631 N N . ARG A 1 342 ? -1.089 2.742 -1.644 1.00 82.62 342 ARG A N 1
ATOM 2632 C CA . ARG A 1 342 ? -1.167 4.184 -1.384 1.00 82.62 342 ARG A CA 1
ATOM 2633 C C . ARG A 1 342 ? -2.154 4.864 -2.329 1.00 82.62 342 ARG A C 1
ATOM 2635 O O . ARG A 1 342 ? -2.977 5.649 -1.867 1.00 82.62 342 ARG A O 1
ATOM 2642 N N . ALA A 1 343 ? -2.135 4.515 -3.615 1.00 84.69 343 ALA A N 1
ATOM 2643 C CA . ALA A 1 343 ? -3.110 4.997 -4.590 1.00 84.69 343 ALA A CA 1
ATOM 2644 C C . ALA A 1 343 ? -4.544 4.593 -4.206 1.00 84.69 343 ALA A C 1
ATOM 2646 O O . ALA A 1 343 ? -5.444 5.428 -4.252 1.00 84.69 343 ALA A O 1
ATOM 2647 N N . THR A 1 344 ? -4.740 3.354 -3.739 1.00 89.50 344 THR A N 1
ATOM 2648 C CA . THR A 1 344 ? -6.038 2.871 -3.236 1.00 89.50 344 THR A CA 1
ATOM 2649 C C . THR A 1 344 ? -6.511 3.681 -2.029 1.00 89.50 344 THR A C 1
ATOM 2651 O O . THR A 1 344 ? -7.660 4.105 -1.977 1.00 89.50 344 THR A O 1
ATOM 2654 N N . VAL A 1 345 ? -5.636 3.932 -1.053 1.00 91.12 345 VAL A N 1
ATOM 2655 C CA . VAL A 1 345 ? -5.975 4.718 0.143 1.00 91.12 345 VAL A CA 1
ATOM 2656 C C . VAL A 1 345 ? -6.319 6.160 -0.219 1.00 91.12 345 VAL A C 1
ATOM 2658 O O . VAL A 1 345 ? -7.284 6.704 0.313 1.00 91.12 345 VAL A O 1
ATOM 2661 N N . VAL A 1 346 ? -5.579 6.763 -1.151 1.00 89.19 346 VAL A N 1
ATOM 2662 C CA . VAL A 1 346 ? -5.857 8.116 -1.650 1.00 89.19 346 VAL A CA 1
ATOM 2663 C C . VAL A 1 346 ? -7.213 8.189 -2.354 1.00 89.19 346 VAL A C 1
ATOM 2665 O O . VAL A 1 346 ? -8.012 9.081 -2.066 1.00 89.19 346 VAL A O 1
ATOM 2668 N N . ASP A 1 347 ? -7.502 7.225 -3.225 1.00 90.56 347 ASP A N 1
ATOM 2669 C CA . ASP A 1 347 ? -8.784 7.105 -3.916 1.00 90.56 347 ASP A CA 1
ATOM 2670 C C . ASP A 1 347 ? -9.959 6.940 -2.933 1.00 90.56 347 ASP A C 1
ATOM 2672 O O . ASP A 1 347 ? -10.941 7.686 -2.981 1.00 90.56 347 ASP A O 1
ATOM 2676 N N . LEU A 1 348 ? -9.824 6.038 -1.960 1.00 93.44 348 LEU A N 1
ATOM 2677 C CA . LEU A 1 348 ? -10.824 5.840 -0.910 1.00 93.44 348 LEU A CA 1
ATOM 2678 C C . LEU A 1 348 ? -10.985 7.072 -0.016 1.00 93.44 348 LEU A C 1
ATOM 2680 O O . LEU A 1 348 ? -12.102 7.372 0.410 1.00 93.44 348 LEU A O 1
ATOM 2684 N N . GLY A 1 349 ? -9.904 7.815 0.229 1.00 92.38 349 GLY A N 1
ATOM 2685 C CA . GLY A 1 349 ? -9.935 9.114 0.891 1.00 92.38 349 GLY A CA 1
ATOM 2686 C C . GLY A 1 349 ? -10.803 10.119 0.130 1.00 92.38 349 GLY A C 1
ATOM 2687 O O . GLY A 1 349 ? -11.634 10.786 0.743 1.00 92.38 349 GLY A O 1
ATOM 2688 N N . ALA A 1 350 ? -10.701 10.170 -1.203 1.00 90.25 350 ALA A N 1
ATOM 2689 C CA . ALA A 1 350 ? -11.502 11.068 -2.046 1.00 90.25 350 ALA A CA 1
ATOM 2690 C C . ALA A 1 350 ? -12.988 10.683 -2.043 1.00 90.25 350 ALA A C 1
ATOM 2692 O O . ALA A 1 350 ? -13.880 11.528 -1.898 1.00 90.25 350 ALA A O 1
ATOM 2693 N N . VAL A 1 351 ? -13.262 9.383 -2.130 1.00 92.88 351 VAL A N 1
ATOM 2694 C CA . VAL A 1 351 ? -14.614 8.830 -2.014 1.00 92.88 351 VAL A CA 1
ATOM 2695 C C . VAL A 1 351 ? -15.208 9.125 -0.632 1.00 92.88 351 VAL A C 1
ATOM 2697 O O . VAL A 1 351 ? -16.357 9.558 -0.520 1.00 92.88 351 VAL A O 1
ATOM 2700 N N . ARG A 1 352 ? -14.418 8.961 0.436 1.00 93.31 352 ARG A N 1
ATOM 2701 C CA . ARG A 1 352 ? -14.827 9.256 1.815 1.00 93.31 352 ARG A CA 1
ATOM 2702 C C . ARG A 1 352 ? -15.073 10.743 2.045 1.00 93.31 352 ARG A C 1
ATOM 2704 O O . ARG A 1 352 ? -16.027 11.095 2.739 1.00 93.31 352 ARG A O 1
ATOM 2711 N N . ALA A 1 353 ? -14.226 11.598 1.492 1.00 89.69 353 ALA A N 1
ATOM 2712 C CA . ALA A 1 353 ? -14.337 13.049 1.567 1.00 89.69 353 ALA A CA 1
ATOM 2713 C C . ALA A 1 353 ? -15.646 13.559 0.947 1.00 89.69 353 ALA A C 1
ATOM 2715 O O . ALA A 1 353 ? -16.335 14.395 1.528 1.00 89.69 353 ALA A O 1
ATOM 2716 N N . THR A 1 354 ? -16.006 13.022 -0.218 1.00 86.88 354 THR A N 1
ATOM 2717 C CA . THR A 1 354 ? -17.139 13.508 -1.020 1.00 86.88 354 THR A CA 1
ATOM 2718 C C . THR A 1 354 ? -18.446 12.758 -0.766 1.00 86.88 354 THR A C 1
ATOM 2720 O O . THR A 1 354 ? -19.521 13.272 -1.072 1.00 86.88 354 THR A O 1
ATOM 2723 N N . GLY A 1 355 ? -18.379 11.532 -0.241 1.00 90.00 355 GLY A N 1
ATOM 2724 C CA . GLY A 1 355 ? -19.537 10.647 -0.107 1.00 90.00 355 GLY A CA 1
ATOM 2725 C C . GLY A 1 355 ? -20.054 10.084 -1.438 1.00 90.00 355 GLY A C 1
ATOM 2726 O O . GLY A 1 355 ? -21.188 9.601 -1.490 1.00 90.00 355 GLY A O 1
ATOM 2727 N N . ARG A 1 356 ? -19.257 10.154 -2.513 1.00 89.00 356 ARG A N 1
ATOM 2728 C CA . ARG A 1 356 ? -19.628 9.734 -3.875 1.00 89.00 356 ARG A CA 1
ATOM 2729 C C . ARG A 1 356 ? -18.720 8.609 -4.369 1.00 89.00 356 ARG A C 1
ATOM 2731 O O . ARG A 1 356 ? -17.510 8.657 -4.186 1.00 89.00 356 ARG A O 1
ATOM 2738 N N . VAL A 1 357 ? -19.305 7.593 -5.000 1.00 88.50 357 VAL A N 1
ATOM 2739 C CA . VAL A 1 357 ? -18.574 6.398 -5.470 1.00 88.50 357 VAL A CA 1
ATOM 2740 C C . VAL A 1 357 ? -17.888 6.636 -6.812 1.00 88.50 357 VAL A C 1
ATOM 2742 O O . VAL A 1 357 ? -16.896 5.982 -7.110 1.00 88.50 357 VAL A O 1
ATOM 2745 N N . ASP A 1 358 ? -18.384 7.570 -7.610 1.00 85.75 358 ASP A N 1
ATOM 2746 C CA . ASP A 1 358 ? -17.957 7.901 -8.972 1.00 85.75 358 ASP A CA 1
ATOM 2747 C C . ASP A 1 358 ? -16.905 9.021 -9.033 1.00 85.75 358 ASP A C 1
ATOM 2749 O O . ASP A 1 358 ? -16.639 9.563 -10.099 1.00 85.75 358 ASP A O 1
ATOM 2753 N N . VAL A 1 359 ? -16.275 9.364 -7.903 1.00 84.56 359 VAL A N 1
ATOM 2754 C CA . VAL A 1 359 ? -15.228 10.393 -7.877 1.00 84.56 359 VAL A CA 1
ATOM 2755 C C . VAL A 1 359 ? -13.956 9.921 -8.564 1.00 84.56 359 VAL A C 1
ATOM 2757 O O . VAL A 1 359 ? -13.431 8.845 -8.266 1.00 84.56 359 VAL A O 1
ATOM 2760 N N . VAL A 1 360 ? -13.434 10.801 -9.414 1.00 82.44 360 VAL A N 1
ATOM 2761 C CA . VAL A 1 360 ? -12.082 10.758 -9.958 1.00 82.44 360 VAL A CA 1
ATOM 2762 C C . VAL A 1 360 ? -11.293 11.902 -9.323 1.00 82.44 360 VAL A C 1
ATOM 2764 O O . VAL A 1 360 ? -11.728 13.052 -9.326 1.00 82.44 360 VAL A O 1
ATOM 2767 N N . LEU A 1 361 ? -10.138 11.587 -8.732 1.00 79.31 361 LEU A N 1
ATOM 2768 C CA . LEU A 1 361 ? -9.329 12.571 -8.007 1.00 79.31 361 LEU A CA 1
ATOM 2769 C C . LEU A 1 361 ? -8.850 13.723 -8.902 1.00 79.31 361 LEU A C 1
ATOM 2771 O O . LEU A 1 361 ? -8.791 14.856 -8.439 1.00 79.31 361 LEU A O 1
ATOM 2775 N N . ALA A 1 362 ? -8.503 13.428 -10.158 1.00 79.00 362 ALA A N 1
ATOM 2776 C CA . ALA A 1 362 ? -8.042 14.432 -11.116 1.00 79.00 362 ALA A CA 1
ATOM 2777 C C . ALA A 1 362 ? -9.106 15.519 -11.332 1.00 79.00 362 ALA A C 1
ATOM 2779 O O . ALA A 1 362 ? -8.819 16.693 -11.124 1.00 79.00 362 ALA A O 1
ATOM 2780 N N . ASP A 1 363 ? -10.346 15.113 -11.604 1.00 81.75 363 ASP A N 1
ATOM 2781 C CA . ASP A 1 363 ? -11.474 16.027 -11.807 1.00 81.75 363 ASP A CA 1
ATOM 2782 C C . ASP A 1 363 ? -11.710 16.914 -10.571 1.00 81.75 363 ASP A C 1
ATOM 2784 O O . ASP A 1 363 ? -11.924 18.118 -10.676 1.00 81.75 363 ASP A O 1
ATOM 2788 N N . LEU A 1 364 ? -11.585 16.340 -9.370 1.00 75.38 364 LEU A N 1
ATOM 2789 C CA . LEU A 1 364 ? -11.748 17.080 -8.117 1.00 75.38 364 LEU A CA 1
ATOM 2790 C C . LEU A 1 364 ? -10.660 18.149 -7.906 1.00 75.38 364 LEU A C 1
ATOM 2792 O O . LEU A 1 364 ? -10.944 19.216 -7.360 1.00 75.38 364 LEU A O 1
ATOM 2796 N N . LEU A 1 365 ? -9.418 17.850 -8.301 1.00 77.75 365 LEU A N 1
ATOM 2797 C CA . LEU A 1 365 ? -8.292 18.785 -8.217 1.00 77.75 365 LEU A CA 1
ATOM 2798 C C . LEU A 1 365 ? -8.427 19.944 -9.213 1.00 77.75 365 LEU A C 1
ATOM 2800 O O . LEU A 1 365 ? -7.933 21.033 -8.927 1.00 77.75 365 LEU A O 1
ATOM 2804 N N . ASP A 1 366 ? -9.110 19.723 -10.338 1.00 81.50 366 ASP A N 1
ATOM 2805 C CA . ASP A 1 366 ? -9.398 20.761 -11.331 1.00 81.50 366 ASP A CA 1
ATOM 2806 C C . ASP A 1 366 ? -10.565 21.674 -10.902 1.00 81.50 366 ASP A C 1
ATOM 2808 O O . ASP A 1 366 ? -10.572 22.868 -11.212 1.00 81.50 366 ASP A O 1
ATOM 2812 N N . GLU A 1 367 ? -11.544 21.138 -10.164 1.00 78.31 367 GLU A N 1
ATOM 2813 C CA . GLU A 1 367 ? -12.747 21.868 -9.736 1.00 78.31 367 GLU A CA 1
ATOM 2814 C C . GLU A 1 367 ? -12.539 22.765 -8.502 1.00 78.31 367 GLU A C 1
ATOM 2816 O O . GLU A 1 367 ? -13.215 23.791 -8.362 1.00 78.31 367 GLU A O 1
ATOM 2821 N N . LEU A 1 368 ? -11.641 22.393 -7.581 1.00 71.81 368 LEU A N 1
ATOM 2822 C CA . LEU A 1 368 ? -11.538 23.020 -6.259 1.00 71.81 368 LEU A CA 1
ATOM 2823 C C . LEU A 1 368 ? -10.166 23.662 -5.982 1.00 71.81 368 LEU A C 1
ATOM 2825 O O . LEU A 1 368 ? -9.130 23.136 -6.386 1.00 71.81 368 LEU A O 1
ATOM 2829 N N . PRO A 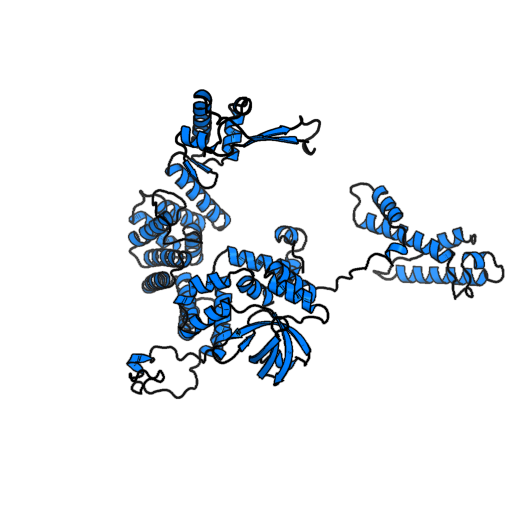1 369 ? -10.116 24.768 -5.208 1.00 76.00 369 PRO A N 1
ATOM 2830 C CA . PRO A 1 369 ? -8.857 25.344 -4.743 1.00 76.00 369 PRO A CA 1
ATOM 2831 C C . PRO A 1 369 ? -8.023 24.338 -3.920 1.00 76.00 369 PRO A C 1
ATOM 2833 O O . PRO A 1 369 ? -8.590 23.653 -3.060 1.00 76.00 369 PRO A O 1
ATOM 2836 N N . PRO A 1 370 ? -6.683 24.282 -4.087 1.00 75.38 370 PRO A N 1
ATOM 2837 C CA . PRO A 1 370 ? -5.831 23.293 -3.412 1.00 75.38 370 PRO A CA 1
ATOM 2838 C C . PRO A 1 370 ? -5.936 23.268 -1.879 1.00 75.38 370 PRO A C 1
ATOM 2840 O O . PRO A 1 370 ? -5.772 22.219 -1.262 1.00 75.38 370 PRO A O 1
ATOM 2843 N N . ASP A 1 371 ? -6.216 24.407 -1.245 1.00 77.50 371 ASP A N 1
ATOM 2844 C CA . ASP A 1 371 ? 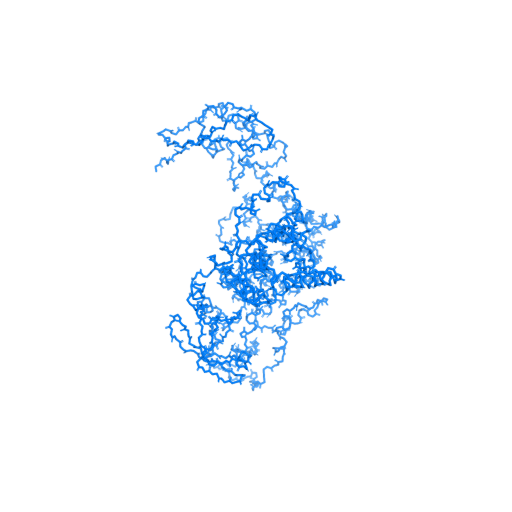-6.369 24.527 0.208 1.00 77.50 371 ASP A CA 1
ATOM 2845 C C . ASP A 1 371 ? -7.669 23.892 0.724 1.00 77.50 371 ASP A C 1
ATOM 2847 O O . ASP A 1 371 ? -7.663 23.230 1.764 1.00 77.50 371 ASP A O 1
ATOM 2851 N N . GLN A 1 372 ? -8.772 24.036 -0.018 1.00 70.06 372 GLN A N 1
ATOM 2852 C CA . GLN A 1 372 ? -10.042 23.381 0.316 1.00 70.06 372 GLN A CA 1
ATOM 2853 C C . GLN A 1 372 ? -9.948 21.870 0.134 1.00 70.06 372 GLN A C 1
ATOM 2855 O O . GLN A 1 372 ? -10.434 21.105 0.971 1.00 70.06 372 GLN A O 1
ATOM 2860 N N . VAL A 1 373 ? -9.272 21.452 -0.935 1.00 70.50 373 VAL A N 1
ATOM 2861 C CA . VAL A 1 373 ? -8.981 20.048 -1.205 1.00 70.50 373 VAL A CA 1
ATOM 2862 C C . VAL A 1 373 ? -8.140 19.453 -0.071 1.00 70.50 373 VAL A C 1
ATOM 2864 O O . VAL A 1 373 ? -8.504 18.414 0.478 1.00 70.50 373 VAL A O 1
ATOM 2867 N N . GLY A 1 374 ? -7.085 20.153 0.359 1.00 75.38 374 GLY A N 1
ATOM 2868 C CA . GLY A 1 374 ? -6.220 19.727 1.461 1.00 75.38 374 GLY A CA 1
ATOM 2869 C C . GLY A 1 374 ? -6.971 19.480 2.774 1.00 75.38 374 GLY A C 1
ATOM 2870 O O . GLY A 1 374 ? -6.847 18.401 3.348 1.00 75.38 374 GLY A O 1
ATOM 2871 N N . ALA A 1 375 ? -7.798 20.432 3.222 1.00 73.31 375 ALA A N 1
ATOM 2872 C CA . ALA A 1 375 ? -8.542 20.301 4.483 1.00 73.31 375 ALA A CA 1
ATOM 2873 C C . ALA A 1 375 ? -9.586 19.169 4.452 1.00 73.31 375 ALA A C 1
ATOM 2875 O O . ALA A 1 375 ? -9.806 18.475 5.446 1.00 73.31 375 ALA A O 1
ATOM 2876 N N . MET A 1 376 ? -10.238 18.975 3.304 1.00 72.38 376 MET A N 1
ATOM 2877 C CA . MET A 1 376 ? -11.196 17.889 3.112 1.00 72.38 376 MET A CA 1
ATOM 2878 C C . MET A 1 376 ? -10.504 16.517 3.142 1.00 72.38 376 MET A C 1
ATOM 2880 O O . MET A 1 376 ? -11.025 15.577 3.747 1.00 72.38 376 MET A O 1
ATOM 2884 N N . PHE A 1 377 ? -9.325 16.411 2.526 1.00 80.31 377 PHE A N 1
ATOM 2885 C CA . PHE A 1 377 ? -8.525 15.192 2.547 1.00 80.31 377 PHE A CA 1
ATOM 2886 C C . PHE A 1 377 ? -7.967 14.874 3.931 1.00 80.31 377 PHE A C 1
ATOM 2888 O O . PHE A 1 377 ? -8.039 13.720 4.340 1.00 80.31 377 PHE A O 1
ATOM 2895 N N . GLU A 1 378 ? -7.484 15.871 4.673 1.00 83.50 378 GLU A N 1
ATOM 2896 C CA . GLU A 1 378 ? -6.969 15.688 6.038 1.00 83.50 378 GLU A CA 1
ATOM 2897 C C . GLU A 1 378 ? -8.008 14.990 6.934 1.00 83.50 378 GLU A C 1
ATOM 2899 O O . GLU A 1 378 ? -7.741 13.928 7.494 1.00 83.50 378 GLU A O 1
ATOM 2904 N N . ALA A 1 379 ? -9.246 15.496 6.955 1.00 80.44 379 ALA A N 1
ATOM 2905 C CA . ALA A 1 379 ? -10.330 14.888 7.729 1.00 80.44 379 ALA A CA 1
ATOM 2906 C C . ALA A 1 379 ? -10.713 13.472 7.254 1.00 80.44 379 ALA A C 1
ATOM 2908 O O . ALA A 1 379 ? -11.175 12.659 8.056 1.00 80.44 379 ALA A O 1
ATOM 2909 N N . ALA A 1 380 ? -10.568 13.177 5.959 1.00 86.44 380 ALA A N 1
ATOM 2910 C CA . ALA A 1 380 ? -10.846 11.850 5.417 1.00 86.44 380 ALA A CA 1
ATOM 2911 C C . ALA A 1 380 ? -9.751 10.839 5.789 1.00 86.44 380 ALA A C 1
ATOM 2913 O O . ALA A 1 380 ? -10.082 9.716 6.161 1.00 86.44 380 ALA A O 1
ATOM 2914 N N . PHE A 1 381 ? -8.475 11.228 5.727 1.00 84.12 381 PHE A N 1
ATOM 2915 C CA . PHE A 1 381 ? -7.348 10.360 6.090 1.00 84.12 381 PHE A CA 1
ATOM 2916 C C . PHE A 1 381 ? -7.244 10.109 7.599 1.00 84.12 381 PHE A C 1
ATOM 2918 O O . PHE A 1 381 ? -6.785 9.041 8.001 1.00 84.12 381 PHE A O 1
ATOM 2925 N N . ASP A 1 382 ? -7.742 11.033 8.424 1.00 87.00 382 ASP A N 1
ATOM 2926 C CA . ASP A 1 382 ? -7.868 10.838 9.873 1.00 87.00 382 ASP A CA 1
ATOM 2927 C C . ASP A 1 382 ? -9.001 9.867 10.262 1.00 87.00 382 ASP A C 1
ATOM 2929 O O . ASP A 1 382 ? -9.023 9.361 11.390 1.00 87.00 382 ASP A O 1
ATOM 2933 N N . ASP A 1 383 ? -9.955 9.587 9.363 1.00 90.62 383 ASP A N 1
ATOM 2934 C CA . ASP A 1 383 ? -11.033 8.628 9.613 1.00 90.62 383 ASP A CA 1
ATOM 2935 C C . ASP A 1 383 ? -10.513 7.186 9.444 1.00 90.62 383 ASP A C 1
ATOM 2937 O O . ASP A 1 383 ? -10.177 6.774 8.326 1.00 90.62 383 ASP A O 1
ATOM 2941 N N . PRO A 1 384 ? -10.507 6.356 10.512 1.00 92.00 384 PRO A N 1
ATOM 2942 C CA . PRO A 1 384 ? -9.991 4.992 10.435 1.00 92.00 384 PRO A CA 1
ATOM 2943 C C . PRO A 1 384 ? -10.707 4.109 9.410 1.00 92.00 384 PRO A C 1
ATOM 2945 O O . PRO A 1 384 ? -10.170 3.059 9.054 1.00 92.00 384 PRO A O 1
ATOM 2948 N N . ILE A 1 385 ? -11.901 4.496 8.933 1.00 93.94 385 ILE A N 1
ATOM 2949 C CA . ILE A 1 385 ? -12.604 3.744 7.892 1.00 93.94 385 ILE A CA 1
ATOM 2950 C C . ILE A 1 385 ? -11.808 3.649 6.589 1.00 93.94 385 ILE A C 1
ATOM 2952 O O . ILE A 1 385 ? -11.903 2.621 5.930 1.00 93.94 385 ILE A O 1
ATOM 2956 N N . VAL A 1 386 ? -11.021 4.668 6.218 1.00 94.31 386 VAL A N 1
ATOM 2957 C CA . VAL A 1 386 ? -10.310 4.684 4.926 1.00 94.31 386 VAL A CA 1
ATOM 2958 C C . VAL A 1 386 ? -9.243 3.594 4.894 1.00 94.31 386 VAL A C 1
ATOM 2960 O O . VAL A 1 386 ? -9.251 2.738 4.008 1.00 94.31 386 VAL A O 1
ATOM 2963 N N . LEU A 1 387 ? -8.368 3.572 5.902 1.00 92.50 387 LEU A N 1
ATOM 2964 C CA . LEU A 1 387 ? -7.324 2.552 6.020 1.00 92.50 387 LEU A CA 1
ATOM 2965 C C . LEU A 1 387 ? -7.912 1.160 6.274 1.00 92.50 387 LEU A C 1
ATOM 2967 O O . LEU A 1 387 ? -7.457 0.180 5.690 1.00 92.50 387 LEU A O 1
ATOM 2971 N N . ASP A 1 388 ? -8.934 1.054 7.123 1.00 94.44 388 ASP A N 1
ATOM 2972 C CA . ASP A 1 388 ? -9.564 -0.229 7.438 1.00 94.44 388 ASP A CA 1
ATOM 2973 C C . ASP A 1 388 ? -10.265 -0.849 6.217 1.00 94.44 388 ASP A C 1
ATOM 2975 O O . ASP A 1 388 ? -10.112 -2.050 5.975 1.00 94.44 388 ASP A O 1
ATOM 2979 N N . ALA A 1 389 ? -10.964 -0.030 5.419 1.00 95.25 389 ALA A N 1
ATOM 2980 C CA . ALA A 1 389 ? -11.584 -0.451 4.166 1.00 95.25 389 ALA A CA 1
ATOM 2981 C C . ALA A 1 389 ? -10.531 -0.860 3.131 1.00 95.25 389 ALA A C 1
ATOM 2983 O O . ALA A 1 389 ? -10.674 -1.916 2.518 1.00 95.25 389 ALA A O 1
ATOM 2984 N N . ALA A 1 390 ? -9.445 -0.093 2.977 1.00 94.50 390 ALA A N 1
ATOM 2985 C CA . ALA A 1 390 ? -8.339 -0.472 2.096 1.00 94.50 390 ALA A CA 1
ATOM 2986 C C . ALA A 1 390 ? -7.762 -1.845 2.483 1.00 94.50 390 ALA A C 1
ATOM 2988 O O . ALA A 1 390 ? -7.620 -2.727 1.638 1.00 94.50 390 ALA A O 1
ATOM 2989 N N . LEU A 1 391 ? -7.492 -2.055 3.774 1.00 93.50 391 LEU A N 1
ATOM 2990 C CA . LEU A 1 391 ? -6.952 -3.311 4.287 1.00 93.50 391 LEU A CA 1
ATOM 2991 C C . LEU A 1 391 ? -7.908 -4.490 4.046 1.00 93.50 391 LEU A C 1
ATOM 2993 O O . LEU A 1 391 ? -7.513 -5.491 3.455 1.00 93.50 391 LEU A O 1
ATOM 2997 N N . HIS A 1 392 ? -9.159 -4.406 4.485 1.00 94.44 392 HIS A N 1
ATOM 2998 C CA . HIS A 1 392 ? -10.006 -5.601 4.586 1.00 94.44 392 HIS A CA 1
ATOM 2999 C C . HIS A 1 392 ? -10.999 -5.762 3.432 1.00 94.44 392 HIS A C 1
ATOM 3001 O O . HIS A 1 392 ? -11.254 -6.882 2.987 1.00 94.44 392 HIS A O 1
ATOM 3007 N N . GLU A 1 393 ? -11.585 -4.667 2.951 1.00 94.81 393 GLU A N 1
ATOM 3008 C CA . GLU A 1 393 ? -12.473 -4.678 1.784 1.00 94.81 393 GLU A CA 1
ATOM 3009 C C . GLU A 1 393 ? -11.656 -4.604 0.478 1.00 94.81 393 GLU A C 1
ATOM 3011 O O . GLU A 1 393 ? -11.982 -5.289 -0.485 1.00 94.81 393 GLU A O 1
ATOM 3016 N N . GLY A 1 394 ? -10.541 -3.864 0.469 1.00 91.62 394 GLY A N 1
ATOM 3017 C CA . GLY A 1 394 ? -9.609 -3.767 -0.662 1.00 91.62 394 GLY A CA 1
ATOM 3018 C C . GLY A 1 394 ? -8.609 -4.925 -0.785 1.00 91.62 394 GLY A C 1
ATOM 3019 O O . GLY A 1 394 ? -7.849 -4.971 -1.747 1.00 91.62 394 GLY A O 1
ATOM 3020 N N . GLY A 1 395 ? -8.591 -5.866 0.167 1.00 92.00 395 GLY A N 1
ATOM 3021 C CA . GLY A 1 395 ? -7.751 -7.073 0.120 1.00 92.00 395 GLY A CA 1
ATOM 3022 C C . GLY A 1 395 ? -6.278 -6.871 0.506 1.00 92.00 395 GLY A C 1
ATOM 3023 O O . GLY A 1 395 ? -5.510 -7.834 0.541 1.00 92.00 395 GLY A O 1
ATOM 3024 N N . TRP A 1 396 ? -5.866 -5.650 0.851 1.00 92.62 396 TRP A N 1
ATOM 3025 C CA . TRP A 1 396 ? -4.475 -5.338 1.192 1.00 92.62 396 TRP A CA 1
ATOM 3026 C C . TRP A 1 396 ? -3.997 -5.965 2.513 1.00 92.62 396 TRP A C 1
ATOM 3028 O O . TRP A 1 396 ? -2.800 -6.174 2.699 1.00 92.62 396 TRP A O 1
ATOM 3038 N N . PHE A 1 397 ? -4.905 -6.341 3.414 1.00 94.06 397 PHE A N 1
ATOM 3039 C CA . PHE A 1 397 ? -4.574 -7.058 4.646 1.00 94.06 397 PHE A CA 1
ATOM 3040 C C . PHE A 1 397 ? -4.010 -8.454 4.357 1.00 94.06 397 PHE A C 1
ATOM 3042 O O . PHE A 1 397 ? -3.065 -8.879 5.017 1.00 94.06 397 PHE A O 1
ATOM 3049 N N . ASP A 1 398 ? -4.523 -9.147 3.338 1.00 93.06 398 ASP A N 1
ATOM 3050 C CA . ASP A 1 398 ? -4.002 -10.460 2.940 1.00 93.06 398 ASP A CA 1
ATOM 3051 C C . ASP A 1 398 ? -2.584 -10.346 2.368 1.00 93.06 398 ASP A C 1
ATOM 3053 O O . ASP A 1 398 ? -1.730 -11.199 2.627 1.00 93.06 398 ASP A O 1
ATOM 3057 N N . VAL A 1 399 ? -2.313 -9.255 1.647 1.00 90.44 399 VAL A N 1
ATOM 3058 C CA . VAL A 1 399 ? -0.974 -8.917 1.152 1.00 90.44 399 VAL A CA 1
ATOM 3059 C C . VAL A 1 399 ? -0.028 -8.632 2.322 1.00 90.44 399 VAL A C 1
ATOM 3061 O O . VAL A 1 399 ? 1.047 -9.232 2.387 1.00 90.44 399 VAL A O 1
ATOM 3064 N N . PHE A 1 400 ? -0.453 -7.821 3.297 1.00 92.50 400 PHE A N 1
ATOM 3065 C CA . PHE A 1 400 ? 0.301 -7.581 4.531 1.00 92.50 400 PHE A CA 1
ATOM 3066 C C . PHE A 1 400 ? 0.632 -8.887 5.266 1.00 92.50 400 PHE A C 1
ATOM 3068 O O . PHE A 1 400 ? 1.783 -9.107 5.648 1.00 92.50 400 PHE A O 1
ATOM 3075 N N . VAL A 1 401 ? -0.348 -9.778 5.450 1.00 93.62 401 VAL A N 1
ATOM 3076 C CA . VAL A 1 401 ? -0.127 -11.070 6.116 1.00 93.62 401 VAL A CA 1
ATOM 3077 C C . VAL A 1 401 ? 0.887 -11.905 5.337 1.00 93.62 401 VAL A C 1
ATOM 3079 O O . VAL A 1 401 ? 1.838 -12.407 5.936 1.00 93.62 401 VAL A O 1
ATOM 3082 N N . ARG A 1 402 ? 0.749 -12.011 4.011 1.00 90.12 402 ARG A N 1
ATOM 3083 C CA . ARG A 1 402 ? 1.699 -12.745 3.160 1.00 90.12 402 ARG A CA 1
ATOM 3084 C C . ARG A 1 402 ? 3.128 -12.216 3.301 1.00 90.12 402 ARG A C 1
ATOM 3086 O O . ARG A 1 402 ? 4.056 -13.008 3.436 1.00 90.12 402 ARG A O 1
ATOM 3093 N N . GLU A 1 403 ? 3.301 -10.899 3.288 1.00 89.31 403 GLU A N 1
ATOM 3094 C CA . GLU A 1 403 ? 4.622 -10.262 3.249 1.00 89.31 403 GLU A CA 1
ATOM 3095 C C . GLU A 1 403 ? 5.273 -10.095 4.622 1.00 89.31 403 GLU A C 1
ATOM 3097 O O . GLU A 1 403 ? 6.499 -10.095 4.724 1.00 89.31 403 GLU A O 1
ATOM 3102 N N . ARG A 1 404 ? 4.485 -9.915 5.690 1.00 91.69 404 ARG A N 1
ATOM 3103 C CA . ARG A 1 404 ? 5.004 -9.510 7.008 1.00 91.69 404 ARG A CA 1
ATOM 3104 C C . ARG A 1 404 ? 4.770 -10.531 8.112 1.00 91.69 404 ARG A C 1
ATOM 3106 O O . ARG A 1 404 ? 5.519 -10.500 9.091 1.00 91.69 404 ARG A O 1
ATOM 3113 N N . ALA A 1 405 ? 3.834 -11.478 7.971 1.00 91.94 405 ALA A N 1
ATOM 3114 C CA . ALA A 1 405 ? 3.606 -12.500 9.001 1.00 91.94 405 ALA A CA 1
ATOM 3115 C C . ALA A 1 405 ? 4.884 -13.248 9.431 1.00 91.94 405 ALA A C 1
ATOM 3117 O O . ALA A 1 405 ? 5.063 -13.399 10.638 1.00 91.94 405 ALA A O 1
ATOM 3118 N N . PRO A 1 406 ? 5.838 -13.619 8.544 1.00 93.38 406 PRO A N 1
ATOM 3119 C CA . PRO A 1 406 ? 7.076 -14.291 8.965 1.00 93.38 406 PRO A CA 1
ATOM 3120 C C . PRO A 1 406 ? 7.948 -13.497 9.956 1.00 93.38 406 PRO A C 1
ATOM 3122 O O . PRO A 1 406 ? 8.825 -14.068 10.614 1.00 93.38 406 PRO A O 1
ATOM 3125 N N . LEU A 1 407 ? 7.746 -12.179 10.063 1.00 94.00 407 LEU A N 1
ATOM 3126 C CA . LEU A 1 407 ? 8.432 -11.326 11.032 1.00 94.00 407 LEU A CA 1
ATOM 3127 C C . LEU A 1 407 ? 7.699 -11.237 12.370 1.00 94.00 407 LEU A C 1
ATOM 3129 O O . LEU A 1 407 ? 8.352 -11.018 13.392 1.00 94.00 407 LEU A O 1
ATOM 3133 N N . LEU A 1 408 ? 6.375 -11.396 12.378 1.00 95.00 408 LEU A N 1
ATOM 3134 C CA . LEU A 1 408 ? 5.560 -11.212 13.574 1.00 95.00 408 LEU A CA 1
ATOM 3135 C C . LEU A 1 408 ? 5.885 -12.274 14.644 1.00 95.00 408 LEU A C 1
ATOM 3137 O O . LEU A 1 408 ? 6.270 -13.397 14.309 1.00 95.00 408 LEU A O 1
ATOM 3141 N N . PRO A 1 409 ? 5.709 -11.967 15.941 1.00 92.12 409 PRO A N 1
ATOM 3142 C CA . PRO A 1 409 ? 5.653 -12.977 16.995 1.00 92.12 409 PRO A CA 1
ATOM 3143 C C . PRO A 1 409 ? 4.651 -14.099 16.673 1.00 92.12 409 PRO A C 1
ATOM 3145 O O . PRO A 1 409 ? 3.579 -13.828 16.140 1.00 92.12 409 PRO A O 1
ATOM 3148 N N . ASP A 1 410 ? 4.966 -15.345 17.045 1.00 89.31 410 ASP A N 1
ATOM 3149 C CA . ASP A 1 410 ? 4.153 -16.532 16.715 1.00 89.31 410 ASP A CA 1
ATOM 3150 C C . ASP A 1 410 ? 2.665 -16.389 17.098 1.00 89.31 410 ASP A C 1
ATOM 3152 O O . ASP A 1 410 ? 1.783 -16.875 16.392 1.00 89.31 410 ASP A O 1
ATOM 3156 N N . ASP A 1 411 ? 2.365 -15.721 18.215 1.00 89.75 411 ASP A N 1
ATOM 3157 C CA . ASP A 1 411 ? 0.988 -15.498 18.662 1.00 89.75 411 ASP A CA 1
ATOM 3158 C C . ASP A 1 411 ? 0.255 -14.403 17.872 1.00 89.75 411 ASP A C 1
ATOM 3160 O O . ASP A 1 411 ? -0.941 -14.537 17.622 1.00 89.75 411 ASP A O 1
ATOM 3164 N N . GLU A 1 412 ? 0.961 -13.369 17.415 1.00 94.94 412 GLU A N 1
ATOM 3165 C CA . GLU A 1 412 ? 0.433 -12.369 16.482 1.00 94.94 412 GLU A CA 1
ATOM 3166 C C . GLU A 1 412 ? 0.199 -12.965 15.091 1.00 94.94 412 GLU A C 1
ATOM 3168 O O . GLU A 1 412 ? -0.812 -12.640 14.477 1.00 94.94 412 GLU A O 1
ATOM 3173 N N . GLN A 1 413 ? 1.058 -13.881 14.620 1.00 94.06 413 GLN A N 1
ATOM 3174 C CA . GLN A 1 413 ? 0.847 -14.598 13.351 1.00 94.06 413 GLN A CA 1
ATOM 3175 C C . GLN A 1 413 ? -0.474 -15.375 13.349 1.00 94.06 413 GLN A C 1
ATOM 3177 O O . GLN A 1 413 ? -1.253 -15.295 12.399 1.00 94.06 413 GLN A O 1
ATOM 3182 N N . LEU A 1 414 ? -0.753 -16.104 14.433 1.00 91.31 414 LEU A N 1
ATOM 3183 C CA . LEU A 1 414 ? -2.027 -16.809 14.594 1.00 91.31 414 LEU A CA 1
ATOM 3184 C C . LEU A 1 414 ? -3.210 -15.837 14.655 1.00 91.31 414 LEU A C 1
ATOM 3186 O O . LEU A 1 414 ? -4.290 -16.148 14.154 1.00 91.31 414 LEU A O 1
ATOM 3190 N N . LEU A 1 415 ? -3.009 -14.668 15.267 1.00 94.88 415 LEU A N 1
ATOM 3191 C CA . LEU A 1 415 ? -4.055 -13.670 15.419 1.00 94.88 415 LEU A CA 1
ATOM 3192 C C . LEU A 1 415 ? -4.426 -13.008 14.091 1.00 94.88 415 LEU A C 1
ATOM 3194 O O . LEU A 1 415 ? -5.609 -12.956 13.766 1.00 94.88 415 LEU A O 1
ATOM 3198 N N . VAL A 1 416 ? -3.441 -12.562 13.302 1.00 95.81 416 VAL A N 1
ATOM 3199 C CA . VAL A 1 416 ? -3.715 -11.964 11.984 1.00 95.81 416 VAL A CA 1
ATOM 3200 C C . VAL A 1 416 ? -4.372 -12.968 11.043 1.00 95.81 416 VAL A C 1
ATOM 3202 O O . VAL A 1 416 ? -5.294 -12.595 10.328 1.00 95.81 416 VAL A O 1
ATOM 3205 N N . ALA A 1 417 ? -4.000 -14.252 11.112 1.00 93.81 417 ALA A N 1
ATOM 3206 C CA . ALA A 1 417 ? -4.667 -15.303 10.345 1.00 93.81 417 ALA A CA 1
ATOM 3207 C C . ALA A 1 417 ? -6.154 -15.450 10.722 1.00 93.81 417 ALA A C 1
ATOM 3209 O O . ALA A 1 417 ? -7.000 -15.680 9.859 1.00 93.81 417 ALA A O 1
ATOM 3210 N N . ALA A 1 418 ? -6.503 -15.276 12.002 1.00 94.25 418 ALA A N 1
ATOM 3211 C CA . ALA A 1 418 ? -7.901 -15.246 12.425 1.00 94.25 418 ALA A CA 1
ATOM 3212 C C . ALA A 1 418 ? -8.625 -13.981 11.927 1.00 94.25 418 ALA A C 1
ATOM 3214 O O . ALA A 1 418 ? -9.784 -14.059 11.513 1.00 94.25 418 ALA A O 1
ATOM 3215 N N . TRP A 1 419 ? -7.943 -12.830 11.917 1.00 95.81 419 TRP A N 1
ATOM 3216 C CA . TRP A 1 419 ? -8.501 -11.558 11.443 1.00 95.81 419 TRP A CA 1
ATOM 3217 C C . TRP A 1 419 ? -8.854 -11.576 9.952 1.00 95.81 419 TRP A C 1
ATOM 3219 O O . TRP A 1 419 ? -9.855 -10.970 9.584 1.00 95.81 419 TRP A O 1
ATOM 3229 N N . GLN A 1 420 ? -8.134 -12.337 9.116 1.00 94.12 420 GLN A N 1
ATOM 3230 C CA . GLN A 1 420 ? -8.459 -12.505 7.684 1.00 94.12 420 GLN A CA 1
ATOM 3231 C C . GLN A 1 420 ? -9.880 -13.049 7.446 1.00 94.12 420 GLN A C 1
ATOM 3233 O O . GLN A 1 420 ? -10.479 -12.813 6.401 1.00 94.12 420 GLN A O 1
ATOM 3238 N N . THR A 1 421 ? -10.434 -13.773 8.423 1.00 91.25 421 THR A N 1
ATOM 3239 C CA . THR A 1 421 ? -11.790 -14.344 8.354 1.00 91.25 421 THR A CA 1
ATOM 3240 C C . THR A 1 421 ? -12.848 -13.510 9.076 1.00 91.25 421 THR A C 1
ATOM 3242 O O . THR A 1 421 ? -14.029 -13.843 9.020 1.00 91.25 421 THR A O 1
ATOM 3245 N N . ALA A 1 422 ? -12.444 -12.446 9.773 1.00 93.12 422 ALA A N 1
ATOM 3246 C CA . ALA A 1 422 ? -13.355 -11.604 10.531 1.00 93.12 422 ALA A CA 1
ATOM 3247 C C . ALA A 1 422 ? -13.990 -10.563 9.608 1.00 93.12 422 ALA A C 1
ATOM 3249 O O . ALA A 1 422 ? -13.322 -9.641 9.137 1.00 93.12 422 ALA A O 1
ATOM 3250 N N . GLU A 1 423 ? -15.289 -10.691 9.364 1.00 93.25 423 GLU A N 1
ATOM 3251 C CA . GLU A 1 423 ? -16.044 -9.767 8.520 1.00 93.25 423 GLU A CA 1
ATOM 3252 C C . GLU A 1 423 ? -16.665 -8.629 9.337 1.00 93.25 423 GLU A C 1
ATOM 3254 O O . GLU A 1 423 ? -16.905 -8.733 10.543 1.00 93.25 423 GLU A O 1
ATOM 3259 N N . ARG A 1 424 ? -16.904 -7.500 8.669 1.00 95.69 424 ARG A N 1
ATOM 3260 C CA . ARG A 1 424 ? -17.664 -6.394 9.245 1.00 95.69 424 ARG A CA 1
ATOM 3261 C C . ARG A 1 424 ? -19.141 -6.779 9.281 1.00 95.69 424 ARG A C 1
ATOM 3263 O O . ARG A 1 424 ? -19.640 -7.397 8.348 1.00 95.69 424 ARG A O 1
ATOM 3270 N N . SER A 1 425 ? -19.845 -6.365 10.329 1.00 97.31 425 SER A N 1
ATOM 3271 C CA . SER A 1 425 ? -21.301 -6.509 10.406 1.00 97.31 425 SER A CA 1
ATOM 3272 C C . SER A 1 425 ? -21.947 -5.335 11.144 1.00 97.31 425 SER A C 1
ATOM 3274 O O . SER A 1 425 ? -21.267 -4.481 11.732 1.00 97.31 425 SER A O 1
ATOM 3276 N N . VAL A 1 426 ? -23.279 -5.302 11.122 1.00 98.19 426 VAL A N 1
ATOM 3277 C CA . VAL A 1 426 ? -24.100 -4.399 11.929 1.00 98.19 426 VAL A CA 1
ATOM 3278 C C . VAL A 1 426 ? -24.393 -5.062 13.268 1.00 98.19 426 VAL A C 1
ATOM 3280 O O . VAL A 1 426 ? -24.954 -6.154 13.330 1.00 98.19 426 VAL A O 1
ATOM 3283 N N . HIS A 1 427 ? -24.046 -4.364 14.341 1.00 98.12 427 HIS A N 1
ATOM 3284 C CA . HIS A 1 427 ? -24.135 -4.852 15.704 1.00 98.12 427 HIS A CA 1
ATOM 3285 C C . HIS A 1 427 ? -25.078 -3.988 16.540 1.00 98.12 427 HIS A C 1
ATOM 3287 O O . HIS A 1 427 ? -24.947 -2.765 16.561 1.00 98.12 427 HIS A O 1
ATOM 3293 N N . GLU A 1 428 ? -25.991 -4.629 17.267 1.00 98.06 428 GLU A N 1
ATOM 3294 C CA . GLU A 1 428 ? -26.812 -4.012 18.311 1.00 98.06 428 GLU A CA 1
ATOM 3295 C C . GLU A 1 428 ? -26.086 -4.064 19.657 1.00 98.06 428 GLU A C 1
ATOM 3297 O O . GLU A 1 428 ? -25.639 -5.124 20.102 1.00 98.06 428 GLU A O 1
ATOM 3302 N N . VAL A 1 429 ? -26.020 -2.928 20.345 1.00 97.69 429 VAL A N 1
ATOM 3303 C CA . VAL A 1 429 ? -25.509 -2.850 21.716 1.00 97.69 429 VAL A CA 1
ATOM 3304 C C . VAL A 1 429 ? -26.564 -3.396 22.668 1.00 97.69 429 VAL A C 1
ATOM 3306 O O . VAL A 1 429 ? -27.612 -2.783 22.865 1.00 97.69 429 VAL A O 1
ATOM 3309 N N . VAL A 1 430 ? -26.296 -4.546 23.285 1.00 97.69 430 VAL A N 1
ATOM 3310 C CA . VAL A 1 430 ? -27.265 -5.200 24.184 1.00 97.69 430 VAL A CA 1
ATOM 3311 C C . VAL A 1 430 ? -26.984 -4.948 25.663 1.00 97.69 430 VAL A C 1
ATOM 3313 O O . VAL A 1 430 ? -27.908 -4.999 26.466 1.00 97.69 430 VAL A O 1
ATOM 3316 N N . ALA A 1 431 ? -25.724 -4.698 26.023 1.00 96.50 431 ALA A N 1
ATOM 3317 C CA . ALA A 1 431 ? -25.284 -4.356 27.375 1.00 96.50 431 ALA A CA 1
ATOM 3318 C C . ALA A 1 431 ? -23.887 -3.720 27.316 1.00 96.50 431 ALA A C 1
ATOM 3320 O O . ALA A 1 431 ? -23.170 -3.906 26.334 1.00 96.50 431 ALA A O 1
ATOM 3321 N N . PHE A 1 432 ? -23.472 -2.997 28.355 1.00 96.00 432 PHE A N 1
ATOM 3322 C CA . PHE A 1 432 ? -22.115 -2.450 28.450 1.00 96.00 432 PHE A CA 1
ATOM 3323 C C . PHE A 1 432 ? -21.698 -2.188 29.901 1.00 96.00 432 PHE A C 1
ATOM 3325 O O . PHE A 1 432 ? -22.532 -1.899 30.763 1.00 96.00 432 PHE A O 1
ATOM 3332 N N . GLU A 1 433 ? -20.392 -2.241 30.154 1.00 94.81 433 GLU A N 1
ATOM 3333 C CA . GLU A 1 433 ? -19.760 -1.754 31.376 1.00 94.81 433 GLU A CA 1
ATOM 3334 C C . GLU A 1 433 ? -18.947 -0.498 31.055 1.00 94.81 433 GLU A C 1
ATOM 3336 O O . GLU A 1 433 ? -18.023 -0.511 30.237 1.00 94.81 433 GLU A O 1
ATOM 3341 N N . HIS A 1 434 ? -19.298 0.606 31.717 1.00 91.81 434 HIS A N 1
ATOM 3342 C CA . HIS A 1 434 ? -18.749 1.926 31.427 1.00 91.81 434 HIS A CA 1
ATOM 3343 C C . HIS A 1 434 ? -17.212 1.950 31.476 1.00 91.81 434 HIS A C 1
ATOM 3345 O O . HIS A 1 434 ? -16.606 1.787 32.536 1.00 91.81 434 HIS A O 1
ATOM 3351 N N . GLY A 1 435 ? -16.579 2.211 30.328 1.00 90.19 435 GLY A N 1
ATOM 3352 C CA . GLY A 1 435 ? -15.124 2.309 30.197 1.00 90.19 435 GLY A CA 1
ATOM 3353 C C . GLY A 1 435 ? -14.375 0.971 30.177 1.00 90.19 435 GLY A C 1
ATOM 3354 O O . GLY A 1 435 ? -13.145 0.992 30.285 1.00 90.19 435 GLY A O 1
ATOM 3355 N N . ALA A 1 436 ? -15.071 -0.164 30.043 1.00 90.56 436 ALA A N 1
ATOM 3356 C CA . ALA A 1 436 ? -14.473 -1.499 30.102 1.00 90.56 436 ALA A CA 1
ATOM 3357 C C . ALA A 1 436 ? -14.858 -2.411 28.924 1.00 90.56 436 ALA A C 1
ATOM 3359 O O . ALA A 1 436 ? -13.963 -2.850 28.192 1.00 90.56 436 ALA A O 1
ATOM 3360 N N . ASN A 1 437 ? -16.149 -2.715 28.757 1.00 93.56 437 ASN A N 1
ATOM 3361 C CA . ASN A 1 437 ? -16.645 -3.658 27.753 1.00 93.56 437 ASN A CA 1
ATOM 3362 C C . ASN A 1 437 ? -17.997 -3.228 27.163 1.00 93.56 437 ASN A C 1
ATOM 3364 O O . ASN A 1 437 ? -18.742 -2.433 27.741 1.00 93.56 437 ASN A O 1
ATOM 3368 N N . ILE A 1 438 ? -18.305 -3.782 25.995 1.00 96.44 438 ILE A N 1
ATOM 3369 C CA . ILE A 1 438 ? -19.618 -3.711 25.353 1.00 96.44 438 ILE A CA 1
ATOM 3370 C C . ILE A 1 438 ? -19.996 -5.130 24.943 1.00 96.44 438 ILE A C 1
ATOM 3372 O O . ILE A 1 438 ? -19.168 -5.884 24.441 1.00 96.44 438 ILE A O 1
ATOM 3376 N N . THR A 1 439 ? -21.251 -5.504 25.151 1.00 97.94 439 THR A N 1
ATOM 3377 C CA . THR A 1 439 ? -21.831 -6.720 24.587 1.00 97.94 439 THR A CA 1
ATOM 3378 C C . THR A 1 439 ? -22.585 -6.357 23.316 1.00 97.94 439 THR A C 1
ATOM 3380 O O . THR A 1 439 ? -23.495 -5.522 23.341 1.00 97.94 439 THR A O 1
ATOM 3383 N N . LEU A 1 440 ? -22.207 -6.993 22.214 1.00 97.94 440 LEU A N 1
ATOM 3384 C CA . LEU A 1 440 ? -22.736 -6.746 20.881 1.00 97.94 440 LEU A CA 1
ATOM 3385 C C . LEU A 1 440 ? -23.482 -7.974 20.374 1.00 97.94 440 LEU A C 1
ATOM 3387 O O . LEU A 1 440 ? -22.990 -9.094 20.504 1.00 97.94 440 LEU A O 1
ATOM 3391 N N . ARG A 1 441 ? -24.657 -7.757 19.782 1.00 98.38 441 ARG A N 1
ATOM 3392 C CA . ARG A 1 441 ? -25.374 -8.759 18.994 1.00 98.38 441 ARG A CA 1
ATOM 3393 C C . ARG A 1 441 ? -25.192 -8.457 17.516 1.00 98.38 441 ARG A C 1
ATOM 3395 O O . ARG A 1 441 ? -25.641 -7.411 17.061 1.00 98.38 441 ARG A O 1
ATOM 3402 N N . ASP A 1 442 ? -24.594 -9.372 16.774 1.00 98.00 442 ASP A N 1
ATOM 3403 C CA . ASP A 1 442 ? -24.530 -9.300 15.317 1.00 98.00 442 ASP A CA 1
ATOM 3404 C C . ASP A 1 442 ? -25.933 -9.528 14.725 1.00 98.00 442 ASP A C 1
ATOM 3406 O O . ASP A 1 442 ? -26.595 -10.525 15.021 1.00 98.00 442 ASP A O 1
ATOM 3410 N N . LEU A 1 443 ? -26.418 -8.588 13.912 1.00 97.81 443 LEU A N 1
ATOM 3411 C CA . LEU A 1 443 ? -27.742 -8.671 13.293 1.00 97.81 443 LEU A CA 1
ATOM 3412 C C . LEU A 1 443 ? -27.802 -9.639 12.104 1.00 97.81 443 LEU A C 1
ATOM 3414 O O . LEU A 1 443 ? -28.896 -10.085 11.756 1.00 97.81 443 LEU A O 1
ATOM 3418 N N . ALA A 1 444 ? -26.664 -9.965 11.487 1.00 96.06 444 ALA A N 1
ATOM 3419 C CA . ALA A 1 444 ? -26.592 -10.923 10.388 1.00 96.06 444 ALA A CA 1
ATOM 3420 C C . ALA A 1 444 ? -26.708 -12.367 10.895 1.00 96.06 444 ALA A C 1
ATOM 3422 O O . ALA A 1 444 ? -27.444 -13.176 10.326 1.00 96.06 444 ALA A O 1
ATOM 3423 N N . THR A 1 445 ? -25.987 -12.686 11.973 1.00 96.19 445 THR A N 1
ATOM 3424 C CA . THR A 1 445 ? -25.860 -14.055 12.505 1.00 96.19 445 THR A CA 1
ATOM 3425 C C . THR A 1 445 ? -26.729 -14.308 13.738 1.00 96.19 445 THR A C 1
ATOM 3427 O O . THR A 1 445 ? -27.164 -15.436 13.971 1.00 96.19 445 THR A O 1
ATOM 3430 N N . GLY A 1 446 ? -27.027 -13.264 14.514 1.00 96.62 446 GLY A N 1
ATOM 3431 C CA . GLY A 1 446 ? -27.675 -13.353 15.823 1.00 96.62 446 GLY A CA 1
ATOM 3432 C C . GLY A 1 446 ? -26.712 -1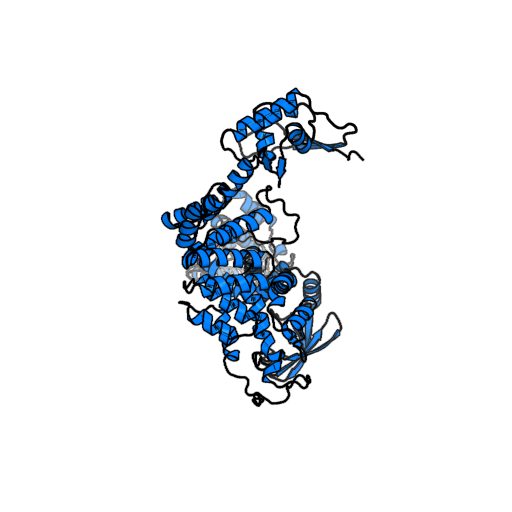3.642 16.980 1.00 96.62 446 GLY A C 1
ATOM 3433 O O . GLY A 1 446 ? -27.165 -13.708 18.128 1.00 96.62 446 GLY A O 1
ATOM 3434 N N . ASP A 1 447 ? -25.414 -13.803 16.704 1.00 97.00 447 ASP A N 1
ATOM 3435 C CA . ASP A 1 447 ? -24.407 -14.110 17.716 1.00 97.00 447 ASP A CA 1
ATOM 3436 C C . ASP A 1 447 ? -24.218 -12.944 18.687 1.00 97.00 447 ASP A C 1
ATOM 3438 O O . ASP A 1 447 ? -24.303 -11.773 18.318 1.00 97.00 447 ASP A O 1
ATOM 3442 N N . VAL A 1 448 ? -23.974 -13.270 19.959 1.00 97.88 448 VAL A N 1
ATOM 3443 C CA . VAL A 1 448 ? -23.775 -12.288 21.030 1.00 97.88 448 VAL A CA 1
ATOM 3444 C C . VAL A 1 448 ? -22.383 -12.456 21.611 1.00 97.88 448 VAL A C 1
ATOM 3446 O O . VAL A 1 448 ? -22.058 -13.510 22.161 1.00 97.88 448 VAL A O 1
ATOM 3449 N N . VAL A 1 449 ? -21.579 -11.402 21.518 1.00 96.75 449 VAL A N 1
ATOM 3450 C CA . VAL A 1 449 ? -20.172 -11.397 21.923 1.00 96.75 449 VAL A CA 1
ATOM 3451 C C . VAL A 1 449 ? -19.879 -10.235 22.862 1.00 96.75 449 VAL A C 1
ATOM 3453 O O . VAL A 1 449 ? -20.344 -9.114 22.666 1.00 96.75 449 VAL A O 1
ATOM 3456 N N . GLU A 1 450 ? -19.095 -10.505 23.902 1.00 97.06 450 GLU A N 1
ATOM 3457 C CA . GLU A 1 450 ? -18.503 -9.461 24.734 1.00 97.06 450 GLU A CA 1
ATOM 3458 C C . GLU A 1 450 ? -17.199 -8.988 24.085 1.00 97.06 450 GLU A C 1
ATOM 3460 O O . GLU A 1 450 ? -16.357 -9.793 23.672 1.00 97.06 450 GLU A O 1
ATOM 3465 N N . VAL A 1 451 ? -17.056 -7.672 23.991 1.00 95.88 451 VAL A N 1
ATOM 3466 C CA . VAL A 1 451 ? -15.947 -6.985 23.345 1.00 95.88 451 VAL A CA 1
ATOM 3467 C C . VAL A 1 451 ? -15.296 -6.052 24.356 1.00 95.88 451 VAL A C 1
ATOM 3469 O O . VAL A 1 451 ? -15.964 -5.229 24.988 1.00 95.88 451 VAL A O 1
ATOM 3472 N N . ARG A 1 452 ? -13.972 -6.141 24.489 1.00 93.25 452 ARG A N 1
ATOM 3473 C CA . ARG A 1 452 ? -13.183 -5.176 25.257 1.00 93.25 452 ARG A CA 1
ATOM 3474 C C . ARG A 1 452 ? -13.147 -3.850 24.492 1.00 93.25 452 ARG A C 1
ATOM 3476 O O . ARG A 1 452 ? -12.466 -3.726 23.480 1.00 93.25 452 ARG A O 1
ATOM 3483 N N . GLU A 1 453 ? -13.847 -2.844 25.004 1.00 90.81 453 GLU A N 1
ATOM 3484 C CA . GLU A 1 453 ? -13.948 -1.519 24.392 1.00 90.81 453 GLU A CA 1
ATOM 3485 C C . GLU A 1 453 ? -14.075 -0.462 25.510 1.00 90.81 453 GLU A C 1
ATOM 3487 O O . GLU A 1 453 ? -14.928 -0.560 26.395 1.00 90.81 453 GLU A O 1
ATOM 3492 N N . ARG A 1 454 ? -13.180 0.537 25.517 1.00 86.75 454 ARG A N 1
ATOM 3493 C CA . ARG A 1 454 ? -13.003 1.486 26.639 1.00 86.75 454 ARG A CA 1
ATOM 3494 C C . ARG A 1 454 ? -13.388 2.932 26.316 1.00 86.75 454 ARG A C 1
ATOM 3496 O O . ARG A 1 454 ? -13.341 3.784 27.213 1.00 86.75 454 ARG A O 1
ATOM 3503 N N . THR A 1 455 ? -13.680 3.236 25.057 1.00 86.75 455 THR A N 1
ATOM 3504 C CA . THR A 1 455 ? -13.948 4.591 24.570 1.00 86.75 455 THR A CA 1
ATOM 3505 C C . THR A 1 455 ? -15.422 4.739 24.226 1.00 86.75 455 THR A C 1
ATOM 3507 O O . THR A 1 455 ? -16.101 5.541 24.864 1.00 86.75 455 THR A O 1
ATOM 3510 N N . LEU A 1 456 ? -15.930 3.927 23.299 1.00 85.88 456 LEU A N 1
ATOM 3511 C CA . LEU A 1 456 ? -17.344 3.869 22.921 1.00 85.88 456 LEU A CA 1
ATOM 3512 C C . LEU A 1 456 ? -18.243 3.472 24.106 1.00 85.88 456 LEU A C 1
ATOM 3514 O O . LEU A 1 456 ? -19.309 4.056 24.287 1.00 85.88 456 LEU A O 1
ATOM 3518 N N . SER A 1 457 ? -17.787 2.586 24.999 1.00 89.88 457 SER A N 1
ATOM 3519 C CA . SER A 1 457 ? -18.520 2.166 26.209 1.00 89.88 457 SER A CA 1
ATOM 3520 C C . SER A 1 457 ? -18.808 3.309 27.187 1.00 89.88 457 SER A C 1
ATOM 3522 O O . SER A 1 457 ? -19.585 3.149 28.131 1.00 89.88 457 SER A O 1
ATOM 3524 N N . LYS A 1 458 ? -18.187 4.479 26.987 1.00 90.94 458 LYS A N 1
ATOM 3525 C CA . LYS A 1 458 ? -18.451 5.681 27.783 1.00 90.94 458 LYS A CA 1
ATOM 3526 C C . LYS A 1 458 ? -19.622 6.510 27.268 1.00 90.94 458 LYS A C 1
ATOM 3528 O O . LYS A 1 458 ? -20.154 7.306 28.040 1.00 90.94 458 LYS A O 1
ATOM 3533 N N . THR A 1 459 ? -19.990 6.354 26.000 1.00 90.62 459 THR A N 1
ATOM 3534 C CA . THR A 1 459 ? -20.983 7.194 25.313 1.00 90.62 459 THR A CA 1
ATOM 3535 C C . THR A 1 459 ? -22.162 6.409 24.752 1.00 90.62 459 THR A C 1
ATOM 3537 O O . THR A 1 459 ? -23.159 7.023 24.392 1.00 90.62 459 THR A O 1
ATOM 3540 N N . VAL A 1 460 ? -22.046 5.084 24.670 1.00 92.31 460 VAL A N 1
ATOM 3541 C CA . VAL A 1 460 ? -23.040 4.198 24.063 1.00 92.31 460 VAL A CA 1
ATOM 3542 C C . VAL A 1 460 ? -24.290 4.016 24.929 1.00 92.31 460 VAL A C 1
ATOM 3544 O O . VAL A 1 460 ? -24.225 4.072 26.161 1.00 92.31 460 VAL A O 1
ATOM 3547 N N . SER A 1 461 ? -25.414 3.723 24.279 1.00 93.19 461 SER A N 1
ATOM 3548 C CA . SER A 1 461 ? -26.661 3.284 24.917 1.00 93.19 461 SER A CA 1
ATOM 3549 C C . SER A 1 461 ? -27.104 1.915 24.398 1.00 93.19 461 SER A C 1
ATOM 3551 O O . SER A 1 461 ? -26.783 1.521 23.278 1.00 93.19 461 SER A O 1
ATOM 3553 N N . GLU A 1 462 ? -27.894 1.188 25.192 1.00 94.69 462 GLU A N 1
ATOM 3554 C CA . GLU A 1 462 ? -28.546 -0.035 24.711 1.00 94.69 462 GLU A CA 1
ATOM 3555 C C . GLU A 1 462 ? -29.413 0.253 23.474 1.00 94.69 462 GLU A C 1
ATOM 3557 O O . GLU A 1 462 ? -30.078 1.290 23.395 1.00 94.69 462 GLU A O 1
ATOM 3562 N N . ARG A 1 463 ? -29.451 -0.710 22.547 1.00 93.94 463 ARG A N 1
ATOM 3563 C CA . ARG A 1 463 ? -30.147 -0.677 21.249 1.00 93.94 463 ARG A CA 1
ATOM 3564 C C . ARG A 1 463 ? -29.562 0.271 20.207 1.00 93.94 463 ARG A C 1
ATOM 3566 O O . ARG A 1 463 ? -30.109 0.351 19.108 1.00 93.94 463 ARG A O 1
ATOM 3573 N N . GLU A 1 464 ? -28.480 0.981 20.512 1.00 95.88 464 GLU A N 1
ATOM 3574 C CA . GLU A 1 464 ? -27.722 1.659 19.464 1.00 95.88 464 GLU A CA 1
ATOM 3575 C C . GLU A 1 464 ? -27.098 0.629 18.519 1.00 95.88 464 GLU A C 1
ATOM 3577 O O . GLU A 1 464 ? -26.746 -0.483 18.924 1.00 95.88 464 GLU A O 1
ATOM 3582 N N . LEU A 1 465 ? -26.987 1.009 17.248 1.00 96.88 465 LEU A N 1
ATOM 3583 C CA . LEU A 1 465 ? -26.482 0.151 16.189 1.00 96.88 465 LEU A CA 1
ATOM 3584 C C . LEU A 1 465 ? -25.170 0.711 15.657 1.00 96.88 465 LEU A C 1
ATOM 3586 O O . LEU A 1 465 ? -25.076 1.904 15.361 1.00 96.88 465 LEU A O 1
ATOM 3590 N N . TYR A 1 466 ? -24.183 -0.159 15.486 1.00 96.75 466 TYR A N 1
ATOM 3591 C CA . TYR A 1 466 ? -22.877 0.200 14.947 1.00 96.75 466 TYR A CA 1
ATOM 3592 C C . TYR A 1 466 ? -22.449 -0.793 13.882 1.00 96.75 466 TYR A C 1
ATOM 3594 O O . TYR A 1 466 ? -22.606 -2.002 14.037 1.00 96.75 466 TYR A O 1
ATOM 3602 N N . CYS A 1 467 ? -21.865 -0.278 12.810 1.00 97.31 467 CYS A N 1
ATOM 3603 C CA . CYS A 1 467 ? -21.140 -1.090 11.857 1.00 97.31 467 CYS A CA 1
ATOM 3604 C C . CYS A 1 467 ? -19.691 -1.193 12.332 1.00 97.31 467 CYS A C 1
ATOM 3606 O O . CYS A 1 467 ? -19.018 -0.172 12.481 1.00 97.31 467 CYS A O 1
ATOM 3608 N N . ALA A 1 468 ? -19.220 -2.408 12.597 1.00 96.62 468 ALA A N 1
ATOM 3609 C CA . ALA A 1 468 ? -17.900 -2.647 13.175 1.00 96.62 468 ALA A CA 1
ATOM 3610 C C . ALA A 1 468 ? -17.354 -4.015 12.754 1.00 96.62 468 ALA A C 1
ATOM 3612 O O . ALA A 1 468 ? -18.124 -4.917 12.416 1.00 96.62 468 ALA A O 1
ATOM 3613 N N . ARG A 1 469 ? -16.028 -4.172 12.803 1.00 96.50 469 ARG A N 1
ATOM 3614 C CA . ARG A 1 469 ? -15.357 -5.469 12.672 1.00 96.50 469 ARG A CA 1
ATOM 3615 C C . ARG A 1 469 ? -14.968 -5.965 14.058 1.00 96.50 469 ARG A C 1
ATOM 3617 O O . ARG A 1 469 ? -14.111 -5.371 14.712 1.00 96.50 469 ARG A O 1
ATOM 3624 N N . VAL A 1 470 ? -15.615 -7.034 14.514 1.00 96.81 470 VAL A N 1
ATOM 3625 C CA . VAL A 1 470 ? -15.268 -7.690 15.778 1.00 96.81 470 VAL A CA 1
ATOM 3626 C C . VAL A 1 470 ? -14.259 -8.791 15.484 1.00 96.81 470 VAL A C 1
ATOM 3628 O O . VAL A 1 470 ? -14.523 -9.685 14.685 1.00 96.81 470 VAL A O 1
ATOM 3631 N N . VAL A 1 471 ? -13.098 -8.716 16.127 1.00 95.81 471 VAL A N 1
ATOM 3632 C CA . VAL A 1 471 ? -11.985 -9.645 15.921 1.00 95.81 471 VAL A CA 1
ATOM 3633 C C . VAL A 1 471 ? -11.592 -10.324 17.233 1.00 95.81 471 VAL A C 1
ATOM 3635 O O . VAL A 1 471 ? -11.715 -9.709 18.299 1.00 95.81 471 VAL A O 1
ATOM 3638 N N . PRO A 1 472 ? -11.074 -11.564 17.198 1.00 96.12 472 PRO A N 1
ATOM 3639 C CA . PRO A 1 472 ? -10.451 -12.156 18.374 1.00 96.12 472 PRO A CA 1
ATOM 3640 C C . PRO A 1 472 ? -9.204 -11.360 18.780 1.00 96.12 472 PRO A C 1
ATOM 3642 O O . PRO A 1 472 ? -8.506 -10.812 17.928 1.00 96.12 472 PRO A O 1
ATOM 3645 N N . ASP A 1 473 ? -8.885 -11.331 20.076 1.00 94.31 473 ASP A N 1
ATOM 3646 C CA . ASP A 1 473 ? -7.690 -10.651 20.615 1.00 94.31 473 ASP A CA 1
ATOM 3647 C C . ASP A 1 473 ? -6.703 -11.595 21.338 1.00 94.31 473 ASP A C 1
ATOM 3649 O O . ASP A 1 473 ? -5.734 -11.158 21.964 1.00 94.31 473 ASP A O 1
ATOM 3653 N N . GLY A 1 474 ? -6.968 -12.903 21.269 1.00 90.12 474 GLY A N 1
ATOM 3654 C CA . GLY A 1 474 ? -6.230 -13.962 21.965 1.00 90.12 474 GLY A CA 1
ATOM 3655 C C . GLY A 1 474 ? -6.812 -14.389 23.313 1.00 90.12 474 GLY A C 1
ATOM 3656 O O . GLY A 1 474 ? -6.444 -15.455 23.806 1.00 90.12 474 GLY A O 1
ATOM 3657 N N . ALA A 1 475 ? -7.717 -13.606 23.909 1.00 91.06 475 ALA A N 1
ATOM 3658 C CA . ALA A 1 475 ? -8.397 -13.949 25.165 1.00 91.06 475 ALA A CA 1
ATOM 3659 C C . ALA A 1 475 ? -9.930 -13.807 25.092 1.00 91.06 475 ALA A C 1
ATOM 3661 O O . ALA A 1 475 ? -10.650 -14.542 25.766 1.00 91.06 475 ALA A O 1
ATOM 3662 N N . GLY A 1 476 ? -10.414 -12.881 24.275 1.00 93.56 476 GLY A N 1
ATOM 3663 C CA . GLY A 1 476 ? -11.806 -12.580 23.979 1.00 93.56 476 GLY A CA 1
ATOM 3664 C C . GLY A 1 476 ? -11.882 -11.883 22.622 1.00 93.56 476 GLY A C 1
ATOM 3665 O O . GLY A 1 476 ? -11.256 -12.340 21.664 1.00 93.56 476 GLY A O 1
ATOM 3666 N N . ASN A 1 477 ? -12.628 -10.780 22.547 1.00 96.25 477 ASN A N 1
ATOM 3667 C CA . ASN A 1 477 ? -12.825 -10.025 21.312 1.00 96.25 477 ASN A CA 1
ATOM 3668 C C . ASN A 1 477 ? -12.589 -8.524 21.511 1.00 96.25 477 ASN A C 1
ATOM 3670 O O . ASN A 1 477 ? -12.823 -7.979 22.594 1.00 96.25 477 ASN A O 1
ATOM 3674 N N . GLN A 1 478 ? -12.179 -7.850 20.441 1.00 95.50 478 GLN A N 1
ATOM 3675 C CA . GLN A 1 478 ? -12.041 -6.397 20.346 1.00 95.50 478 GLN A CA 1
ATOM 3676 C C . GLN A 1 478 ? -12.632 -5.902 19.024 1.00 95.50 478 GLN A C 1
ATOM 3678 O O . GLN A 1 478 ? -12.835 -6.681 18.096 1.00 95.50 478 GLN A O 1
ATOM 3683 N N . ILE A 1 479 ? -12.928 -4.607 18.943 1.00 94.88 479 ILE A N 1
ATOM 3684 C CA . ILE A 1 479 ? -13.257 -3.967 17.668 1.00 94.88 479 ILE A CA 1
ATOM 3685 C C . ILE A 1 479 ? -11.961 -3.494 17.012 1.00 94.88 479 ILE A C 1
ATOM 3687 O O . ILE A 1 479 ? -11.117 -2.886 17.676 1.00 94.88 479 ILE A O 1
ATOM 3691 N N . LEU A 1 480 ? -11.824 -3.771 15.718 1.00 91.44 480 LEU A N 1
ATOM 3692 C CA . LEU A 1 480 ? -10.705 -3.339 14.889 1.00 91.44 480 LEU A CA 1
ATOM 3693 C C . LEU A 1 480 ? -11.177 -2.304 13.858 1.00 91.44 480 LEU A C 1
ATOM 3695 O O . LEU A 1 480 ? -12.251 -2.459 13.279 1.00 91.44 480 LEU A O 1
ATOM 3699 N N . GLY A 1 481 ? -10.350 -1.285 13.613 1.00 88.06 481 GLY A N 1
ATOM 3700 C CA . GLY A 1 481 ? -10.519 -0.370 12.484 1.00 88.06 481 GLY A CA 1
ATOM 3701 C C . GLY A 1 481 ? -11.666 0.638 12.616 1.00 88.06 481 GLY A C 1
ATOM 3702 O O . GLY A 1 481 ? -11.960 1.136 13.707 1.00 88.06 481 GLY A O 1
ATOM 3703 N N . GLY A 1 482 ? -12.268 0.982 11.477 1.00 90.69 482 GLY A N 1
ATOM 3704 C CA . GLY A 1 482 ? -13.308 1.998 11.351 1.00 90.69 482 GLY A CA 1
ATOM 3705 C C . GLY A 1 482 ? -14.645 1.530 11.917 1.00 90.69 482 GLY A C 1
ATOM 3706 O O . GLY A 1 482 ? -15.125 0.439 11.609 1.00 90.69 482 GLY A O 1
ATOM 3707 N N . VAL A 1 483 ? -15.270 2.380 12.729 1.00 93.69 483 VAL A N 1
ATOM 3708 C CA . VAL A 1 483 ? -16.576 2.133 13.351 1.00 93.69 483 VAL A CA 1
ATOM 3709 C C . VAL A 1 483 ? -17.474 3.321 13.077 1.00 93.69 483 VAL A C 1
ATOM 3711 O O . VAL A 1 483 ? -17.077 4.457 13.322 1.00 93.69 483 VAL A O 1
ATOM 3714 N N . PHE A 1 484 ? -18.701 3.066 12.633 1.00 94.38 484 PHE A N 1
ATOM 3715 C CA . PHE A 1 484 ? -19.676 4.131 12.415 1.00 94.38 484 PHE A CA 1
ATOM 3716 C C . PHE A 1 484 ? -21.075 3.732 12.892 1.00 94.38 484 PHE A C 1
ATOM 3718 O O . PHE A 1 484 ? -21.441 2.551 12.846 1.00 94.38 484 PHE A O 1
ATOM 3725 N N . PRO A 1 485 ? -21.875 4.700 13.371 1.00 94.62 485 PRO A N 1
ATOM 3726 C CA . PRO A 1 485 ? -23.234 4.435 13.815 1.00 94.62 485 PRO A CA 1
ATOM 3727 C C . PRO A 1 485 ? -24.148 4.107 12.630 1.00 94.62 485 PRO A C 1
ATOM 3729 O O . PRO A 1 485 ? -24.056 4.707 11.557 1.00 94.62 485 PRO A O 1
ATOM 3732 N N . VAL A 1 486 ? -25.093 3.197 12.849 1.00 94.88 486 VAL A N 1
ATOM 3733 C CA . VAL A 1 486 ? -26.136 2.840 11.881 1.00 94.88 486 VAL A CA 1
ATOM 3734 C C . VAL A 1 486 ? -27.457 3.441 12.342 1.00 94.88 486 VAL A C 1
ATOM 3736 O O . VAL A 1 486 ? -27.937 3.181 13.444 1.00 94.88 486 VAL A O 1
ATOM 3739 N N . ARG A 1 487 ? -28.062 4.278 11.495 1.00 89.25 487 ARG A N 1
ATOM 3740 C CA . ARG A 1 487 ? -29.367 4.876 11.801 1.00 89.25 487 ARG A CA 1
ATOM 3741 C C . ARG A 1 487 ? -30.461 3.797 11.748 1.00 89.25 487 ARG A C 1
ATOM 3743 O O . ARG A 1 487 ? -30.434 2.980 10.824 1.00 89.25 487 ARG A O 1
ATOM 3750 N N . PRO A 1 488 ? -31.449 3.822 12.661 1.00 86.38 488 PRO A N 1
ATOM 3751 C CA . PRO A 1 488 ? -32.597 2.926 12.579 1.00 86.38 488 PRO A CA 1
ATOM 3752 C C . PRO A 1 488 ? -33.274 2.990 11.203 1.00 86.38 488 PRO A C 1
ATOM 3754 O O . PRO A 1 488 ? -33.469 4.077 10.653 1.00 86.38 488 PRO A O 1
ATOM 3757 N N . GLY A 1 489 ? -33.621 1.834 10.643 1.00 88.44 489 GLY A N 1
ATOM 3758 C CA . GLY A 1 489 ? -34.181 1.701 9.294 1.00 88.44 489 GLY A CA 1
ATOM 3759 C C . GLY A 1 489 ? -33.145 1.618 8.165 1.00 88.44 489 GLY A C 1
ATOM 3760 O O . GLY A 1 489 ? -33.530 1.450 7.007 1.00 88.44 489 GLY A O 1
ATOM 3761 N N . LYS A 1 490 ? -31.843 1.737 8.461 1.00 93.06 490 LYS A N 1
ATOM 3762 C CA . LYS A 1 490 ? -30.749 1.546 7.489 1.00 93.06 490 LYS A CA 1
ATOM 3763 C C . LYS A 1 490 ? -29.992 0.227 7.680 1.00 93.06 490 LYS A C 1
ATOM 3765 O O . LYS A 1 490 ? -29.034 -0.024 6.959 1.00 93.06 490 LYS A O 1
ATOM 3770 N N . GLU A 1 491 ? -30.426 -0.635 8.595 1.00 95.31 491 GLU A N 1
ATOM 3771 C CA . GLU A 1 491 ? -29.733 -1.872 8.975 1.00 95.31 491 GLU A CA 1
ATOM 3772 C C . GLU A 1 491 ? -29.520 -2.791 7.775 1.00 95.31 491 GLU A C 1
ATOM 3774 O O . GLU A 1 491 ? -28.403 -3.224 7.528 1.00 95.31 491 GLU A O 1
ATOM 3779 N N . GLN A 1 492 ? -30.572 -3.034 6.989 1.00 95.19 492 GLN A N 1
ATOM 3780 C CA . GLN A 1 492 ? -30.490 -3.898 5.807 1.00 95.19 492 GLN A CA 1
ATOM 3781 C C . GLN A 1 492 ? -29.566 -3.327 4.727 1.00 95.19 492 GLN A C 1
ATOM 3783 O O . GLN A 1 492 ? -28.837 -4.079 4.094 1.00 95.19 492 GLN A O 1
ATOM 3788 N N . ALA A 1 493 ? -29.552 -2.003 4.548 1.00 93.12 493 ALA A N 1
ATOM 3789 C CA . ALA A 1 493 ? -28.661 -1.360 3.586 1.00 93.12 493 ALA A CA 1
ATOM 3790 C C . ALA A 1 493 ? -27.190 -1.513 4.000 1.00 93.12 493 ALA A C 1
ATOM 3792 O O . ALA A 1 493 ? -26.351 -1.849 3.172 1.00 93.12 493 ALA A O 1
ATOM 3793 N N . VAL A 1 494 ? -26.884 -1.324 5.288 1.00 96.12 494 VAL A N 1
ATOM 3794 C CA . VAL A 1 494 ? -25.514 -1.474 5.802 1.00 96.12 494 VAL A CA 1
ATOM 3795 C C . VAL A 1 494 ? -25.093 -2.947 5.877 1.00 96.12 494 VAL A C 1
ATOM 3797 O O . VAL A 1 494 ? -23.931 -3.259 5.640 1.00 96.12 494 VAL A O 1
ATOM 3800 N N . LEU A 1 495 ? -26.015 -3.872 6.150 1.00 97.25 495 LEU A N 1
ATOM 3801 C CA . LEU A 1 495 ? -25.738 -5.309 6.070 1.00 97.25 495 LEU A CA 1
ATOM 3802 C C . LEU A 1 495 ? -25.413 -5.743 4.637 1.00 97.25 495 LEU A C 1
ATOM 3804 O O . LEU A 1 495 ? -24.455 -6.487 4.437 1.00 97.25 495 LEU A O 1
ATOM 3808 N N . GLU A 1 496 ? -26.154 -5.251 3.640 1.00 95.81 496 GLU A N 1
ATOM 3809 C CA . GLU A 1 496 ? -25.825 -5.522 2.236 1.00 95.81 496 GLU A CA 1
ATOM 3810 C C . GLU A 1 496 ? -24.476 -4.902 1.858 1.00 95.81 496 GLU A C 1
ATOM 3812 O O . GLU A 1 496 ? -23.662 -5.555 1.214 1.00 95.81 496 GLU A O 1
ATOM 3817 N N . LEU A 1 497 ? -24.180 -3.693 2.342 1.00 94.44 497 LEU A N 1
ATOM 3818 C CA . LEU A 1 497 ? -22.872 -3.062 2.169 1.00 94.44 497 LEU A CA 1
ATOM 3819 C C . LEU A 1 497 ? -21.731 -3.928 2.734 1.00 94.44 497 LEU A C 1
ATOM 3821 O O . LEU A 1 497 ? -20.726 -4.144 2.057 1.00 94.44 497 LEU A O 1
ATOM 3825 N N . CYS A 1 498 ? -21.909 -4.481 3.940 1.00 95.75 498 CYS A N 1
ATOM 3826 C CA . CYS A 1 498 ? -20.951 -5.410 4.549 1.00 95.75 498 CYS A CA 1
ATOM 3827 C C . CYS A 1 498 ? -20.785 -6.696 3.729 1.00 95.75 498 CYS A C 1
ATOM 3829 O O . CYS A 1 498 ? -19.684 -7.230 3.650 1.00 95.75 498 CYS A O 1
ATOM 3831 N N . ARG A 1 499 ? -21.861 -7.184 3.104 1.00 94.81 499 ARG A N 1
ATOM 3832 C CA . ARG A 1 499 ? -21.861 -8.399 2.281 1.00 94.81 499 ARG A CA 1
ATOM 3833 C C . ARG A 1 499 ? -21.202 -8.192 0.913 1.00 94.81 499 ARG A C 1
ATOM 3835 O O . ARG A 1 499 ? -20.532 -9.103 0.434 1.00 94.81 499 ARG A O 1
ATOM 3842 N N . VAL A 1 500 ? -21.410 -7.035 0.279 1.00 93.69 500 VAL A N 1
ATOM 3843 C CA . VAL A 1 500 ? -20.812 -6.685 -1.024 1.00 93.69 500 VAL A CA 1
ATOM 3844 C C . VAL A 1 500 ? -19.295 -6.521 -0.909 1.00 93.69 500 VAL A C 1
ATOM 3846 O O . VAL A 1 500 ? -18.583 -6.889 -1.838 1.00 93.69 500 VAL A O 1
ATOM 3849 N N . ARG A 1 501 ? -18.808 -6.033 0.243 1.00 92.56 501 ARG A N 1
ATOM 3850 C CA . ARG A 1 501 ? -17.376 -5.856 0.552 1.00 92.56 501 ARG A CA 1
ATOM 3851 C C . ARG A 1 501 ? -16.625 -4.953 -0.430 1.00 92.56 501 ARG A C 1
ATOM 3853 O O . ARG A 1 501 ? -15.444 -5.151 -0.681 1.00 92.56 501 ARG A O 1
ATOM 3860 N N . ASP A 1 502 ? -17.299 -3.934 -0.948 1.00 94.94 502 ASP A N 1
ATOM 3861 C CA . ASP A 1 502 ? -16.669 -2.921 -1.788 1.00 94.94 502 ASP A CA 1
ATOM 3862 C C . ASP A 1 502 ? -16.244 -1.711 -0.942 1.00 94.94 502 ASP A C 1
ATOM 3864 O O . ASP A 1 502 ? -17.064 -1.059 -0.283 1.00 94.94 502 ASP A O 1
ATOM 3868 N N . ALA A 1 503 ? -14.941 -1.424 -0.956 1.00 95.56 503 ALA A N 1
ATOM 3869 C CA . ALA A 1 503 ? -14.345 -0.364 -0.153 1.00 95.56 503 ALA A CA 1
ATOM 3870 C C . ALA A 1 503 ? -14.854 1.036 -0.543 1.00 95.56 503 ALA A C 1
ATOM 3872 O O . ALA A 1 503 ? -15.063 1.870 0.342 1.00 95.56 503 ALA A O 1
ATOM 3873 N N . ARG A 1 504 ? -15.122 1.296 -1.833 1.00 95.81 504 ARG A N 1
ATOM 3874 C CA . ARG A 1 504 ? -15.616 2.603 -2.302 1.00 95.81 504 ARG A CA 1
ATOM 3875 C C . ARG A 1 504 ? -17.035 2.843 -1.812 1.00 95.81 504 ARG A C 1
ATOM 3877 O O . ARG A 1 504 ? -17.313 3.906 -1.261 1.00 95.81 504 ARG A O 1
ATOM 3884 N N . PHE A 1 505 ? -17.927 1.859 -1.939 1.00 95.44 505 PHE A N 1
ATOM 3885 C CA . PHE A 1 505 ? -19.286 1.994 -1.401 1.00 95.44 505 PHE A CA 1
ATOM 3886 C C . PHE A 1 505 ? -19.273 2.220 0.118 1.00 95.44 505 PHE A C 1
ATOM 3888 O O . PHE A 1 505 ? -20.069 3.015 0.627 1.00 95.44 505 PHE A O 1
ATOM 3895 N N . LEU A 1 506 ? -18.353 1.572 0.844 1.00 95.44 506 LEU A N 1
ATOM 3896 C CA . LEU A 1 506 ? -18.222 1.739 2.292 1.00 95.44 506 LEU A CA 1
ATOM 3897 C C . LEU A 1 506 ? -17.763 3.153 2.662 1.00 95.44 506 LEU A C 1
ATOM 3899 O O . LEU A 1 506 ? -18.411 3.824 3.468 1.00 95.44 506 LEU A O 1
ATOM 3903 N N . CYS A 1 507 ? -16.688 3.631 2.037 1.00 95.75 507 CYS A N 1
ATOM 3904 C CA . CYS A 1 507 ? -16.174 4.982 2.236 1.00 95.75 507 CYS A CA 1
ATOM 3905 C C . CYS A 1 507 ? -17.202 6.050 1.837 1.00 95.75 507 CYS A C 1
ATOM 3907 O O . CYS A 1 507 ? -17.378 7.018 2.578 1.00 95.75 507 CYS A O 1
ATOM 3909 N N . ALA A 1 508 ? -17.937 5.851 0.738 1.00 94.38 508 ALA A N 1
ATOM 3910 C CA . ALA A 1 508 ? -18.985 6.767 0.294 1.00 94.38 508 ALA A CA 1
ATOM 3911 C C . ALA A 1 508 ? -20.130 6.846 1.312 1.00 94.38 508 ALA A C 1
ATOM 3913 O O . ALA A 1 508 ? -20.566 7.941 1.669 1.00 94.38 508 ALA A O 1
ATOM 3914 N N . TRP A 1 509 ? -20.575 5.699 1.840 1.00 94.00 509 TRP A N 1
ATOM 3915 C CA . TRP A 1 509 ? -21.603 5.652 2.881 1.00 94.00 509 TRP A CA 1
ATOM 3916 C C . TRP A 1 509 ? -21.188 6.450 4.116 1.00 94.00 509 TRP A C 1
ATOM 3918 O O . TRP A 1 509 ? -21.956 7.270 4.622 1.00 94.00 509 TRP A O 1
ATOM 3928 N N . VAL A 1 510 ? -19.958 6.241 4.594 1.00 93.44 510 VAL A N 1
ATOM 3929 C CA . VAL A 1 510 ? -19.446 6.985 5.748 1.00 93.44 510 VAL A CA 1
ATOM 3930 C C . VAL A 1 510 ? -19.284 8.471 5.414 1.00 93.44 510 VAL A C 1
ATOM 3932 O O . VAL A 1 510 ? -19.659 9.313 6.227 1.00 93.44 510 VAL A O 1
ATOM 3935 N N . GLY A 1 511 ? -18.870 8.814 4.193 1.00 91.62 511 GLY A N 1
ATOM 3936 C CA . GLY A 1 511 ? -18.878 10.188 3.683 1.00 91.62 511 GLY A CA 1
ATOM 3937 C C . GLY A 1 511 ? -20.235 10.872 3.822 1.00 91.62 511 GLY A C 1
ATOM 3938 O O . GLY A 1 511 ? -20.331 11.961 4.386 1.00 91.62 511 GLY A O 1
ATOM 3939 N N . GLN A 1 512 ? -21.307 10.189 3.424 1.00 89.50 512 GLN A N 1
ATOM 3940 C CA . GLN A 1 512 ? -22.678 10.699 3.527 1.00 89.50 512 GLN A CA 1
ATOM 3941 C C . GLN A 1 512 ? -23.187 10.816 4.974 1.00 89.50 512 GLN A C 1
ATOM 3943 O O . GLN A 1 512 ? -24.087 11.613 5.246 1.00 89.50 512 GLN A O 1
ATOM 3948 N N . LEU A 1 513 ? -22.639 10.046 5.924 1.00 86.44 513 LEU A N 1
ATOM 3949 C CA . LEU A 1 513 ? -23.018 10.159 7.339 1.00 86.44 513 LEU A CA 1
ATOM 3950 C C . LEU A 1 513 ? -22.562 11.481 7.962 1.00 86.44 513 LEU A C 1
ATOM 3952 O O . LEU A 1 513 ? -23.276 12.014 8.819 1.00 86.44 513 LEU A O 1
ATOM 3956 N N . TYR A 1 514 ? -21.392 11.971 7.547 1.00 76.69 514 TYR A N 1
ATOM 3957 C CA . TYR A 1 514 ? -20.760 13.182 8.077 1.00 76.69 514 TYR A CA 1
ATOM 3958 C C . TYR A 1 514 ? -20.893 14.397 7.150 1.00 76.69 514 TYR A C 1
ATOM 3960 O O . TYR A 1 514 ? -20.642 15.521 7.585 1.00 76.69 514 TYR A O 1
ATOM 3968 N N . GLY A 1 515 ? -21.302 14.184 5.899 1.00 68.06 515 GLY A N 1
ATOM 3969 C CA . GLY A 1 515 ? -21.603 15.242 4.944 1.00 68.06 515 GLY A CA 1
ATOM 3970 C C . GLY A 1 515 ? -22.871 16.033 5.299 1.00 68.06 515 GLY A C 1
ATOM 3971 O O . GLY A 1 515 ? -23.700 15.584 6.103 1.00 68.06 515 GLY A O 1
ATOM 3972 N N . PRO A 1 516 ? -23.049 17.230 4.709 1.00 58.44 516 PRO A N 1
ATOM 3973 C CA . PRO A 1 516 ? -24.286 17.985 4.848 1.00 58.44 516 PRO A CA 1
ATOM 3974 C C . PRO A 1 516 ? -25.475 17.129 4.378 1.00 58.44 516 PRO A C 1
ATOM 3976 O O . PRO A 1 516 ? -25.350 16.398 3.394 1.00 58.44 516 PRO A O 1
ATOM 3979 N N . PRO A 1 517 ? -26.630 17.190 5.066 1.00 56.66 517 PRO A N 1
ATOM 3980 C CA . PRO A 1 517 ? -27.779 16.375 4.707 1.00 56.66 517 PRO A CA 1
ATOM 3981 C C . PRO A 1 517 ? -28.215 16.695 3.278 1.00 56.66 517 PRO A C 1
ATOM 3983 O O . PRO A 1 517 ? -28.627 17.816 2.980 1.00 56.66 517 PRO A O 1
ATOM 3986 N N . THR A 1 518 ? -28.154 15.697 2.405 1.00 48.44 518 THR A N 1
ATOM 3987 C CA . THR A 1 518 ? -28.740 15.778 1.072 1.00 48.44 518 THR A CA 1
ATOM 3988 C C . THR A 1 518 ? -30.252 15.745 1.241 1.00 48.44 518 THR A C 1
ATOM 3990 O O . THR A 1 518 ? -30.823 14.768 1.731 1.00 48.44 518 THR A O 1
ATOM 3993 N N . ILE A 1 519 ? -30.916 16.846 0.897 1.00 50.94 519 ILE A N 1
ATOM 3994 C CA . ILE A 1 519 ? -32.372 16.864 0.804 1.00 50.94 519 ILE A CA 1
ATOM 3995 C C . ILE A 1 519 ? -32.709 16.127 -0.489 1.00 50.94 519 ILE A C 1
ATOM 3997 O O . ILE A 1 519 ? -32.717 16.721 -1.561 1.00 50.94 519 ILE A O 1
ATOM 4001 N N . GLU A 1 520 ? -32.966 14.824 -0.397 1.00 44.00 520 GLU A N 1
ATOM 4002 C CA . GLU A 1 520 ? -33.677 14.122 -1.461 1.00 44.00 520 GLU A CA 1
ATOM 4003 C C . GLU A 1 520 ? -35.110 14.662 -1.467 1.00 44.00 520 GLU A C 1
ATOM 4005 O O . GLU A 1 520 ? -35.973 14.223 -0.698 1.00 44.00 520 GLU A O 1
ATOM 4010 N N . SER A 1 521 ? -35.368 15.678 -2.293 1.00 43.34 521 SER A N 1
ATOM 4011 C CA . SER A 1 521 ? -36.736 16.051 -2.620 1.00 43.34 521 SER A CA 1
ATOM 4012 C C . SER A 1 521 ? -37.368 14.837 -3.284 1.00 43.34 521 SER A C 1
ATOM 4014 O O . SER A 1 521 ? -36.983 14.426 -4.373 1.00 43.34 521 SER A O 1
ATOM 4016 N N . THR A 1 522 ? -38.336 14.219 -2.612 1.00 41.03 522 THR A N 1
ATOM 4017 C CA . THR A 1 522 ? -39.209 13.262 -3.286 1.00 41.03 522 THR A CA 1
ATOM 4018 C C . THR A 1 522 ? -39.903 14.042 -4.408 1.00 41.03 522 THR A C 1
ATOM 4020 O O . THR A 1 522 ? -40.617 15.000 -4.084 1.00 41.03 522 THR A O 1
ATOM 4023 N N . PRO A 1 523 ? -39.684 13.716 -5.696 1.00 45.25 523 PRO A N 1
ATOM 4024 C CA . PRO A 1 523 ? -40.299 14.473 -6.777 1.00 45.25 523 PRO A CA 1
ATOM 4025 C C . PRO A 1 523 ? -41.817 14.402 -6.618 1.00 45.25 523 PRO A C 1
ATOM 4027 O O . PRO A 1 523 ? -42.368 13.311 -6.438 1.00 45.25 523 PRO A O 1
ATOM 4030 N N . GLY A 1 524 ? -42.491 15.555 -6.642 1.00 49.06 524 GLY A N 1
ATOM 4031 C CA . GLY A 1 524 ? -43.955 15.580 -6.738 1.00 49.06 524 GLY A CA 1
ATOM 4032 C C . GLY A 1 524 ? -44.738 16.570 -5.875 1.00 49.06 524 GLY A C 1
ATOM 4033 O O . GLY A 1 524 ? -45.952 16.619 -6.043 1.00 49.06 524 GLY A O 1
ATOM 4034 N N . LEU A 1 525 ? -44.123 17.370 -4.994 1.00 47.06 525 LEU A N 1
ATOM 4035 C CA . LEU A 1 525 ? -44.854 18.457 -4.307 1.00 47.06 525 LEU A CA 1
ATOM 4036 C C . LEU A 1 525 ? -44.351 19.850 -4.683 1.00 47.06 525 LEU A C 1
ATOM 4038 O O . LEU A 1 525 ? -45.153 20.677 -5.103 1.00 47.06 525 LEU A O 1
ATOM 4042 N N . ILE A 1 526 ? -43.042 20.096 -4.614 1.00 49.34 526 ILE A N 1
ATOM 4043 C CA . ILE A 1 526 ? -42.463 21.384 -5.033 1.00 49.34 526 ILE A CA 1
ATOM 4044 C C . ILE A 1 526 ? -42.505 21.515 -6.564 1.00 49.34 526 ILE A C 1
ATOM 4046 O O . ILE A 1 526 ? -42.913 22.558 -7.066 1.00 49.34 526 ILE A O 1
ATOM 4050 N N . ASP A 1 527 ? -42.233 20.428 -7.298 1.00 50.88 527 ASP A N 1
ATOM 4051 C CA . ASP A 1 527 ? -42.330 20.392 -8.769 1.00 50.88 527 ASP A CA 1
ATOM 4052 C C . ASP A 1 527 ? -43.748 20.654 -9.299 1.00 50.88 527 ASP A C 1
ATOM 4054 O O . ASP A 1 527 ? -43.925 21.016 -10.453 1.00 50.88 527 ASP A O 1
ATOM 4058 N N . SER A 1 528 ? -44.774 20.488 -8.454 1.00 56.09 528 SER A N 1
ATOM 4059 C CA . SER A 1 528 ? -46.167 20.788 -8.810 1.00 56.09 528 SER A CA 1
ATOM 4060 C C . SER A 1 528 ? -46.561 22.254 -8.595 1.00 56.09 528 SER A C 1
ATOM 4062 O O . SER A 1 528 ? -47.644 22.658 -9.015 1.00 56.09 528 SER A O 1
ATOM 4064 N N . MET A 1 529 ? -45.714 23.042 -7.921 1.00 61.38 529 MET A N 1
ATOM 4065 C CA . MET A 1 529 ? -45.981 24.454 -7.628 1.00 61.38 529 MET A CA 1
ATOM 4066 C C . MET A 1 529 ? -45.530 25.392 -8.751 1.00 61.38 529 MET A C 1
ATOM 4068 O O . MET A 1 529 ? -46.033 26.511 -8.827 1.00 61.38 529 MET A O 1
ATOM 4072 N N . PHE A 1 530 ? -44.609 24.946 -9.608 1.00 69.06 530 PHE A N 1
ATOM 4073 C CA . PHE A 1 530 ? -44.039 25.746 -10.687 1.00 69.06 530 PHE A CA 1
ATOM 4074 C C . PHE A 1 530 ? -44.065 24.973 -12.006 1.00 69.06 530 PHE A C 1
ATOM 4076 O O . PHE A 1 530 ? -43.871 23.761 -12.041 1.00 69.06 530 PHE A O 1
ATOM 4083 N N . ASP A 1 531 ? -44.302 25.683 -13.101 1.00 77.94 531 ASP A N 1
ATOM 4084 C CA . ASP A 1 531 ? -44.199 25.151 -14.454 1.00 77.94 531 ASP A CA 1
ATOM 4085 C C . ASP A 1 531 ? -42.726 25.177 -14.884 1.00 77.94 531 ASP A C 1
ATOM 4087 O O . ASP A 1 531 ? -42.207 26.185 -15.378 1.00 77.94 531 ASP A O 1
ATOM 4091 N N . PHE A 1 532 ? -42.039 24.062 -14.639 1.00 74.50 532 PHE A N 1
ATOM 4092 C CA . PHE A 1 532 ? -40.623 23.904 -14.961 1.00 74.50 532 PHE A CA 1
ATOM 4093 C C . PHE A 1 532 ? -40.353 23.780 -16.466 1.00 74.50 532 PHE A C 1
ATOM 4095 O O . PHE A 1 532 ? -39.257 24.137 -16.891 1.00 74.50 532 PHE A O 1
ATOM 4102 N N . GLU A 1 533 ? -41.327 23.374 -17.293 1.00 78.88 533 GLU A N 1
ATOM 4103 C CA . GLU A 1 533 ? -41.172 23.432 -18.758 1.00 78.88 533 GLU A CA 1
ATOM 4104 C C . GLU A 1 533 ? -41.045 24.889 -19.218 1.00 78.88 533 GLU A C 1
ATOM 4106 O O . GLU A 1 533 ? -40.234 25.224 -20.084 1.00 78.88 533 GLU A O 1
ATOM 4111 N N . GLN A 1 534 ? -41.809 25.785 -18.593 1.00 78.62 534 GLN A N 1
ATOM 4112 C CA . GLN A 1 534 ? -41.758 27.209 -18.895 1.00 78.62 534 GLN A CA 1
ATOM 4113 C C . GLN A 1 534 ? -40.454 27.864 -18.409 1.00 78.62 534 GLN A C 1
ATOM 4115 O O . GLN A 1 534 ? -39.905 28.710 -19.121 1.00 78.62 534 GLN A O 1
ATOM 4120 N N . VAL A 1 535 ? -39.917 27.430 -17.260 1.00 78.19 535 VAL A N 1
ATOM 4121 C CA . VAL A 1 535 ? -38.588 27.842 -16.764 1.00 78.19 535 VAL A CA 1
ATOM 4122 C C . VAL A 1 535 ? -37.484 27.361 -17.707 1.00 78.19 535 VAL A C 1
ATOM 4124 O O . VAL A 1 535 ? -36.650 28.162 -18.131 1.00 78.19 535 VAL A O 1
ATOM 4127 N N . GLN A 1 536 ? -37.523 26.092 -18.114 1.00 78.75 536 GLN A N 1
ATOM 4128 C CA . GLN A 1 536 ? -36.580 25.510 -19.072 1.00 78.75 536 GLN A CA 1
ATOM 4129 C C . GLN A 1 536 ? -36.580 26.295 -20.394 1.00 78.75 536 GLN A C 1
ATOM 4131 O O . GLN A 1 536 ? -35.529 26.714 -20.875 1.00 78.75 536 GLN A O 1
ATOM 4136 N N . ALA A 1 537 ? -37.762 26.613 -20.931 1.00 82.94 537 ALA A N 1
ATOM 4137 C CA . ALA A 1 537 ? -37.895 27.398 -22.156 1.00 82.94 537 ALA A CA 1
ATOM 4138 C C . ALA A 1 537 ? -37.370 28.843 -22.021 1.00 82.94 537 ALA A C 1
ATOM 4140 O O . ALA A 1 537 ? -37.072 29.489 -23.028 1.00 82.94 537 ALA A O 1
ATOM 4141 N N . VAL A 1 538 ? -37.320 29.415 -20.810 1.00 82.88 538 VAL A N 1
ATOM 4142 C CA . VAL A 1 538 ? -36.671 30.716 -20.555 1.00 82.88 538 VAL A CA 1
ATOM 4143 C C . VAL A 1 538 ? -35.150 30.572 -20.601 1.00 82.88 538 VAL A C 1
ATOM 4145 O O . VAL A 1 538 ? -34.502 31.398 -21.242 1.00 82.88 538 VAL A O 1
ATOM 4148 N N . ILE A 1 539 ? -34.598 29.518 -19.995 1.00 80.50 539 ILE A N 1
ATOM 4149 C CA . ILE A 1 539 ? -33.154 29.236 -20.000 1.00 80.50 539 ILE A CA 1
ATOM 4150 C C . ILE A 1 539 ? -32.666 28.985 -21.432 1.00 80.50 539 ILE A C 1
ATOM 4152 O O . ILE A 1 539 ? -31.709 29.611 -21.877 1.00 80.50 539 ILE A O 1
ATOM 4156 N N . GLU A 1 540 ? -33.376 28.160 -22.203 1.00 82.56 540 GLU A N 1
ATOM 4157 C CA . GLU A 1 540 ? -33.029 27.848 -23.599 1.00 82.56 540 GLU A CA 1
ATOM 4158 C C . GLU A 1 540 ? -33.002 29.094 -24.503 1.00 82.56 540 GLU A C 1
ATOM 4160 O O . GLU A 1 540 ? -32.217 29.178 -25.448 1.00 82.56 540 GLU A O 1
ATOM 4165 N N . ARG A 1 541 ? -33.821 30.110 -24.197 1.00 83.50 541 ARG A N 1
ATOM 4166 C CA . ARG A 1 541 ? -33.845 31.383 -24.936 1.00 83.50 541 ARG A CA 1
ATOM 4167 C C . ARG A 1 541 ? -32.615 32.261 -24.696 1.00 83.50 541 ARG A C 1
ATOM 4169 O O . ARG A 1 541 ? -32.399 33.177 -25.490 1.00 83.50 541 ARG A O 1
ATOM 4176 N N . LEU A 1 542 ? -31.830 32.008 -23.646 1.00 82.75 542 LEU A N 1
ATOM 4177 C CA . LEU A 1 542 ? -30.575 32.726 -23.392 1.00 82.75 542 LEU A CA 1
ATOM 4178 C C . LEU A 1 542 ? -29.453 32.299 -24.358 1.00 82.75 542 LEU A C 1
ATOM 4180 O O . LEU A 1 542 ? -28.533 33.081 -24.587 1.00 82.75 542 LEU A O 1
ATOM 4184 N N . GLY A 1 543 ? -29.581 31.125 -24.990 1.00 74.00 543 GLY A N 1
ATOM 4185 C CA . GLY A 1 543 ? -28.622 30.581 -25.954 1.00 74.00 543 GLY A CA 1
ATOM 4186 C C . GLY A 1 543 ? -27.453 29.825 -25.311 1.00 74.00 543 GLY A C 1
ATOM 4187 O O . GLY A 1 543 ? -27.164 29.972 -24.125 1.00 74.00 543 GLY A O 1
ATOM 4188 N N . GLU A 1 544 ? -26.775 28.997 -26.110 1.00 58.91 544 GLU A N 1
ATOM 4189 C CA . GLU A 1 544 ? -25.596 28.240 -25.673 1.00 58.91 544 GLU A CA 1
ATOM 4190 C C . GLU A 1 544 ? -24.435 29.201 -25.354 1.00 58.91 544 GLU A C 1
ATOM 4192 O O . GLU A 1 544 ? -23.996 29.967 -26.214 1.00 58.91 544 GLU A O 1
ATOM 4197 N N . GLY A 1 545 ? -23.961 29.180 -24.101 1.00 68.75 545 GLY A N 1
ATOM 4198 C CA . GLY A 1 545 ? -22.872 30.035 -23.605 1.00 68.75 545 GLY A CA 1
ATOM 4199 C C . GLY A 1 545 ? -23.273 31.126 -22.602 1.00 68.75 545 GLY A C 1
ATOM 4200 O O . GLY A 1 545 ? -22.434 31.964 -22.275 1.00 68.75 545 GLY A O 1
ATOM 4201 N N . ALA A 1 546 ? -24.521 31.147 -22.118 1.00 74.31 546 ALA A N 1
ATOM 4202 C CA . ALA A 1 546 ? -24.922 32.018 -21.011 1.00 74.31 546 ALA A CA 1
ATOM 4203 C C . ALA A 1 546 ? -24.159 31.669 -19.718 1.00 74.31 546 ALA A C 1
ATOM 4205 O O . ALA A 1 546 ? -23.976 30.493 -19.403 1.00 74.31 546 ALA A O 1
ATOM 4206 N N . ASP A 1 547 ? -23.716 32.686 -18.974 1.00 77.44 547 ASP A N 1
ATOM 4207 C CA . ASP A 1 547 ? -23.077 32.482 -17.673 1.00 77.44 547 ASP A CA 1
ATOM 4208 C C . ASP A 1 547 ? -24.100 32.130 -16.576 1.00 77.44 547 ASP A C 1
ATOM 4210 O O . ASP A 1 547 ? -25.311 32.326 -16.725 1.00 77.44 547 ASP A O 1
ATOM 4214 N N . GLN A 1 548 ? -23.600 31.585 -15.462 1.00 69.62 548 GLN A N 1
ATOM 4215 C CA . GLN A 1 548 ? -24.441 31.128 -14.353 1.00 69.62 548 GLN A CA 1
ATOM 4216 C C . GLN A 1 548 ? -25.275 32.271 -13.751 1.00 69.62 548 GLN A C 1
ATOM 4218 O O . GLN A 1 548 ? -26.438 32.070 -13.409 1.00 69.62 548 GLN A O 1
ATOM 4223 N N . ASP A 1 549 ? -24.725 33.486 -13.689 1.00 73.31 549 ASP A N 1
ATOM 4224 C CA . ASP A 1 549 ? -25.417 34.650 -13.130 1.00 73.31 549 ASP A CA 1
ATOM 4225 C C . ASP A 1 549 ? -26.644 35.041 -13.970 1.00 73.31 549 ASP A C 1
ATOM 4227 O O . ASP A 1 549 ? -27.704 35.372 -13.420 1.00 73.31 549 ASP A O 1
ATOM 4231 N N . ALA A 1 550 ? -26.528 34.980 -15.300 1.00 75.12 550 ALA A N 1
ATOM 4232 C CA . ALA A 1 550 ? -27.620 35.247 -16.229 1.00 75.12 550 ALA A CA 1
ATOM 4233 C C . ALA A 1 550 ? -28.707 34.165 -16.167 1.00 75.12 550 ALA A C 1
ATOM 4235 O O . ALA A 1 550 ? -29.899 34.496 -16.186 1.00 75.12 550 ALA A O 1
ATOM 4236 N N . ILE A 1 551 ? -28.308 32.893 -16.056 1.00 75.31 551 ILE A N 1
ATOM 4237 C CA . ILE A 1 551 ? -29.236 31.765 -15.888 1.00 75.31 551 ILE A CA 1
ATOM 4238 C C . ILE A 1 551 ? -30.018 31.932 -14.584 1.00 75.31 551 ILE A C 1
ATOM 4240 O O . ILE A 1 551 ? -31.254 31.934 -14.597 1.00 75.31 551 ILE A O 1
ATOM 4244 N N . ASP A 1 552 ? -29.319 32.176 -13.475 1.00 72.75 552 ASP A N 1
ATOM 4245 C CA . ASP A 1 552 ? -29.955 32.323 -12.173 1.00 72.75 552 ASP A CA 1
ATOM 4246 C C . ASP A 1 552 ? -30.888 33.550 -12.138 1.00 72.75 552 ASP A C 1
ATOM 4248 O O . ASP A 1 552 ? -31.978 33.491 -11.564 1.00 72.75 552 ASP A O 1
ATOM 4252 N N . ALA A 1 553 ? -30.515 34.665 -12.780 1.00 76.44 553 ALA A N 1
ATOM 4253 C CA . ALA A 1 553 ? -31.366 35.856 -12.881 1.00 76.44 553 ALA A CA 1
ATOM 4254 C C . ALA A 1 553 ? -32.660 35.600 -13.671 1.00 76.44 553 ALA A C 1
ATOM 4256 O O . ALA A 1 553 ? -33.738 36.073 -13.282 1.00 76.44 553 ALA A O 1
ATOM 4257 N N . ALA A 1 554 ? -32.570 34.839 -14.762 1.00 79.00 554 ALA A N 1
ATOM 4258 C CA . ALA A 1 554 ? -33.719 34.482 -15.584 1.00 79.00 554 ALA A CA 1
ATOM 4259 C C . ALA A 1 554 ? -34.656 33.504 -14.859 1.00 79.00 554 ALA A C 1
ATOM 4261 O O . ALA A 1 554 ? -35.872 33.717 -14.850 1.00 79.00 554 ALA A O 1
ATOM 4262 N N . MET A 1 555 ? -34.098 32.498 -14.175 1.00 76.62 555 MET A N 1
ATOM 4263 C CA . MET A 1 555 ? -34.864 31.579 -13.326 1.00 76.62 555 MET A CA 1
ATOM 4264 C C . MET A 1 555 ? -35.590 32.329 -12.208 1.00 76.62 555 MET A C 1
ATOM 4266 O O . MET A 1 555 ? -36.793 32.145 -12.028 1.00 76.62 555 MET A O 1
ATOM 4270 N N . ARG A 1 556 ? -34.895 33.228 -11.495 1.00 76.19 556 ARG A N 1
ATOM 4271 C CA . ARG A 1 556 ? -35.501 34.048 -10.431 1.00 76.19 556 ARG A CA 1
ATOM 4272 C C . ARG A 1 556 ? -36.687 34.866 -10.939 1.00 76.19 556 ARG A C 1
ATOM 4274 O O . ARG A 1 556 ? -37.733 34.888 -10.291 1.00 76.19 556 ARG A O 1
ATOM 4281 N N . THR A 1 557 ? -36.536 35.504 -12.100 1.00 80.94 557 THR A N 1
ATOM 4282 C CA . THR A 1 557 ? -37.593 36.322 -12.713 1.00 80.94 557 THR A CA 1
ATOM 4283 C C . THR A 1 557 ? -38.818 35.472 -13.058 1.00 80.94 557 THR A C 1
ATOM 4285 O O . THR A 1 557 ? -39.948 35.852 -12.749 1.00 80.94 557 THR A O 1
ATOM 4288 N N . GLU A 1 558 ? -38.607 34.300 -13.656 1.00 84.06 558 GLU A N 1
ATOM 4289 C CA . GLU A 1 558 ? -39.702 33.419 -14.062 1.00 84.06 558 GLU A CA 1
ATOM 4290 C C . GLU A 1 558 ? -40.419 32.787 -12.857 1.00 84.06 558 GLU A C 1
ATOM 4292 O O . GLU A 1 558 ? -41.650 32.790 -12.811 1.00 84.06 558 GLU A O 1
ATOM 4297 N N . PHE A 1 559 ? -39.686 32.345 -11.830 1.00 79.12 559 PHE A N 1
ATOM 4298 C CA . PHE A 1 559 ? -40.301 31.859 -10.590 1.00 79.12 559 PHE A CA 1
ATOM 4299 C C . PHE A 1 559 ? -41.110 32.946 -9.875 1.00 79.12 559 PHE A C 1
ATOM 4301 O O . PHE A 1 559 ? -42.226 32.677 -9.423 1.00 79.12 559 PHE A O 1
ATOM 4308 N N . GLY A 1 560 ? -40.593 34.179 -9.811 1.00 78.69 560 GLY A N 1
ATOM 4309 C CA . GLY A 1 560 ? -41.321 35.320 -9.250 1.00 78.69 560 GLY A CA 1
ATOM 4310 C C . GLY A 1 560 ? -42.627 35.598 -9.999 1.00 78.69 560 GLY A C 1
ATOM 4311 O O . GLY A 1 560 ? -43.677 35.781 -9.379 1.00 78.69 560 GLY A O 1
ATOM 4312 N N . ARG A 1 561 ? -42.600 35.535 -11.337 1.00 81.81 561 ARG A N 1
ATOM 4313 C CA . ARG A 1 561 ? -43.790 35.704 -12.184 1.00 81.81 561 ARG A CA 1
ATOM 4314 C C . ARG A 1 561 ? -44.854 34.640 -11.901 1.00 81.81 561 ARG A C 1
ATOM 4316 O O . ARG A 1 561 ? -46.033 34.976 -11.771 1.00 81.81 561 ARG A O 1
ATOM 4323 N N . GLN A 1 562 ? -44.453 33.374 -11.792 1.00 82.94 562 GLN A N 1
ATOM 4324 C CA . GLN A 1 562 ? -45.371 32.267 -11.506 1.00 82.94 562 GLN A CA 1
ATOM 4325 C C . GLN A 1 562 ? -45.967 32.369 -10.095 1.00 82.94 562 GLN A C 1
ATOM 4327 O O . GLN A 1 562 ? -47.185 32.269 -9.937 1.00 82.94 562 GLN A O 1
ATOM 4332 N N . ALA A 1 563 ? -45.143 32.662 -9.082 1.00 78.00 563 ALA A N 1
ATOM 4333 C CA . ALA A 1 563 ? -45.605 32.861 -7.706 1.00 78.00 563 ALA A CA 1
ATOM 4334 C C . ALA A 1 563 ? -46.607 34.022 -7.596 1.00 78.00 563 ALA A C 1
ATOM 4336 O O . ALA A 1 563 ? -47.638 33.912 -6.929 1.00 78.00 563 ALA A O 1
ATOM 4337 N N . MET A 1 564 ? -46.340 35.126 -8.295 1.00 81.12 564 MET A N 1
ATOM 4338 C CA . MET A 1 564 ? -47.234 36.279 -8.357 1.00 81.12 564 MET A CA 1
ATOM 4339 C C . MET A 1 564 ? -48.576 35.945 -9.020 1.00 81.12 564 MET A C 1
ATOM 4341 O O . MET A 1 564 ? -49.621 36.367 -8.522 1.00 81.12 564 MET A O 1
ATOM 4345 N N . ALA A 1 565 ? -48.562 35.180 -10.116 1.00 81.75 565 ALA A N 1
ATOM 4346 C CA . ALA A 1 565 ? -49.782 34.760 -10.800 1.00 81.75 565 ALA A CA 1
ATOM 4347 C C . ALA A 1 565 ? -50.685 33.920 -9.886 1.00 81.75 565 ALA A C 1
ATOM 4349 O O . ALA A 1 565 ? -51.887 34.167 -9.833 1.00 81.75 565 ALA A O 1
ATOM 4350 N N . VAL A 1 566 ? -50.101 32.993 -9.120 1.00 81.62 566 VAL A N 1
ATOM 4351 C CA . VAL A 1 566 ? -50.836 32.182 -8.136 1.00 81.62 566 VAL A CA 1
ATOM 4352 C C . VAL A 1 566 ? -51.399 33.055 -7.013 1.00 81.62 566 VAL A C 1
ATOM 4354 O O . VAL A 1 566 ? -52.577 32.945 -6.679 1.00 81.62 566 VAL A O 1
ATOM 4357 N N . TRP A 1 567 ? -50.591 33.966 -6.462 1.00 84.94 567 TRP A N 1
ATOM 4358 C CA . TRP A 1 567 ? -51.001 34.820 -5.344 1.00 84.94 567 TRP A CA 1
ATOM 4359 C C . TRP A 1 567 ? -52.203 35.718 -5.671 1.00 84.94 567 TRP A C 1
ATOM 4361 O O . TRP A 1 567 ? -53.046 35.967 -4.809 1.00 84.94 567 TRP A O 1
ATOM 4371 N N . LEU A 1 568 ? -52.318 36.188 -6.920 1.00 85.19 568 LEU A N 1
ATOM 4372 C CA . LEU A 1 568 ? -53.453 37.002 -7.377 1.00 85.19 568 LEU A CA 1
ATOM 4373 C C . LEU A 1 568 ? -54.808 36.288 -7.243 1.00 85.19 568 LEU A C 1
ATOM 4375 O O . LEU A 1 568 ? -55.829 36.974 -7.116 1.00 85.19 568 LEU A O 1
ATOM 4379 N N . ASP A 1 569 ? -54.797 34.954 -7.236 1.00 86.50 569 ASP A N 1
ATOM 4380 C CA . ASP A 1 569 ? -55.976 34.090 -7.182 1.00 86.50 569 ASP A CA 1
ATOM 4381 C C . ASP A 1 569 ? -56.086 33.312 -5.847 1.00 86.50 569 ASP A C 1
ATOM 4383 O O . ASP A 1 569 ? -56.996 32.500 -5.673 1.00 86.50 569 ASP A O 1
ATOM 4387 N N . GLU A 1 570 ? -55.205 33.581 -4.874 1.00 84.56 570 GLU A N 1
ATOM 4388 C CA . GLU A 1 570 ? -55.222 32.971 -3.538 1.00 84.56 570 GLU A CA 1
ATOM 4389 C C . GLU A 1 570 ? -55.971 33.851 -2.518 1.00 84.56 570 GLU A C 1
ATOM 4391 O O . GLU A 1 570 ? -55.853 35.077 -2.518 1.00 84.56 570 GLU A O 1
ATOM 4396 N N . GLU A 1 571 ? -56.751 33.248 -1.614 1.00 88.00 571 GLU A N 1
ATOM 4397 C CA . GLU A 1 571 ? -57.445 33.985 -0.551 1.00 88.00 571 GLU A CA 1
ATOM 4398 C C . GLU A 1 571 ? -56.452 34.574 0.464 1.00 88.00 571 GLU A C 1
ATOM 4400 O O . GLU A 1 571 ? -55.799 33.854 1.219 1.00 88.00 571 GLU A O 1
ATOM 4405 N N . VAL A 1 572 ? -56.385 35.906 0.559 1.00 82.50 572 VAL A N 1
ATOM 4406 C CA . VAL A 1 572 ? -55.442 36.584 1.458 1.00 82.50 572 VAL A CA 1
ATOM 4407 C C . VAL A 1 572 ? -56.137 36.974 2.771 1.00 82.50 572 VAL A C 1
ATOM 4409 O O . VAL A 1 572 ? -57.056 37.805 2.769 1.00 82.50 572 VAL A O 1
ATOM 4412 N N . PRO A 1 573 ? -55.683 36.473 3.941 1.00 82.38 573 PRO A N 1
ATOM 4413 C CA . PRO A 1 573 ? -56.300 36.787 5.233 1.00 82.38 573 PRO A CA 1
ATOM 4414 C C . PRO A 1 573 ? -56.360 38.289 5.539 1.00 82.38 573 PRO A C 1
ATOM 4416 O O . PRO A 1 573 ? -57.353 38.776 6.078 1.00 82.38 573 PRO A O 1
ATOM 4419 N N . ALA A 1 574 ? -55.331 39.044 5.138 1.00 79.94 574 ALA A N 1
ATOM 4420 C CA . ALA A 1 574 ? -55.263 40.496 5.322 1.00 79.94 574 ALA A CA 1
ATOM 4421 C C . ALA A 1 574 ? -56.331 41.273 4.525 1.00 79.94 574 ALA A C 1
ATOM 4423 O O . ALA A 1 574 ? -56.653 42.402 4.891 1.00 79.94 574 ALA A O 1
ATOM 4424 N N . LEU A 1 575 ? -56.905 40.666 3.480 1.00 82.62 575 LEU A N 1
ATOM 4425 C CA . LEU A 1 575 ? -58.004 41.219 2.677 1.00 82.62 575 LEU A CA 1
ATOM 4426 C C . LEU A 1 575 ? -59.381 40.704 3.144 1.00 82.62 575 LEU A C 1
ATOM 4428 O O . LEU A 1 575 ? -60.408 40.958 2.509 1.00 82.62 575 LEU A O 1
ATOM 4432 N N . GLY A 1 576 ? -59.419 39.977 4.267 1.00 79.88 576 GLY A N 1
ATOM 4433 C CA . GLY A 1 576 ? -60.627 39.344 4.785 1.00 79.88 576 GLY A CA 1
ATOM 4434 C C . GLY A 1 576 ? -60.975 38.036 4.075 1.00 79.88 576 GLY A C 1
ATOM 4435 O O . GLY A 1 576 ? -62.162 37.755 3.910 1.00 79.88 576 GLY A O 1
ATOM 4436 N N . GLY A 1 577 ? -59.959 37.275 3.646 1.00 82.31 577 GLY A N 1
ATOM 4437 C CA . GLY A 1 577 ? -60.124 35.950 3.036 1.00 82.31 577 GLY A CA 1
ATOM 4438 C C . GLY A 1 577 ? -60.686 35.987 1.616 1.00 82.31 577 GLY A C 1
ATOM 4439 O O . GLY A 1 577 ? -61.409 35.084 1.232 1.00 82.31 577 GLY A O 1
ATOM 4440 N N . VAL A 1 578 ? -60.414 37.058 0.868 1.00 88.19 578 VAL A N 1
ATOM 4441 C CA . VAL A 1 578 ? -60.706 37.145 -0.573 1.00 88.19 578 VAL A CA 1
ATOM 4442 C C . VAL A 1 578 ? -59.406 37.289 -1.341 1.00 88.19 578 VAL A C 1
ATOM 4444 O O . VAL A 1 578 ? -58.377 37.667 -0.766 1.00 88.19 578 VAL A O 1
ATOM 4447 N N . THR A 1 579 ? -59.462 37.012 -2.634 1.00 91.06 579 THR A N 1
ATOM 4448 C CA . THR A 1 579 ? -58.303 37.149 -3.517 1.00 91.06 579 THR A CA 1
ATOM 4449 C C . THR A 1 579 ? -57.949 38.622 -3.766 1.00 91.06 579 THR A C 1
ATOM 4451 O O . THR A 1 579 ? -58.820 39.501 -3.683 1.00 91.06 579 THR A O 1
ATOM 4454 N N . PRO A 1 580 ? -56.688 38.940 -4.106 1.00 89.88 580 PRO A N 1
ATOM 4455 C CA . PRO A 1 580 ? -56.299 40.276 -4.549 1.00 89.88 580 PRO A CA 1
ATOM 4456 C C . PRO A 1 580 ? -57.160 40.810 -5.703 1.00 89.88 580 PRO A C 1
ATOM 4458 O O . PRO A 1 580 ? -57.561 41.977 -5.664 1.00 89.88 580 PRO A O 1
ATOM 4461 N N . ARG A 1 581 ? -57.518 39.970 -6.689 1.00 90.62 581 ARG A N 1
ATOM 4462 C CA . ARG A 1 581 ? -58.395 40.371 -7.807 1.00 90.62 581 ARG A CA 1
ATOM 4463 C C . ARG A 1 581 ? -59.800 40.762 -7.337 1.00 90.62 581 ARG A C 1
ATOM 4465 O O . ARG A 1 581 ? -60.333 41.785 -7.770 1.00 90.62 581 ARG A O 1
ATOM 4472 N N . GLU A 1 582 ? -60.390 39.997 -6.421 1.00 90.00 582 GLU A N 1
ATOM 4473 C CA . GLU A 1 582 ? -61.700 40.320 -5.837 1.00 90.00 582 GLU A CA 1
ATOM 4474 C C . GLU A 1 582 ? -61.649 41.591 -4.983 1.00 90.00 582 GLU A C 1
ATOM 4476 O O . GLU A 1 582 ? -62.542 42.437 -5.069 1.00 90.00 582 GLU A O 1
ATOM 4481 N N . ALA A 1 583 ? -60.584 41.768 -4.196 1.00 89.44 583 ALA A N 1
ATOM 4482 C CA . ALA A 1 583 ? -60.391 42.967 -3.387 1.00 89.44 583 ALA A CA 1
ATOM 4483 C C . ALA A 1 583 ? -60.193 44.234 -4.239 1.00 89.44 583 ALA A C 1
ATOM 4485 O O . ALA A 1 583 ? -60.639 45.308 -3.833 1.00 89.44 583 ALA A O 1
ATOM 4486 N N . ALA A 1 584 ? -59.574 44.125 -5.420 1.00 89.50 584 ALA A N 1
ATOM 4487 C CA . ALA A 1 584 ? -59.441 45.237 -6.364 1.00 89.50 584 ALA A CA 1
ATOM 4488 C C . ALA A 1 584 ? -60.788 45.644 -6.989 1.00 89.50 584 ALA A C 1
ATOM 4490 O O . ALA A 1 584 ? -61.030 46.833 -7.229 1.00 89.50 584 ALA A O 1
ATOM 4491 N N . ALA A 1 585 ? -61.669 44.665 -7.224 1.00 87.06 585 ALA A N 1
ATOM 4492 C CA . ALA A 1 585 ? -63.003 44.868 -7.788 1.00 87.06 585 ALA A CA 1
ATOM 4493 C C . ALA A 1 585 ? -64.050 45.352 -6.759 1.00 87.06 585 ALA A C 1
ATOM 4495 O O . ALA A 1 585 ? -65.077 45.905 -7.159 1.00 87.06 585 ALA A O 1
ATOM 4496 N N . ASP A 1 586 ? -63.806 45.178 -5.453 1.00 85.00 586 ASP A N 1
ATOM 4497 C CA . ASP A 1 586 ? -64.685 45.622 -4.361 1.00 85.00 586 ASP A CA 1
ATOM 4498 C C . ASP A 1 586 ? -64.289 47.029 -3.846 1.00 85.00 586 ASP A C 1
ATOM 4500 O O . ASP A 1 586 ? -63.264 47.181 -3.169 1.00 85.00 586 ASP A O 1
ATOM 4504 N N . PRO A 1 587 ? -65.119 48.074 -4.065 1.00 79.12 587 PRO A N 1
ATOM 4505 C CA . PRO A 1 587 ? -64.826 49.438 -3.616 1.00 79.12 587 PRO A CA 1
ATOM 4506 C C . PRO A 1 587 ? -64.616 49.579 -2.103 1.00 79.12 587 PRO A C 1
ATOM 4508 O O . PRO A 1 587 ? -63.987 50.538 -1.666 1.00 79.12 587 PRO A O 1
ATOM 4511 N N . THR A 1 588 ? -65.145 48.659 -1.290 1.00 81.44 588 THR A N 1
ATOM 4512 C CA . THR A 1 588 ? -64.998 48.702 0.174 1.00 81.44 588 THR A CA 1
ATOM 4513 C C . THR A 1 588 ? -63.702 48.055 0.675 1.00 81.44 588 THR A C 1
ATOM 4515 O O . THR A 1 588 ? -63.302 48.300 1.816 1.00 81.44 588 THR A O 1
ATOM 4518 N N . ARG A 1 589 ? -63.025 47.262 -0.171 1.00 80.38 589 ARG A N 1
ATOM 4519 C CA . ARG A 1 589 ? -61.783 46.533 0.151 1.00 80.38 589 ARG A CA 1
ATOM 4520 C C . ARG A 1 589 ? -60.560 47.040 -0.608 1.00 80.38 589 ARG A C 1
ATOM 4522 O O . ARG A 1 589 ? -59.440 46.788 -0.165 1.00 80.38 589 ARG A O 1
ATOM 4529 N N . ARG A 1 590 ? -60.755 47.823 -1.673 1.00 86.00 590 ARG A N 1
ATOM 4530 C CA . ARG A 1 590 ? -59.674 48.454 -2.448 1.00 86.00 590 ARG A CA 1
ATOM 4531 C C . ARG A 1 590 ? -58.681 49.225 -1.568 1.00 86.00 590 ARG A C 1
ATOM 4533 O O . ARG A 1 590 ? -57.478 49.034 -1.700 1.00 86.00 590 ARG A O 1
ATOM 4540 N N . ASP A 1 591 ? -59.166 49.976 -0.576 1.00 84.81 591 ASP A N 1
ATOM 4541 C CA . ASP A 1 591 ? -58.314 50.701 0.386 1.00 84.81 591 ASP A CA 1
ATOM 4542 C C . ASP A 1 591 ? -57.447 49.781 1.269 1.00 84.81 591 ASP A C 1
ATOM 4544 O O . ASP A 1 591 ? -56.435 50.217 1.827 1.00 84.81 591 ASP A O 1
ATOM 4548 N N . GLN A 1 592 ? -57.867 48.532 1.492 1.00 83.56 592 GLN A N 1
ATOM 4549 C CA . GLN A 1 592 ? -57.096 47.538 2.250 1.00 83.56 592 GLN A CA 1
ATOM 4550 C C . GLN A 1 592 ? -56.032 46.895 1.358 1.00 83.56 592 GLN A C 1
ATOM 4552 O O . GLN A 1 592 ? -54.885 46.764 1.785 1.00 83.56 592 GLN A O 1
ATOM 4557 N N . LEU A 1 593 ? -56.382 46.590 0.105 1.00 87.75 593 LEU A N 1
ATOM 4558 C CA . LEU A 1 593 ? -55.448 46.093 -0.903 1.00 87.75 593 LEU A CA 1
ATOM 4559 C C . LEU A 1 593 ? -54.343 47.110 -1.215 1.00 87.75 593 LEU A C 1
ATOM 4561 O O . LEU A 1 593 ? -53.168 46.754 -1.218 1.00 87.75 593 LEU A O 1
ATOM 4565 N N . GLU A 1 594 ? -54.680 48.390 -1.381 1.00 88.75 594 GLU A N 1
ATOM 4566 C CA . GLU A 1 594 ? -53.677 49.439 -1.604 1.00 88.75 594 GLU A CA 1
ATOM 4567 C C . GLU A 1 594 ? -52.721 49.596 -0.413 1.00 88.75 594 GLU A C 1
ATOM 4569 O O . GLU A 1 594 ? -51.519 49.804 -0.601 1.00 88.75 594 GLU A O 1
ATOM 4574 N N . ARG A 1 595 ? -53.221 49.435 0.820 1.00 85.69 595 ARG A N 1
ATOM 4575 C CA . ARG A 1 595 ? -52.375 49.431 2.022 1.00 85.69 595 ARG A CA 1
ATOM 4576 C C . ARG A 1 595 ? -51.440 48.228 2.070 1.00 85.69 595 ARG A C 1
ATOM 4578 O O . ARG A 1 595 ? -50.275 48.414 2.419 1.00 85.69 595 ARG A O 1
ATOM 4585 N N . LEU A 1 596 ? -51.932 47.046 1.695 1.00 85.50 596 LEU A N 1
ATOM 4586 C CA . LEU A 1 596 ? -51.138 45.821 1.626 1.00 85.50 596 LEU A CA 1
ATOM 4587 C C . LEU A 1 596 ? -50.023 45.938 0.577 1.00 85.50 596 LEU A C 1
ATOM 4589 O O . LEU A 1 596 ? -48.864 45.689 0.896 1.00 85.50 596 LEU A O 1
ATOM 4593 N N . LEU A 1 597 ? -50.334 46.410 -0.634 1.00 87.44 597 LEU A N 1
ATOM 4594 C CA . LEU A 1 597 ? -49.335 46.634 -1.689 1.00 87.44 597 LEU A CA 1
ATOM 4595 C C . LEU A 1 597 ? -48.292 47.688 -1.279 1.00 87.44 597 LEU A C 1
ATOM 4597 O O . LEU A 1 597 ? -47.097 47.513 -1.514 1.00 87.44 597 LEU A O 1
ATOM 4601 N N . ALA A 1 598 ? -48.716 48.763 -0.603 1.00 85.19 598 ALA A N 1
ATOM 4602 C CA . ALA A 1 598 ? -47.794 49.768 -0.076 1.00 85.19 598 ALA A CA 1
ATOM 4603 C C . ALA A 1 598 ? -46.893 49.219 1.046 1.00 85.19 598 ALA A C 1
ATOM 4605 O O . ALA A 1 598 ? -45.774 49.697 1.230 1.00 85.19 598 ALA A O 1
ATOM 4606 N N . GLU A 1 599 ? -47.374 48.251 1.827 1.00 83.12 599 GLU A N 1
ATOM 4607 C CA . GLU A 1 599 ? -46.574 47.564 2.842 1.00 83.12 599 GLU A CA 1
ATOM 4608 C C . GLU A 1 599 ? -45.571 46.592 2.227 1.00 83.12 599 GLU A C 1
ATOM 4610 O O . GLU A 1 599 ? -44.405 46.616 2.621 1.00 83.12 599 GLU A O 1
ATOM 4615 N N . LEU A 1 600 ? -45.987 45.828 1.213 1.00 82.12 600 LEU A N 1
ATOM 4616 C CA . LEU A 1 600 ? -45.094 44.968 0.440 1.00 82.12 600 LEU A CA 1
ATOM 4617 C C . LEU A 1 600 ? -43.942 45.780 -0.157 1.00 82.12 600 LEU A C 1
ATOM 4619 O O . LEU A 1 600 ? -42.789 45.453 0.107 1.00 82.12 600 LEU A O 1
ATOM 4623 N N . ARG A 1 601 ? -44.227 46.908 -0.824 1.00 82.62 601 ARG A N 1
ATOM 4624 C CA . ARG A 1 601 ? -43.183 47.798 -1.366 1.00 82.62 601 ARG A CA 1
ATOM 4625 C C . ARG A 1 601 ? -42.193 48.272 -0.295 1.00 82.62 601 ARG A C 1
ATOM 4627 O O . ARG A 1 601 ? -40.987 48.187 -0.496 1.00 82.62 601 ARG A O 1
ATOM 4634 N N . ARG A 1 602 ? -42.678 48.713 0.873 1.00 78.94 602 ARG A N 1
ATOM 4635 C CA . ARG A 1 602 ? -41.796 49.144 1.979 1.00 78.94 602 ARG A CA 1
ATOM 4636 C C . ARG A 1 602 ? -40.922 48.012 2.518 1.00 78.94 602 ARG A C 1
ATOM 4638 O O . ARG A 1 602 ? -39.805 48.270 2.961 1.00 78.94 602 ARG A O 1
ATOM 4645 N N . ASN A 1 603 ? -41.435 46.784 2.538 1.00 73.12 603 ASN A N 1
ATOM 4646 C CA . ASN A 1 603 ? -40.665 45.621 2.972 1.00 73.12 603 ASN A CA 1
ATOM 4647 C C . ASN A 1 603 ? -39.603 45.237 1.936 1.00 73.12 603 ASN A C 1
ATOM 4649 O O . ASN A 1 603 ? -38.487 44.917 2.330 1.00 73.12 603 ASN A O 1
ATOM 4653 N N . GLN A 1 604 ? -39.902 45.358 0.641 1.00 71.88 604 GLN A N 1
ATOM 4654 C CA . GLN A 1 604 ? -38.924 45.141 -0.429 1.00 71.88 604 GLN A CA 1
ATOM 4655 C C . GLN A 1 604 ? -37.786 46.158 -0.361 1.00 71.88 604 GLN A C 1
ATOM 4657 O O . GLN A 1 604 ? -36.634 45.760 -0.250 1.00 71.88 604 GLN A O 1
ATOM 4662 N N . GLU A 1 605 ? -38.102 47.454 -0.280 1.00 72.94 605 GLU A N 1
ATOM 4663 C CA . GLU A 1 605 ? -37.103 48.529 -0.150 1.00 72.94 605 GLU A CA 1
ATOM 4664 C C . GLU A 1 605 ? -36.184 48.347 1.075 1.00 72.94 605 GLU A C 1
ATOM 4666 O O . GLU A 1 605 ? -35.022 48.754 1.050 1.00 72.94 605 GLU A O 1
ATOM 4671 N N . ARG A 1 606 ? -36.683 47.725 2.154 1.00 67.88 606 ARG A N 1
ATOM 4672 C CA . ARG A 1 606 ? -35.884 47.382 3.343 1.00 67.88 606 ARG A CA 1
ATOM 4673 C C . ARG A 1 606 ? -34.984 46.168 3.131 1.00 67.88 606 ARG A C 1
ATOM 4675 O O . ARG A 1 606 ? -33.854 46.196 3.609 1.00 67.88 606 ARG A O 1
ATOM 4682 N N . SER A 1 607 ? -35.472 45.129 2.457 1.00 61.53 607 SER A N 1
ATOM 4683 C CA . SER A 1 607 ? -34.695 43.916 2.175 1.00 61.53 607 SER A CA 1
ATOM 4684 C C . SER A 1 607 ? -33.585 44.173 1.155 1.00 61.53 607 SER A C 1
ATOM 4686 O O . SER A 1 607 ? -32.471 43.711 1.364 1.00 61.53 607 SER A O 1
ATOM 4688 N N . SER A 1 608 ? -33.841 44.988 0.125 1.00 59.44 608 SER A N 1
ATOM 4689 C CA . SER A 1 608 ? -32.849 45.360 -0.898 1.00 59.44 608 SER A CA 1
ATOM 4690 C C . SER A 1 608 ? -31.712 46.247 -0.367 1.00 59.44 608 SER A C 1
ATOM 4692 O O . SER A 1 608 ? -30.678 46.376 -1.012 1.00 59.44 608 SER A O 1
ATOM 4694 N N . ALA A 1 609 ? -31.901 46.896 0.789 1.00 55.28 609 ALA A N 1
ATOM 4695 C CA . ALA A 1 609 ? -30.899 47.759 1.419 1.00 55.28 609 ALA A CA 1
ATOM 4696 C C . ALA A 1 609 ? -29.954 47.010 2.381 1.00 55.28 609 ALA A C 1
ATOM 4698 O O . ALA A 1 609 ? -28.988 47.604 2.868 1.00 55.28 609 ALA A O 1
ATOM 4699 N N . ALA A 1 610 ? -30.233 45.739 2.686 1.00 51.94 610 ALA A N 1
ATOM 4700 C CA . ALA A 1 610 ? -29.350 44.876 3.461 1.00 51.94 610 ALA A CA 1
ATOM 4701 C C . ALA A 1 610 ? -28.429 44.105 2.504 1.00 51.94 610 ALA A C 1
ATOM 4703 O O . ALA A 1 610 ? -28.904 43.460 1.574 1.00 51.94 610 ALA A O 1
ATOM 4704 N N . ASP A 1 611 ? -27.117 44.180 2.727 1.00 37.41 611 ASP A N 1
ATOM 4705 C CA . ASP A 1 611 ? -26.121 43.459 1.926 1.00 37.41 611 ASP A CA 1
ATOM 4706 C C . ASP A 1 611 ? -26.384 41.941 2.036 1.00 37.41 611 ASP A C 1
ATOM 4708 O O . ASP A 1 611 ? -26.403 41.397 3.144 1.00 37.41 611 ASP A O 1
ATOM 4712 N N . GLY A 1 612 ? -26.687 41.279 0.911 1.00 47.34 612 GLY A N 1
ATOM 4713 C CA . GLY A 1 612 ? -27.111 39.868 0.863 1.00 47.34 612 GLY A CA 1
ATOM 4714 C C . GLY A 1 612 ? -28.603 39.591 1.132 1.00 47.34 612 GLY A C 1
ATOM 4715 O O . GLY A 1 612 ? -28.965 38.459 1.453 1.00 47.34 612 GLY A O 1
ATOM 4716 N N . GLY A 1 613 ? -29.478 40.599 1.045 1.00 40.81 613 GLY A N 1
ATOM 4717 C CA . GLY A 1 613 ? -30.928 40.427 1.191 1.00 40.81 613 GLY A CA 1
ATOM 4718 C C . GLY A 1 613 ? -31.558 39.560 0.091 1.00 40.81 613 GLY A C 1
ATOM 4719 O O . GLY A 1 613 ? -31.185 39.652 -1.073 1.00 40.81 613 GLY A O 1
ATOM 4720 N N . LEU A 1 614 ? -32.540 38.727 0.463 1.00 45.97 614 LEU A N 1
ATOM 4721 C CA . LEU A 1 614 ? -33.366 37.966 -0.483 1.00 45.97 614 LEU A CA 1
ATOM 4722 C C . LEU A 1 614 ? -34.089 38.921 -1.446 1.00 45.97 614 LEU A C 1
ATOM 4724 O O . LEU A 1 614 ? -34.767 39.852 -0.995 1.00 45.97 614 LEU A O 1
ATOM 4728 N N . ASP A 1 615 ? -33.968 38.660 -2.748 1.00 56.06 615 ASP A N 1
ATOM 4729 C CA . ASP A 1 615 ? -34.662 39.412 -3.795 1.00 56.06 615 ASP A CA 1
ATOM 4730 C C . ASP A 1 615 ? -36.192 39.322 -3.629 1.00 56.06 615 ASP A C 1
ATOM 4732 O O . ASP A 1 615 ? -36.723 38.317 -3.136 1.00 56.06 615 ASP A O 1
ATOM 4736 N N . PRO A 1 616 ? -36.938 40.374 -4.001 1.00 58.62 616 PRO A N 1
ATOM 4737 C CA . PRO A 1 616 ? -38.368 40.436 -3.752 1.00 58.62 616 PRO A CA 1
ATOM 4738 C C . PRO A 1 616 ? -39.141 39.387 -4.567 1.00 58.62 616 PRO A C 1
ATOM 4740 O O . PRO A 1 616 ? -39.154 39.420 -5.790 1.00 58.62 616 PRO A O 1
ATOM 4743 N N . LEU A 1 617 ? -39.874 38.509 -3.871 1.00 59.50 617 LEU A N 1
ATOM 4744 C CA . LEU A 1 617 ? -40.746 37.466 -4.450 1.00 59.50 617 LEU A CA 1
ATOM 4745 C C . LEU A 1 617 ? -41.876 37.986 -5.365 1.00 59.50 617 LEU A C 1
ATOM 4747 O O . LEU A 1 617 ? -42.480 37.194 -6.079 1.00 59.50 617 LEU A O 1
ATOM 4751 N N . TYR A 1 618 ? -42.186 39.286 -5.335 1.00 69.44 618 TYR A N 1
ATOM 4752 C CA . TYR A 1 618 ? -43.294 39.892 -6.081 1.00 69.44 618 TYR A CA 1
ATOM 4753 C C . TYR A 1 618 ? -42.863 41.226 -6.696 1.00 69.44 618 TYR A C 1
ATOM 4755 O O . TYR A 1 618 ? -42.311 42.063 -5.989 1.00 69.44 618 TYR A O 1
ATOM 4763 N N . ASP A 1 619 ? -43.184 41.498 -7.957 1.00 79.62 619 ASP A N 1
ATOM 4764 C CA . ASP A 1 619 ? -43.074 42.855 -8.505 1.00 79.62 619 ASP A CA 1
ATOM 4765 C C . ASP A 1 619 ? -44.353 43.641 -8.157 1.00 79.62 619 ASP A C 1
ATOM 4767 O O . ASP A 1 619 ? -45.444 43.358 -8.653 1.00 79.62 619 ASP A O 1
ATOM 4771 N N . VAL A 1 620 ? -44.243 44.625 -7.256 1.00 81.50 620 VAL A N 1
ATOM 4772 C CA . VAL A 1 620 ? -45.407 45.409 -6.801 1.00 81.50 620 VAL A CA 1
ATOM 4773 C C . VAL A 1 620 ? -45.960 46.311 -7.908 1.00 81.50 620 VAL A C 1
ATOM 4775 O O . VAL A 1 620 ? -47.168 46.555 -7.929 1.00 81.50 620 VAL A O 1
ATOM 4778 N N . ASP A 1 621 ? -45.125 46.808 -8.822 1.00 83.62 621 ASP A N 1
ATOM 4779 C CA . ASP A 1 621 ? -45.597 47.600 -9.964 1.00 83.62 621 ASP A CA 1
ATOM 4780 C C . ASP A 1 621 ? -46.364 46.723 -10.955 1.00 83.62 621 ASP A C 1
ATOM 4782 O O . ASP A 1 621 ? -47.392 47.135 -11.497 1.00 83.62 621 ASP A O 1
ATOM 4786 N N . GLU A 1 622 ? -45.920 45.483 -11.146 1.00 83.06 622 GLU A N 1
ATOM 4787 C CA . GLU A 1 622 ? -46.653 44.507 -11.946 1.00 83.06 622 GLU A CA 1
ATOM 4788 C C . GLU A 1 622 ? -47.976 44.075 -11.313 1.00 83.06 622 GLU A C 1
ATOM 4790 O O . GLU A 1 622 ? -49.005 44.059 -11.993 1.00 83.06 622 GLU A O 1
ATOM 4795 N N . LEU A 1 623 ? -47.988 43.824 -10.002 1.00 84.75 623 LEU A N 1
ATOM 4796 C CA . LEU A 1 623 ? -49.218 43.539 -9.263 1.00 84.75 623 LEU A CA 1
ATOM 4797 C C . LEU A 1 623 ? -50.252 44.658 -9.429 1.00 84.75 623 LEU A C 1
ATOM 4799 O O . LEU A 1 623 ? -51.436 44.386 -9.622 1.00 84.75 623 LEU A O 1
ATOM 4803 N N . ARG A 1 624 ? -49.829 45.926 -9.374 1.00 86.81 624 ARG A N 1
ATOM 4804 C CA . ARG A 1 624 ? -50.736 47.072 -9.558 1.00 86.81 624 ARG A CA 1
ATOM 4805 C C . ARG A 1 624 ? -51.325 47.131 -10.967 1.00 86.81 624 ARG A C 1
ATOM 4807 O O . ARG A 1 624 ? -52.539 47.332 -11.080 1.00 86.81 624 ARG A O 1
ATOM 4814 N N . ARG A 1 625 ? -50.505 46.877 -11.996 1.00 86.25 625 ARG A N 1
ATOM 4815 C CA . ARG A 1 625 ? -50.947 46.745 -13.395 1.00 86.25 625 ARG A CA 1
ATOM 4816 C C . ARG A 1 625 ? -52.003 45.654 -13.549 1.00 86.25 625 ARG A C 1
ATOM 4818 O O . ARG A 1 625 ? -53.091 45.919 -14.059 1.00 86.25 625 ARG A O 1
ATOM 4825 N N . GLU A 1 626 ? -51.712 44.448 -13.062 1.00 85.94 626 GLU A N 1
ATOM 4826 C CA . GLU A 1 626 ? -52.604 43.280 -13.160 1.00 85.94 626 GLU A CA 1
ATOM 4827 C C . GLU A 1 626 ? -53.928 43.462 -12.402 1.00 85.94 626 GLU A C 1
ATOM 4829 O O . GLU A 1 626 ? -54.970 42.939 -12.805 1.00 85.94 626 GLU A O 1
ATOM 4834 N N . LEU A 1 627 ? -53.908 44.234 -11.315 1.00 87.62 627 LEU A N 1
ATOM 4835 C CA . LEU A 1 627 ? -55.083 44.535 -10.497 1.00 87.62 627 LEU A CA 1
ATOM 4836 C C . LEU A 1 627 ? -55.872 45.764 -10.990 1.00 87.62 627 LEU A C 1
ATOM 4838 O O . LEU A 1 627 ? -56.911 46.092 -10.412 1.00 87.62 627 LEU A O 1
ATOM 4842 N N . GLY A 1 628 ? -55.412 46.459 -12.040 1.00 83.69 628 GLY A N 1
ATOM 4843 C CA . GLY A 1 628 ? -56.060 47.672 -12.556 1.00 83.69 628 GLY A CA 1
ATOM 4844 C C . GLY A 1 628 ? -56.067 48.829 -11.546 1.00 83.69 628 GLY A C 1
ATOM 4845 O O . GLY A 1 628 ? -57.055 49.569 -11.433 1.00 83.69 628 GLY A O 1
ATOM 4846 N N . LEU A 1 629 ? -54.993 48.937 -10.758 1.00 81.56 629 LEU A N 1
ATOM 4847 C CA . LEU A 1 629 ? -54.823 49.921 -9.682 1.00 81.56 629 LEU A CA 1
ATOM 4848 C C . LEU A 1 629 ? -53.879 51.075 -10.056 1.00 81.56 629 LEU A C 1
ATOM 4850 O O . LEU A 1 629 ? -53.523 51.864 -9.178 1.00 81.56 629 LEU A O 1
ATOM 4854 N N . ASP A 1 630 ? -53.467 51.156 -11.318 1.00 67.25 630 ASP A N 1
ATOM 4855 C CA . ASP A 1 630 ? -52.588 52.214 -11.831 1.00 67.25 630 ASP A CA 1
ATOM 4856 C C . ASP A 1 630 ? -53.227 53.606 -11.863 1.00 67.25 630 ASP A C 1
ATOM 4858 O O . ASP A 1 630 ? -54.426 53.728 -12.223 1.00 67.25 630 ASP A O 1
#